Protein 3C01 (pdb70)

CATH classification: 3.40.1690.10

Structure (mmCIF, N/CA/C/O backbone):
data_3C01
#
_entry.id   3C01
#
_cell.length_a   96.663
_cell.length_b   96.663
_cell.length_c   217.511
_cell.angle_alpha   90.00
_cell.angle_beta   90.00
_cell.angle_gamma   120.00
#
_symmetry.space_group_name_H-M   'P 32 2 1'
#
loop_
_entity.id
_entity.type
_entity.pdbx_description
1 polymer 'Surface presentation of antigens protein spaS'
2 polymer 'Surface presentation of antigens protein spaS'
3 non-polymer 'SULFATE ION'
4 non-polymer CYSTEINE
5 non-polymer (4S)-2-METHYL-2,4-PENTANEDIOL
6 water water
#
loop_
_atom_site.group_PDB
_atom_site.id
_atom_site.type_symbol
_atom_site.label_atom_id
_atom_site.label_alt_id
_atom_site.label_comp_id
_atom_site.label_asym_id
_atom_site.label_entity_id
_atom_site.label_seq_id
_atom_site.pdbx_PDB_ins_code
_atom_site.Cartn_x
_atom_site.Cartn_y
_atom_site.Cartn_z
_atom_site.occupancy
_atom_site.B_iso_or_equiv
_atom_site.auth_seq_id
_atom_site.auth_comp_id
_atom_site.auth_asym_id
_atom_site.auth_atom_id
_atom_site.pdbx_PDB_model_num
ATOM 1 N N . GLU A 1 29 ? 12.282 -56.975 20.880 1.00 23.80 239 GLU A N 1
ATOM 2 C CA . GLU A 1 29 ? 11.592 -55.746 21.337 1.00 24.14 239 GLU A CA 1
ATOM 3 C C . GLU A 1 29 ? 12.533 -54.516 21.269 1.00 22.85 239 GLU A C 1
ATOM 4 O O . GLU A 1 29 ? 13.710 -54.639 20.944 1.00 23.24 239 GLU A O 1
ATOM 10 N N . ILE A 1 30 ? 12.020 -53.347 21.644 1.00 20.76 240 ILE A N 1
ATOM 11 C CA . ILE A 1 30 ? 12.449 -52.110 21.038 1.00 18.75 240 ILE A CA 1
ATOM 12 C C . ILE A 1 30 ? 13.337 -51.250 21.932 1.00 18.27 240 ILE A C 1
ATOM 13 O O . ILE A 1 30 ? 13.884 -50.264 21.473 1.00 18.00 240 ILE A O 1
ATOM 18 N N . LEU A 1 31 ? 13.460 -51.592 23.214 1.00 17.29 241 LEU A N 1
ATOM 19 C CA . LEU A 1 31 ? 14.380 -50.906 24.103 1.00 16.18 241 LEU A CA 1
ATOM 20 C C . LEU A 1 31 ? 15.525 -51.832 24.464 1.00 15.18 241 LEU A C 1
ATOM 21 O O . LEU A 1 31 ? 15.308 -52.930 24.910 1.00 14.75 241 LEU A O 1
ATOM 26 N N . SER A 1 32 ? 16.746 -51.377 24.279 1.00 14.70 242 SER A N 1
ATOM 27 C CA . SER A 1 32 ? 17.915 -52.195 24.563 1.00 14.76 242 SER A CA 1
ATOM 28 C C . SER A 1 32 ? 18.153 -52.251 26.052 1.00 14.42 242 SER A C 1
ATOM 29 O O . SER A 1 32 ? 17.580 -51.456 26.814 1.00 13.92 242 SER A O 1
ATOM 32 N N . GLU A 1 33 ? 19.012 -53.174 26.485 1.00 13.97 243 GLU A N 1
ATOM 33 C CA A GLU A 1 33 ? 19.245 -53.251 27.910 0.50 13.56 243 GLU A CA 1
ATOM 34 C CA B GLU A 1 33 ? 19.371 -53.283 27.900 0.50 13.79 243 GLU A CA 1
ATOM 35 C C . GLU A 1 33 ? 19.924 -51.942 28.368 1.00 13.32 243 GLU A C 1
ATOM 36 O O . GLU A 1 33 ? 19.673 -51.470 29.484 1.00 12.53 243 GLU A O 1
ATOM 47 N N . GLN A 1 34 ? 20.714 -51.316 27.508 1.00 13.03 244 GLN A N 1
ATOM 48 C CA . GLN A 1 34 ? 21.289 -50.017 27.884 1.00 13.30 244 GLN A CA 1
ATOM 49 C C . GLN A 1 34 ? 20.233 -48.973 28.304 1.00 13.09 244 GLN A C 1
ATOM 50 O O . GLN A 1 34 ? 20.350 -48.314 29.338 1.00 12.47 244 GLN A O 1
ATOM 56 N N . VAL A 1 35 ? 19.220 -48.797 27.484 1.00 12.91 245 VAL A N 1
ATOM 57 C CA . VAL A 1 35 ? 18.202 -47.783 27.800 1.00 12.45 245 VAL A CA 1
ATOM 58 C C . VAL A 1 35 ? 17.369 -48.179 28.998 1.00 12.70 245 VAL A C 1
ATOM 59 O O . VAL A 1 35 ? 16.999 -47.314 29.817 1.00 13.36 245 VAL A O 1
ATOM 63 N N . LYS A 1 36 ? 17.066 -49.469 29.122 1.00 11.68 246 LYS A N 1
ATOM 64 C CA . LYS A 1 36 ? 16.391 -49.926 30.307 1.00 11.15 246 LYS A CA 1
ATOM 65 C C . LYS A 1 36 ? 17.156 -49.489 31.560 1.00 10.99 246 LYS A C 1
ATOM 66 O O . LYS A 1 36 ? 16.590 -48.928 32.509 1.00 10.93 246 LYS A O 1
ATOM 72 N N . SER A 1 37 ? 18.454 -49.705 31.530 1.00 10.53 247 SER A N 1
ATOM 73 C CA . SER A 1 37 ? 19.322 -49.373 32.642 1.00 10.68 247 SER A CA 1
ATOM 74 C C . SER A 1 37 ? 19.283 -47.867 32.882 1.00 10.98 247 SER A C 1
ATOM 75 O O . SER A 1 37 ? 19.174 -47.392 34.029 1.00 10.66 247 SER A O 1
ATOM 78 N N . ASP A 1 38 ? 19.331 -47.112 31.793 1.00 11.10 248 ASP A N 1
ATOM 79 C CA . ASP A 1 38 ? 19.313 -45.675 31.899 1.00 11.65 248 ASP A CA 1
ATOM 80 C C . ASP A 1 38 ? 17.997 -45.206 32.558 1.00 11.64 248 ASP A C 1
ATOM 81 O O . ASP A 1 38 ? 18.011 -44.334 33.409 1.00 12.04 248 ASP A O 1
ATOM 86 N N . ILE A 1 39 ? 16.868 -45.818 32.212 1.00 11.32 249 ILE A N 1
ATOM 87 C CA . ILE A 1 39 ? 15.593 -45.507 32.859 1.00 10.99 249 ILE A CA 1
ATOM 88 C C . ILE A 1 39 ? 15.657 -45.866 34.323 1.00 11.69 249 ILE A C 1
ATOM 89 O O . ILE A 1 39 ? 15.298 -45.055 35.182 1.00 12.15 249 ILE A O 1
ATOM 94 N N . GLU A 1 40 ? 16.163 -47.051 34.636 1.00 12.42 250 GLU A N 1
ATOM 95 C CA . GLU A 1 40 ? 16.191 -47.468 36.027 1.00 14.07 250 GLU A CA 1
ATOM 96 C C . GLU A 1 40 ? 16.968 -46.486 36.899 1.00 14.45 250 GLU A C 1
ATOM 97 O O . GLU A 1 40 ? 16.650 -46.274 38.051 1.00 15.01 250 GLU A O 1
ATOM 103 N N . ASN A 1 41 ? 17.971 -45.851 36.332 1.00 15.69 251 ASN A N 1
ATOM 104 C CA . ASN A 1 41 ? 18.801 -44.932 37.088 1.00 15.99 251 ASN A CA 1
ATOM 105 C C . ASN A 1 41 ? 18.381 -43.481 37.031 1.00 16.12 251 ASN A C 1
ATOM 106 O O . ASN A 1 41 ? 19.086 -42.618 37.567 1.00 15.87 251 ASN A O 1
ATOM 111 N N . SER A 1 42 ? 17.234 -43.207 36.411 1.00 15.65 252 SER A N 1
ATOM 112 C CA . SER A 1 42 ? 16.768 -41.830 36.308 1.00 15.75 252 SER A CA 1
ATOM 113 C C . SER A 1 42 ? 15.943 -41.491 37.532 1.00 15.09 252 SER A C 1
ATOM 114 O O . SER A 1 42 ? 15.387 -42.363 38.127 1.00 14.81 252 SER A O 1
ATOM 117 N N . ARG A 1 43 ? 15.900 -40.220 37.910 1.00 15.55 253 ARG A N 1
ATOM 118 C CA . ARG A 1 43 ? 14.993 -39.718 38.940 1.00 15.79 253 ARG A CA 1
ATOM 119 C C . ARG A 1 43 ? 13.595 -39.640 38.376 1.00 15.51 253 ARG A C 1
ATOM 120 O O . ARG A 1 43 ? 12.635 -39.965 39.054 1.00 14.40 253 ARG A O 1
ATOM 128 N N . LEU A 1 44 ? 13.489 -39.088 37.166 1.00 15.70 254 LEU A N 1
ATOM 129 C CA . LEU A 1 44 ? 12.228 -39.032 36.489 1.00 16.26 254 LEU A CA 1
ATOM 130 C C . LEU A 1 44 ? 12.304 -39.085 34.986 1.00 16.05 254 LEU A C 1
ATOM 131 O O . LEU A 1 44 ? 13.343 -38.887 34.404 1.00 16.78 254 LEU A O 1
ATOM 136 N N . ILE A 1 45 ? 11.174 -39.368 34.360 1.00 15.90 255 ILE A N 1
ATOM 137 C CA . ILE A 1 45 ? 11.018 -39.164 32.922 1.00 15.75 255 ILE A CA 1
ATOM 138 C C . ILE A 1 45 ? 10.057 -38.001 32.666 1.00 15.56 255 ILE A C 1
ATOM 139 O O . ILE A 1 45 ? 8.951 -37.988 33.195 1.00 14.99 255 ILE A O 1
ATOM 144 N N . VAL A 1 46 ? 10.469 -37.037 31.857 1.00 15.48 256 VAL A N 1
ATOM 145 C CA . VAL A 1 46 ? 9.568 -35.984 31.452 1.00 16.70 256 VAL A CA 1
ATOM 146 C C . VAL A 1 46 ? 8.984 -36.328 30.094 1.00 17.07 256 VAL A C 1
ATOM 147 O O . VAL A 1 46 ? 9.727 -36.612 29.208 1.00 18.96 256 VAL A O 1
ATOM 151 N N . ALA A 1 47 ? 7.678 -36.296 29.920 1.00 17.63 257 ALA A N 1
ATOM 152 C CA . ALA A 1 47 ? 7.063 -36.705 28.670 1.00 18.47 257 ALA A CA 1
ATOM 153 C C . ALA A 1 47 ? 6.083 -35.659 28.187 1.00 19.27 257 ALA A C 1
ATOM 154 O O . ALA A 1 47 ? 5.619 -34.800 28.963 1.00 18.99 257 ALA A O 1
ATOM 156 N N . ASN A 1 48 ? 5.777 -35.742 26.899 1.00 20.42 258 ASN A N 1
ATOM 157 C CA . ASN A 1 48 ? 4.651 -35.011 26.314 1.00 21.61 258 ASN A CA 1
ATOM 158 C C . ASN A 1 48 ? 3.479 -35.959 26.078 1.00 23.37 258 ASN A C 1
ATOM 159 O O . ASN A 1 48 ? 3.518 -37.168 26.352 1.00 24.68 258 ASN A O 1
ATOM 165 N N . PRO B 2 1 ? 8.356 -34.749 16.196 1.00 23.16 259 PRO E N 1
ATOM 166 C CA . PRO B 2 1 ? 8.059 -35.953 16.951 1.00 22.93 259 PRO E CA 1
ATOM 167 C C . PRO B 2 1 ? 6.727 -35.832 17.597 1.00 22.17 259 PRO E C 1
ATOM 168 O O . PRO B 2 1 ? 6.399 -34.831 18.168 1.00 22.49 259 PRO E O 1
ATOM 172 N N . THR B 2 2 ? 5.929 -36.858 17.499 1.00 21.66 260 THR E N 1
ATOM 173 C CA . THR B 2 2 ? 4.641 -36.718 18.054 1.00 21.00 260 THR E CA 1
ATOM 174 C C . THR B 2 2 ? 4.660 -37.168 19.481 1.00 20.63 260 THR E C 1
ATOM 175 O O . THR B 2 2 ? 3.891 -36.689 20.271 1.00 21.76 260 THR E O 1
ATOM 179 N N . HIS B 2 3 ? 5.566 -38.058 19.831 1.00 19.25 261 HIS E N 1
ATOM 180 C CA . HIS B 2 3 ? 5.830 -38.274 21.276 1.00 18.57 261 HIS E CA 1
ATOM 181 C C . HIS B 2 3 ? 7.279 -38.087 21.652 1.00 17.56 261 HIS E C 1
ATOM 182 O O . HIS B 2 3 ? 8.170 -38.432 20.875 1.00 17.16 261 HIS E O 1
ATOM 189 N N . ILE B 2 4 ? 7.496 -37.588 22.865 1.00 16.46 262 ILE E N 1
ATOM 190 C CA . ILE B 2 4 ? 8.841 -37.342 23.367 1.00 16.93 262 ILE E CA 1
ATOM 191 C C . ILE B 2 4 ? 8.985 -37.881 24.764 1.00 16.48 262 ILE E C 1
ATOM 192 O O . ILE B 2 4 ? 8.119 -37.704 25.581 1.00 15.49 262 ILE E O 1
ATOM 197 N N . THR B 2 5 ? 10.151 -38.426 25.070 1.00 17.56 263 THR E N 1
ATOM 198 C CA . THR B 2 5 ? 10.416 -38.923 26.430 1.00 17.24 263 THR E CA 1
ATOM 199 C C . THR B 2 5 ? 11.839 -38.553 26.791 1.00 17.19 263 THR E C 1
ATOM 200 O O . THR B 2 5 ? 12.741 -38.990 26.112 1.00 18.49 263 THR E O 1
ATOM 204 N N . ILE B 2 6 ? 12.040 -37.665 27.769 1.00 16.66 264 ILE E N 1
ATOM 205 C CA . ILE B 2 6 ? 13.378 -37.234 28.212 1.00 16.68 264 ILE E CA 1
ATOM 206 C C . ILE B 2 6 ? 13.612 -37.680 29.655 1.00 17.09 264 ILE E C 1
ATOM 207 O O . ILE B 2 6 ? 12.773 -37.446 30.498 1.00 17.88 264 ILE E O 1
ATOM 212 N N . GLY B 2 7 ? 14.730 -38.344 29.941 1.00 17.32 265 GLY E N 1
ATOM 213 C CA . GLY B 2 7 ? 14.984 -38.877 31.270 1.00 16.84 265 GLY E CA 1
ATOM 214 C C . GLY B 2 7 ? 15.977 -37.974 31.969 1.00 17.14 265 GLY E C 1
ATOM 215 O O . GLY B 2 7 ? 16.896 -37.475 31.319 1.00 16.47 265 GLY E O 1
ATOM 216 N N . ILE B 2 8 ? 15.770 -37.747 33.275 1.00 16.67 266 ILE E N 1
ATOM 217 C CA . ILE B 2 8 ? 16.660 -36.943 34.089 1.00 16.70 266 ILE E CA 1
ATOM 218 C C . ILE B 2 8 ? 17.324 -37.801 35.144 1.00 16.75 266 ILE E C 1
ATOM 219 O O . ILE B 2 8 ? 16.638 -38.437 35.955 1.00 15.92 266 ILE E O 1
ATOM 224 N N . TYR B 2 9 ? 18.656 -37.812 35.125 1.00 17.03 267 TYR E N 1
ATOM 225 C CA . TYR B 2 9 ? 19.455 -38.464 36.156 1.00 17.68 267 TYR E CA 1
ATOM 226 C C . TYR B 2 9 ? 19.902 -37.355 37.088 1.00 18.70 267 TYR E C 1
ATOM 227 O O . TYR B 2 9 ? 20.408 -36.317 36.631 1.00 19.42 267 TYR E O 1
ATOM 236 N N . PHE B 2 10 ? 19.716 -37.562 38.388 1.00 19.36 268 PHE E N 1
ATOM 237 C CA . PHE B 2 10 ? 20.206 -36.614 39.392 1.00 19.74 268 PHE E CA 1
ATOM 238 C C . PHE B 2 10 ? 20.639 -37.358 40.653 1.00 20.19 268 PHE E C 1
ATOM 239 O O . PHE B 2 10 ? 19.805 -37.907 41.366 1.00 20.08 268 PHE E O 1
ATOM 247 N N . LYS B 2 11 ? 21.942 -37.398 40.909 1.00 21.24 269 LYS E N 1
ATOM 248 C CA . LYS B 2 11 ? 22.470 -37.937 42.169 1.00 21.88 269 LYS E CA 1
ATOM 249 C C . LYS B 2 11 ? 23.520 -36.981 42.676 1.00 22.31 269 LYS E C 1
ATOM 250 O O . LYS B 2 11 ? 24.678 -37.085 42.282 1.00 22.45 269 LYS E O 1
ATOM 256 N N . PRO B 2 12 ? 23.123 -36.043 43.557 1.00 22.90 270 PRO E N 1
ATOM 257 C CA . PRO B 2 12 ? 24.077 -35.044 44.079 1.00 23.42 270 PRO E CA 1
ATOM 258 C C . PRO B 2 12 ? 25.242 -35.609 44.896 1.00 23.68 270 PRO E C 1
ATOM 259 O O . PRO B 2 12 ? 26.238 -34.922 45.040 1.00 23.65 270 PRO E O 1
ATOM 263 N N . GLU B 2 13 ? 25.115 -36.832 45.414 1.00 24.31 271 GLU E N 1
ATOM 264 C CA . GLU B 2 13 ? 26.220 -37.508 46.130 1.00 25.00 271 GLU E CA 1
ATOM 265 C C . GLU B 2 13 ? 27.388 -37.710 45.168 1.00 25.17 271 GLU E C 1
ATOM 266 O O . GLU B 2 13 ? 28.531 -37.687 45.551 1.00 24.71 271 GLU E O 1
ATOM 272 N N . LEU B 2 14 ? 27.053 -37.954 43.908 1.00 25.64 272 LEU E N 1
ATOM 273 C CA . LEU B 2 14 ? 28.022 -38.221 42.863 1.00 25.60 272 LEU E CA 1
ATOM 274 C C . LEU B 2 14 ? 28.361 -36.976 42.052 1.00 25.89 272 LEU E C 1
ATOM 275 O O . LEU B 2 14 ? 29.493 -36.776 41.679 1.00 25.74 272 LEU E O 1
ATOM 280 N N . MET B 2 15 ? 27.374 -36.138 41.773 1.00 26.71 273 MET E N 1
ATOM 281 C CA . MET B 2 15 ? 27.541 -35.067 40.799 1.00 26.97 273 MET E CA 1
ATOM 282 C C . MET B 2 15 ? 26.514 -33.965 41.008 1.00 26.62 273 MET E C 1
ATOM 283 O O . MET B 2 15 ? 25.354 -34.240 41.181 1.00 26.81 273 MET E O 1
ATOM 288 N N . PRO B 2 16 ? 26.942 -32.706 40.972 1.00 26.06 274 PRO E N 1
ATOM 289 C CA . PRO B 2 16 ? 26.016 -31.629 41.370 1.00 25.59 274 PRO E CA 1
ATOM 290 C C . PRO B 2 16 ? 24.914 -31.279 40.359 1.00 25.06 274 PRO E C 1
ATOM 291 O O . PRO B 2 16 ? 23.848 -30.819 40.766 1.00 25.80 274 PRO E O 1
ATOM 295 N N . ILE B 2 17 ? 25.158 -31.495 39.071 1.00 23.72 275 ILE E N 1
ATOM 296 C CA . ILE B 2 17 ? 24.211 -31.085 38.030 1.00 22.59 275 ILE E CA 1
ATOM 297 C C . ILE B 2 17 ? 23.460 -32.298 37.440 1.00 21.78 275 ILE E C 1
ATOM 298 O O . ILE B 2 17 ? 24.012 -33.397 37.311 1.00 21.72 275 ILE E O 1
ATOM 303 N N . PRO B 2 18 ? 22.176 -32.140 37.130 1.00 20.67 276 PRO E N 1
ATOM 304 C CA . PRO B 2 18 ? 21.458 -33.284 36.526 1.00 19.94 276 PRO E CA 1
ATOM 305 C C . PRO B 2 18 ? 21.851 -33.574 35.091 1.00 18.87 276 PRO E C 1
ATOM 306 O O . PRO B 2 18 ? 22.465 -32.760 34.470 1.00 19.17 276 PRO E O 1
ATOM 310 N N . MET B 2 19 ? 21.486 -34.740 34.588 1.00 17.83 277 MET E N 1
ATOM 311 C CA . MET B 2 19 ? 21.883 -35.170 33.267 1.00 17.75 277 MET E CA 1
ATOM 312 C C . MET B 2 19 ? 20.701 -35.775 32.495 1.00 16.08 277 MET E C 1
ATOM 313 O O . MET B 2 19 ? 19.777 -36.318 33.077 1.00 15.41 277 MET E O 1
ATOM 318 N N . ILE B 2 20 ? 20.765 -35.667 31.176 1.00 14.81 278 ILE E N 1
ATOM 319 C CA . ILE B 2 20 ? 19.804 -36.270 30.302 1.00 14.13 278 ILE E CA 1
ATOM 320 C C . ILE B 2 20 ? 20.172 -37.742 30.154 1.00 14.11 278 ILE E C 1
ATOM 321 O O . ILE B 2 20 ? 21.117 -38.060 29.415 1.00 14.54 278 ILE E O 1
ATOM 326 N N . SER B 2 21 ? 19.436 -38.612 30.861 1.00 12.47 279 SER E N 1
ATOM 327 C CA . SER B 2 21 ? 19.707 -40.020 30.905 1.00 12.12 279 SER E CA 1
ATOM 328 C C . SER B 2 21 ? 19.087 -40.783 29.756 1.00 11.80 279 SER E C 1
ATOM 329 O O . SER B 2 21 ? 19.599 -41.814 29.368 1.00 11.48 279 SER E O 1
ATOM 332 N N . VAL B 2 22 ? 17.935 -40.312 29.275 1.00 11.92 280 VAL E N 1
ATOM 333 C CA . VAL B 2 22 ? 17.129 -41.006 28.287 1.00 10.74 280 VAL E CA 1
ATOM 334 C C . VAL B 2 22 ? 16.688 -39.971 27.276 1.00 10.47 280 VAL E C 1
ATOM 335 O O . VAL B 2 22 ? 16.335 -38.857 27.658 1.00 9.25 280 VAL E O 1
ATOM 339 N N . TYR B 2 23 ? 16.708 -40.331 25.988 1.00 10.36 281 TYR E N 1
ATOM 340 C CA . TYR B 2 23 ? 16.256 -39.407 24.948 1.00 10.52 281 TYR E CA 1
ATOM 341 C C . TYR B 2 23 ? 15.668 -40.200 23.772 1.00 10.50 281 TYR E C 1
ATOM 342 O O . TYR B 2 23 ? 16.411 -40.857 23.038 1.00 10.88 281 TYR E O 1
ATOM 351 N N . GLU B 2 24 ? 14.349 -40.149 23.607 1.00 9.37 282 GLU E N 1
ATOM 352 C CA . GLU B 2 24 ? 13.677 -40.975 22.622 1.00 9.51 282 GLU E CA 1
ATOM 353 C C . GLU B 2 24 ? 12.415 -40.310 22.124 1.00 9.31 282 GLU E C 1
ATOM 354 O O . GLU B 2 24 ? 11.792 -39.535 22.832 1.00 10.62 282 GLU E O 1
ATOM 360 N N . THR B 2 25 ? 12.003 -40.646 20.912 1.00 9.20 283 THR E N 1
ATOM 361 C CA . THR B 2 25 ? 10.782 -40.103 20.382 1.00 8.88 283 THR E CA 1
ATOM 362 C C . THR B 2 25 ? 9.879 -41.216 19.869 1.00 8.35 283 THR E C 1
ATOM 363 O O . THR B 2 25 ? 10.288 -42.377 19.755 1.00 7.15 283 THR E O 1
ATOM 367 N N . ASN B 2 26 ? 8.630 -40.848 19.572 1.00 8.41 284 ASN E N 1
ATOM 368 C CA . ASN B 2 26 ? 7.655 -41.746 18.934 1.00 8.27 284 ASN E CA 1
ATOM 369 C C . ASN B 2 26 ? 7.580 -43.100 19.610 1.00 8.13 284 ASN E C 1
ATOM 370 O O . ASN B 2 26 ? 7.404 -43.141 20.821 1.00 8.08 284 ASN E O 1
ATOM 375 N N . GLN B 2 27 ? 7.686 -44.196 18.861 1.00 8.72 285 GLN E N 1
ATOM 376 C CA . GLN B 2 27 ? 7.499 -45.547 19.429 1.00 9.48 285 GLN E CA 1
ATOM 377 C C . GLN B 2 27 ? 8.413 -45.827 20.599 1.00 9.27 285 GLN E C 1
ATOM 378 O O . GLN B 2 27 ? 8.006 -46.405 21.600 1.00 10.19 285 GLN E O 1
ATOM 384 N N . ARG B 2 28 ? 9.644 -45.396 20.487 1.00 9.65 286 ARG E N 1
ATOM 385 C CA . ARG B 2 28 ? 10.593 -45.661 21.513 1.00 10.61 286 ARG E CA 1
ATOM 386 C C . ARG B 2 28 ? 10.176 -44.847 22.710 1.00 10.53 286 ARG E C 1
ATOM 387 O O . ARG B 2 28 ? 10.285 -45.335 23.844 1.00 9.38 286 ARG E O 1
ATOM 395 N N . ALA B 2 29 ? 9.610 -43.653 22.460 1.00 10.85 287 ALA E N 1
ATOM 396 C CA . ALA B 2 29 ? 9.088 -42.846 23.569 1.00 11.57 287 ALA E CA 1
ATOM 397 C C . ALA B 2 29 ? 7.964 -43.582 24.282 1.00 11.92 287 ALA E C 1
ATOM 398 O O . ALA B 2 29 ? 7.967 -43.692 25.514 1.00 12.88 287 ALA E O 1
ATOM 400 N N . LEU B 2 30 ? 7.024 -44.133 23.527 1.00 12.62 288 LEU E N 1
ATOM 401 C CA . LEU B 2 30 ? 5.938 -44.904 24.150 1.00 12.35 288 LEU E CA 1
ATOM 402 C C . LEU B 2 30 ? 6.496 -46.071 24.979 1.00 12.07 288 LEU E C 1
ATOM 403 O O . LEU B 2 30 ? 6.012 -46.324 26.080 1.00 12.84 288 LEU E O 1
ATOM 408 N N . ALA B 2 31 ? 7.546 -46.724 24.497 1.00 11.09 289 ALA E N 1
ATOM 409 C CA . ALA B 2 31 ? 8.086 -47.882 25.201 1.00 11.26 289 ALA E CA 1
ATOM 410 C C . ALA B 2 31 ? 8.817 -47.460 26.478 1.00 11.77 289 ALA E C 1
ATOM 411 O O . ALA B 2 31 ? 8.758 -48.148 27.493 1.00 13.42 289 ALA E O 1
ATOM 413 N N . VAL B 2 32 ? 9.465 -46.305 26.443 1.00 12.49 290 VAL E N 1
ATOM 414 C CA . VAL B 2 32 ? 10.131 -45.754 27.622 1.00 12.43 290 VAL E CA 1
ATOM 415 C C . VAL B 2 32 ? 9.152 -45.491 28.728 1.00 12.97 290 VAL E C 1
ATOM 416 O O . VAL B 2 32 ? 9.403 -45.868 29.845 1.00 13.52 290 VAL E O 1
ATOM 420 N N . ARG B 2 33 ? 8.036 -44.852 28.400 1.00 14.03 291 ARG E N 1
ATOM 421 C CA . ARG B 2 33 ? 6.923 -44.622 29.335 1.00 14.50 291 ARG E CA 1
ATOM 422 C C . ARG B 2 33 ? 6.421 -45.916 29.920 1.00 14.59 291 ARG E C 1
ATOM 423 O O . ARG B 2 33 ? 6.221 -46.018 31.123 1.00 15.88 291 ARG E O 1
ATOM 431 N N . ALA B 2 34 ? 6.160 -46.904 29.067 1.00 13.81 292 ALA E N 1
ATOM 432 C CA . ALA B 2 34 ? 5.605 -48.171 29.572 1.00 13.33 292 ALA E CA 1
ATOM 433 C C . ALA B 2 34 ? 6.666 -48.778 30.518 1.00 13.09 292 ALA E C 1
ATOM 434 O O . ALA B 2 34 ? 6.335 -49.267 31.577 1.00 12.82 292 ALA E O 1
ATOM 436 N N . TYR B 2 35 ? 7.948 -48.677 30.173 1.00 12.74 293 TYR E N 1
ATOM 437 C CA . TYR B 2 35 ? 8.952 -49.330 30.993 1.00 13.36 293 TYR E CA 1
ATOM 438 C C . TYR B 2 35 ? 9.171 -48.612 32.368 1.00 13.47 293 TYR E C 1
ATOM 439 O O . TYR B 2 35 ? 9.281 -49.253 33.378 1.00 12.48 293 TYR E O 1
ATOM 448 N N . ALA B 2 36 ? 9.222 -47.283 32.387 1.00 14.17 294 ALA E N 1
ATOM 449 C CA . ALA B 2 36 ? 9.304 -46.530 33.620 1.00 15.17 294 ALA E CA 1
ATOM 450 C C . ALA B 2 36 ? 8.102 -46.828 34.582 1.00 16.51 294 ALA E C 1
ATOM 451 O O . ALA B 2 36 ? 8.280 -46.966 35.812 1.00 15.27 294 ALA E O 1
ATOM 453 N N . GLU B 2 37 ? 6.901 -46.934 33.999 1.00 17.21 295 GLU E N 1
ATOM 454 C CA . GLU B 2 37 ? 5.715 -47.283 34.750 1.00 18.69 295 GLU E CA 1
ATOM 455 C C . GLU B 2 37 ? 5.883 -48.652 35.358 1.00 18.22 295 GLU E C 1
ATOM 456 O O . GLU B 2 37 ? 5.704 -48.805 36.535 1.00 19.28 295 GLU E O 1
ATOM 462 N N . LYS B 2 38 ? 6.257 -49.637 34.562 1.00 18.41 296 LYS E N 1
ATOM 463 C CA . LYS B 2 38 ? 6.517 -50.995 35.041 1.00 18.15 296 LYS E CA 1
ATOM 464 C C . LYS B 2 38 ? 7.543 -51.058 36.176 1.00 17.37 296 LYS E C 1
ATOM 465 O O . LYS B 2 38 ? 7.434 -51.822 37.112 1.00 18.17 296 LYS E O 1
ATOM 471 N N . VAL B 2 39 ? 8.552 -50.244 36.099 1.00 16.60 297 VAL E N 1
ATOM 472 C CA . VAL B 2 39 ? 9.692 -50.436 36.935 1.00 16.19 297 VAL E CA 1
ATOM 473 C C . VAL B 2 39 ? 9.674 -49.428 38.109 1.00 16.49 297 VAL E C 1
ATOM 474 O O . VAL B 2 39 ? 10.560 -49.469 38.961 1.00 16.45 297 VAL E O 1
ATOM 478 N N . GLY B 2 40 ? 8.664 -48.539 38.130 1.00 16.23 298 GLY E N 1
ATOM 479 C CA . GLY B 2 40 ? 8.423 -47.586 39.210 1.00 16.05 298 GLY E CA 1
ATOM 480 C C . GLY B 2 40 ? 9.141 -46.248 39.117 1.00 16.69 298 GLY E C 1
ATOM 481 O O . GLY B 2 40 ? 9.372 -45.619 40.145 1.00 17.31 298 GLY E O 1
ATOM 482 N N . VAL B 2 41 ? 9.536 -45.800 37.920 1.00 16.73 299 VAL E N 1
ATOM 483 C CA . VAL B 2 41 ? 10.243 -44.518 37.816 1.00 16.86 299 VAL E CA 1
ATOM 484 C C . VAL B 2 41 ? 9.234 -43.480 37.373 1.00 17.05 299 VAL E C 1
ATOM 485 O O . VAL B 2 41 ? 8.643 -43.655 36.342 1.00 17.57 299 VAL E O 1
ATOM 489 N N . PRO B 2 42 ? 9.034 -42.399 38.153 1.00 17.47 300 PRO E N 1
ATOM 490 C CA . PRO B 2 42 ? 7.932 -41.428 37.876 1.00 17.53 300 PRO E CA 1
ATOM 491 C C . PRO B 2 42 ? 7.962 -40.751 36.538 1.00 17.57 300 PRO E C 1
ATOM 492 O O . PRO B 2 42 ? 9.038 -40.370 36.076 1.00 18.77 300 PRO E O 1
ATOM 496 N N . VAL B 2 43 ? 6.776 -40.576 35.952 1.00 17.46 301 VAL E N 1
ATOM 497 C CA . VAL B 2 43 ? 6.581 -39.976 34.646 1.00 17.14 301 VAL E CA 1
ATOM 498 C C . VAL B 2 43 ? 5.810 -38.679 34.806 1.00 17.83 301 VAL E C 1
ATOM 499 O O . VAL B 2 43 ? 4.721 -38.674 35.337 1.00 19.09 301 VAL E O 1
ATOM 503 N N . ILE B 2 44 ? 6.375 -37.571 34.349 1.00 18.70 302 ILE E N 1
ATOM 504 C CA . ILE B 2 44 ? 5.748 -36.268 34.492 1.00 19.05 302 ILE E CA 1
ATOM 505 C C . ILE B 2 44 ? 5.377 -35.766 33.142 1.00 19.05 302 ILE E C 1
ATOM 506 O O . ILE B 2 44 ? 6.237 -35.556 32.328 1.00 19.71 302 ILE E O 1
ATOM 511 N N . VAL B 2 45 ? 4.096 -35.590 32.877 1.00 19.73 303 VAL E N 1
ATOM 512 C CA . VAL B 2 45 ? 3.689 -35.204 31.546 1.00 20.18 303 VAL E CA 1
ATOM 513 C C . VAL B 2 45 ? 3.637 -33.683 31.503 1.00 20.82 303 VAL E C 1
ATOM 514 O O . VAL B 2 45 ? 2.649 -33.056 31.912 1.00 20.08 303 VAL E O 1
ATOM 518 N N . ASP B 2 46 ? 4.749 -33.107 31.036 1.00 21.54 304 ASP E N 1
ATOM 519 C CA . ASP B 2 46 ? 4.940 -31.658 31.001 1.00 21.09 304 ASP E CA 1
ATOM 520 C C . ASP B 2 46 ? 5.380 -31.276 29.597 1.00 20.61 304 ASP E C 1
ATOM 521 O O . ASP B 2 46 ? 6.561 -31.318 29.243 1.00 19.68 304 ASP E O 1
ATOM 526 N N . ILE B 2 47 ? 4.394 -30.890 28.807 1.00 20.52 305 ILE E N 1
ATOM 527 C CA . ILE B 2 47 ? 4.563 -30.693 27.395 1.00 20.62 305 ILE E CA 1
ATOM 528 C C . ILE B 2 47 ? 5.609 -29.621 27.077 1.00 20.93 305 ILE E C 1
ATOM 529 O O . ILE B 2 47 ? 6.547 -29.891 26.325 1.00 21.17 305 ILE E O 1
ATOM 534 N N . LYS B 2 48 ? 5.506 -28.430 27.664 1.00 20.96 306 LYS E N 1
ATOM 535 C CA . LYS B 2 48 ? 6.458 -27.378 27.310 1.00 21.40 306 LYS E CA 1
ATOM 536 C C . LYS B 2 48 ? 7.864 -27.781 27.644 1.00 21.10 306 LYS E C 1
ATOM 537 O O . LYS B 2 48 ? 8.768 -27.578 26.848 1.00 20.31 306 LYS E O 1
ATOM 543 N N . LEU B 2 49 ? 8.042 -28.373 28.814 1.00 21.58 307 LEU E N 1
ATOM 544 C CA . LEU B 2 49 ? 9.382 -28.806 29.241 1.00 21.41 307 LEU E CA 1
ATOM 545 C C . LEU B 2 49 ? 9.940 -29.947 28.375 1.00 20.81 307 LEU E C 1
ATOM 546 O O . LEU B 2 49 ? 11.090 -29.898 27.951 1.00 20.66 307 LEU E O 1
ATOM 551 N N . ALA B 2 50 ? 9.120 -30.946 28.082 1.00 20.70 308 ALA E N 1
ATOM 552 C CA . ALA B 2 50 ? 9.537 -32.049 27.188 1.00 20.36 308 ALA E CA 1
ATOM 553 C C . ALA B 2 50 ? 10.013 -31.482 25.875 1.00 20.14 308 ALA E C 1
ATOM 554 O O . ALA B 2 50 ? 11.057 -31.866 25.344 1.00 19.03 308 ALA E O 1
ATOM 556 N N . ARG B 2 51 ? 9.220 -30.567 25.351 1.00 20.73 309 ARG E N 1
ATOM 557 C CA . ARG B 2 51 ? 9.475 -30.020 24.039 1.00 21.63 309 ARG E CA 1
ATOM 558 C C . ARG B 2 51 ? 10.771 -29.217 23.987 1.00 21.05 309 ARG E C 1
ATOM 559 O O . ARG B 2 51 ? 11.523 -29.288 23.026 1.00 21.04 309 ARG E O 1
ATOM 567 N N . SER B 2 52 ? 11.054 -28.464 25.028 1.00 20.35 310 SER E N 1
ATOM 568 C CA . SER B 2 52 ? 12.185 -27.616 24.955 1.00 20.15 310 SER E CA 1
ATOM 569 C C . SER B 2 52 ? 13.486 -28.366 25.304 1.00 20.01 310 SER E C 1
ATOM 570 O O . SER B 2 52 ? 14.519 -28.089 24.681 1.00 20.32 310 SER E O 1
ATOM 573 N N . LEU B 2 53 ? 13.463 -29.294 26.270 1.00 18.92 311 LEU E N 1
ATOM 574 C CA . LEU B 2 53 ? 14.618 -30.152 26.481 1.00 18.39 311 LEU E CA 1
ATOM 575 C C . LEU B 2 53 ? 14.944 -30.928 25.220 1.00 18.41 311 LEU E C 1
ATOM 576 O O . LEU B 2 53 ? 16.124 -31.036 24.844 1.00 18.89 311 LEU E O 1
ATOM 581 N N . PHE B 2 54 ? 13.918 -31.418 24.530 1.00 18.59 312 PHE E N 1
ATOM 582 C CA . PHE B 2 54 ? 14.125 -32.120 23.253 1.00 18.75 312 PHE E CA 1
ATOM 583 C C . PHE B 2 54 ? 14.872 -31.236 22.258 1.00 19.23 312 PHE E C 1
ATOM 584 O O . PHE B 2 54 ? 15.781 -31.683 21.582 1.00 19.16 312 PHE E O 1
ATOM 592 N N . LYS B 2 55 ? 14.512 -29.965 22.207 1.00 19.96 313 LYS E N 1
ATOM 593 C CA . LYS B 2 55 ? 15.068 -29.053 21.224 1.00 19.91 313 LYS E CA 1
ATOM 594 C C . LYS B 2 55 ? 16.475 -28.647 21.600 1.00 19.07 313 LYS E C 1
ATOM 595 O O . LYS B 2 55 ? 17.344 -28.650 20.779 1.00 18.30 313 LYS E O 1
ATOM 601 N N . THR B 2 56 ? 16.707 -28.368 22.871 1.00 19.43 314 THR E N 1
ATOM 602 C CA . THR B 2 56 ? 17.989 -27.796 23.329 1.00 19.32 314 THR E CA 1
ATOM 603 C C . THR B 2 56 ? 19.065 -28.848 23.642 1.00 19.35 314 THR E C 1
ATOM 604 O O . THR B 2 56 ? 20.216 -28.623 23.351 1.00 20.91 314 THR E O 1
ATOM 608 N N . HIS B 2 57 ? 18.687 -29.999 24.193 1.00 18.74 315 HIS E N 1
ATOM 609 C CA . HIS B 2 57 ? 19.639 -30.992 24.669 1.00 17.87 315 HIS E CA 1
ATOM 610 C C . HIS B 2 57 ? 19.684 -32.274 23.807 1.00 17.38 315 HIS E C 1
ATOM 611 O O . HIS B 2 57 ? 18.859 -32.469 22.939 1.00 17.54 315 HIS E O 1
ATOM 618 N N . ARG B 2 58 ? 20.662 -33.129 24.091 1.00 16.56 316 ARG E N 1
ATOM 619 C CA . ARG B 2 58 ? 20.836 -34.447 23.499 1.00 16.58 316 ARG E CA 1
ATOM 620 C C . ARG B 2 58 ? 21.192 -35.455 24.607 1.00 16.86 316 ARG E C 1
ATOM 621 O O . ARG B 2 58 ? 21.608 -35.082 25.733 1.00 16.22 316 ARG E O 1
ATOM 629 N N . ARG B 2 59 ? 21.048 -36.738 24.273 1.00 16.60 317 ARG E N 1
ATOM 630 C CA . ARG B 2 59 ? 21.347 -37.809 25.189 1.00 16.27 317 ARG E CA 1
ATOM 631 C C . ARG B 2 59 ? 22.706 -37.568 25.826 1.00 16.15 317 ARG E C 1
ATOM 632 O O . ARG B 2 59 ? 23.660 -37.279 25.139 1.00 16.25 317 ARG E O 1
ATOM 640 N N . TYR B 2 60 ? 22.754 -37.675 27.149 1.00 16.84 318 TYR E N 1
ATOM 641 C CA . TYR B 2 60 ? 23.967 -37.605 27.961 1.00 16.76 318 TYR E CA 1
ATOM 642 C C . TYR B 2 60 ? 24.542 -36.198 28.159 1.00 17.37 318 TYR E C 1
ATOM 643 O O . TYR B 2 60 ? 25.616 -36.039 28.746 1.00 17.81 318 TYR E O 1
ATOM 652 N N . ASP B 2 61 ? 23.807 -35.156 27.770 1.00 17.49 319 ASP E N 1
ATOM 653 C CA . ASP B 2 61 ? 24.203 -33.814 28.159 1.00 16.97 319 ASP E CA 1
ATOM 654 C C . ASP B 2 61 ? 23.922 -33.604 29.619 1.00 17.77 319 ASP E C 1
ATOM 655 O O . ASP B 2 61 ? 22.981 -34.165 30.188 1.00 18.21 319 ASP E O 1
ATOM 660 N N . LEU B 2 62 ? 24.701 -32.730 30.224 1.00 18.65 320 LEU E N 1
ATOM 661 C CA . LEU B 2 62 ? 24.266 -32.043 31.409 1.00 18.96 320 LEU E CA 1
ATOM 662 C C . LEU B 2 62 ? 23.171 -31.032 31.029 1.00 19.84 320 LEU E C 1
ATOM 663 O O . LEU B 2 62 ? 23.193 -30.423 29.940 1.00 19.48 320 LEU E O 1
ATOM 668 N N . VAL B 2 63 ? 22.214 -30.855 31.932 1.00 20.63 321 VAL E N 1
ATOM 669 C CA . VAL B 2 63 ? 21.200 -29.842 31.785 1.00 21.75 321 VAL E CA 1
ATOM 670 C C . VAL B 2 63 ? 21.855 -28.447 31.815 1.00 23.04 321 VAL E C 1
ATOM 671 O O . VAL B 2 63 ? 22.542 -28.101 32.761 1.00 23.93 321 VAL E O 1
ATOM 675 N N . SER B 2 64 ? 21.647 -27.649 30.772 1.00 24.10 322 SER E N 1
ATOM 676 C CA . SER B 2 64 ? 22.324 -26.370 30.605 1.00 24.49 322 SER E CA 1
ATOM 677 C C . SER B 2 64 ? 21.628 -25.279 31.407 1.00 25.06 322 SER E C 1
ATOM 678 O O . SER B 2 64 ? 20.497 -25.448 31.848 1.00 24.76 322 SER E O 1
ATOM 681 N N . LEU B 2 65 ? 22.306 -24.149 31.552 1.00 25.78 323 LEU E N 1
ATOM 682 C CA . LEU B 2 65 ? 21.845 -23.074 32.417 1.00 26.45 323 LEU E CA 1
ATOM 683 C C . LEU B 2 65 ? 20.487 -22.505 31.972 1.00 27.12 323 LEU E C 1
ATOM 684 O O . LEU B 2 65 ? 19.716 -22.010 32.769 1.00 27.75 323 LEU E O 1
ATOM 689 N N . GLU B 2 66 ? 20.204 -22.581 30.690 1.00 27.83 324 GLU E N 1
ATOM 690 C CA . GLU B 2 66 ? 18.905 -22.208 30.139 1.00 27.85 324 GLU E CA 1
ATOM 691 C C . GLU B 2 66 ? 17.760 -22.899 30.883 1.00 27.58 324 GLU E C 1
ATOM 692 O O . GLU B 2 66 ? 16.808 -22.259 31.297 1.00 27.68 324 GLU E O 1
ATOM 698 N N . GLU B 2 67 ? 17.865 -24.212 31.061 1.00 26.99 325 GLU E N 1
ATOM 699 C CA . GLU B 2 67 ? 16.764 -24.997 31.595 1.00 26.54 325 GLU E CA 1
ATOM 700 C C . GLU B 2 67 ? 16.962 -25.526 32.991 1.00 25.54 325 GLU E C 1
ATOM 701 O O . GLU B 2 67 ? 16.057 -26.167 33.537 1.00 24.79 325 GLU E O 1
ATOM 707 N N . ILE B 2 68 ? 18.124 -25.261 33.568 1.00 25.01 326 ILE E N 1
ATOM 708 C CA . ILE B 2 68 ? 18.485 -25.841 34.850 1.00 25.28 326 ILE E CA 1
ATOM 709 C C . ILE B 2 68 ? 17.485 -25.486 35.949 1.00 25.90 326 ILE E C 1
ATOM 710 O O . ILE B 2 68 ? 17.107 -26.362 36.735 1.00 26.36 326 ILE E O 1
ATOM 715 N N . ASP B 2 69 ? 17.059 -24.222 36.019 1.00 26.00 327 ASP E N 1
ATOM 716 C CA . ASP B 2 69 ? 16.190 -23.806 37.122 1.00 26.52 327 ASP E CA 1
ATOM 717 C C . ASP B 2 69 ? 14.829 -24.482 37.064 1.00 26.48 327 ASP E C 1
ATOM 718 O O . ASP B 2 69 ? 14.262 -24.861 38.101 1.00 26.41 327 ASP E O 1
ATOM 723 N N . GLU B 2 70 ? 14.305 -24.637 35.855 1.00 26.26 328 GLU E N 1
ATOM 724 C CA . GLU B 2 70 ? 13.034 -25.332 35.682 1.00 26.38 328 GLU E CA 1
ATOM 725 C C . GLU B 2 70 ? 13.153 -26.812 36.066 1.00 26.06 328 GLU E C 1
ATOM 726 O O . GLU B 2 70 ? 12.325 -27.323 36.785 1.00 25.08 328 GLU E O 1
ATOM 732 N N . VAL B 2 71 ? 14.208 -27.481 35.603 1.00 26.32 329 VAL E N 1
ATOM 733 C CA . VAL B 2 71 ? 14.444 -28.878 35.963 1.00 26.65 329 VAL E CA 1
ATOM 734 C C . VAL B 2 71 ? 14.602 -29.052 37.484 1.00 27.29 329 VAL E C 1
ATOM 735 O O . VAL B 2 71 ? 13.981 -29.942 38.093 1.00 27.58 329 VAL E O 1
ATOM 739 N N . LEU B 2 72 ? 15.423 -28.193 38.094 1.00 27.42 330 LEU E N 1
ATOM 740 C CA . LEU B 2 72 ? 15.594 -28.185 39.550 1.00 26.71 330 LEU E CA 1
ATOM 741 C C . LEU B 2 72 ? 14.259 -27.997 40.290 1.00 27.51 330 LEU E C 1
ATOM 742 O O . LEU B 2 72 ? 13.969 -28.729 41.247 1.00 28.94 330 LEU E O 1
ATOM 747 N N . ARG B 2 73 ? 13.421 -27.069 39.842 1.00 27.15 331 ARG E N 1
ATOM 748 C CA . ARG B 2 73 ? 12.088 -26.945 40.443 1.00 26.64 331 ARG E CA 1
ATOM 749 C C . ARG B 2 73 ? 11.297 -28.275 40.361 1.00 26.68 331 ARG E C 1
ATOM 750 O O . ARG B 2 73 ? 10.683 -28.692 41.342 1.00 26.93 331 ARG E O 1
ATOM 758 N N . LEU B 2 74 ? 11.354 -28.971 39.229 1.00 26.73 332 LEU E N 1
ATOM 759 C CA . LEU B 2 74 ? 10.655 -30.266 39.086 1.00 26.60 332 LEU E CA 1
ATOM 760 C C . LEU B 2 74 ? 11.196 -31.286 40.100 1.00 26.54 332 LEU E C 1
ATOM 761 O O . LEU B 2 74 ? 10.430 -32.045 40.715 1.00 25.86 332 LEU E O 1
ATOM 766 N N . LEU B 2 75 ? 12.522 -31.287 40.262 1.00 26.21 333 LEU E N 1
ATOM 767 C CA . LEU B 2 75 ? 13.200 -32.244 41.144 1.00 25.89 333 LEU E CA 1
ATOM 768 C C . LEU B 2 75 ? 12.860 -31.987 42.624 1.00 26.14 333 LEU E C 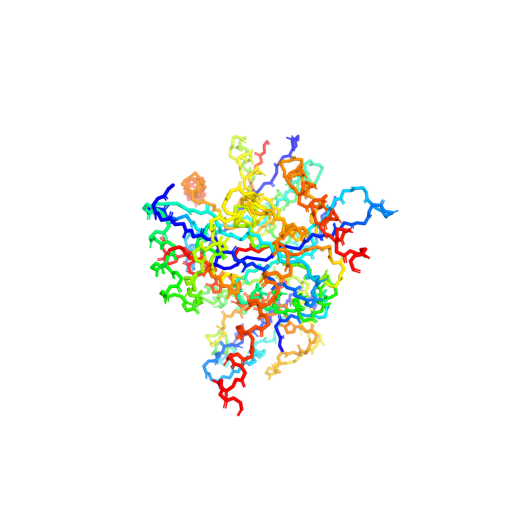1
ATOM 769 O O . LEU B 2 75 ? 12.593 -32.926 43.377 1.00 26.19 333 LEU E O 1
ATOM 774 N N . VAL B 2 76 ? 12.862 -30.719 43.033 1.00 25.59 334 VAL E N 1
ATOM 775 C CA . VAL B 2 76 ? 12.479 -30.376 44.396 1.00 25.28 334 VAL E CA 1
ATOM 776 C C . VAL B 2 76 ? 11.017 -30.748 44.591 1.00 25.46 334 VAL E C 1
ATOM 777 O O . VAL B 2 76 ? 10.632 -31.332 45.606 1.00 26.20 334 VAL E O 1
ATOM 781 N N . TRP B 2 77 ? 10.200 -30.429 43.607 1.00 24.93 335 TRP E N 1
ATOM 782 C CA . TRP B 2 77 ? 8.802 -30.729 43.717 1.00 24.59 335 TRP E CA 1
ATOM 783 C C . TRP B 2 77 ? 8.588 -32.235 43.919 1.00 24.51 335 TRP E C 1
ATOM 784 O O . TRP B 2 77 ? 7.851 -32.653 44.781 1.00 23.36 335 TRP E O 1
ATOM 795 N N . LEU B 2 78 ? 9.267 -33.047 43.127 1.00 25.77 336 LEU E N 1
ATOM 796 C CA . LEU B 2 78 ? 9.123 -34.494 43.235 1.00 26.46 336 LEU E CA 1
ATOM 797 C C . LEU B 2 78 ? 9.561 -35.017 44.593 1.00 27.18 336 LEU E C 1
ATOM 798 O O . LEU B 2 78 ? 8.938 -35.921 45.143 1.00 26.74 336 LEU E O 1
ATOM 803 N N . GLU B 2 79 ? 10.598 -34.416 45.153 1.00 28.61 337 GLU E N 1
ATOM 804 C CA . GLU B 2 79 ? 11.108 -34.852 46.440 1.00 30.33 337 GLU E CA 1
ATOM 805 C C . GLU B 2 79 ? 10.113 -34.531 47.569 1.00 31.59 337 GLU E C 1
ATOM 806 O O . GLU B 2 79 ? 9.795 -35.406 48.395 1.00 32.55 337 GLU E O 1
ATOM 812 N N . GLU B 2 80 ? 9.599 -33.295 47.576 1.00 32.20 338 GLU E N 1
ATOM 813 C CA . GLU B 2 80 ? 8.543 -32.887 48.502 1.00 32.62 338 GLU E CA 1
ATOM 814 C C . GLU B 2 80 ? 7.359 -33.845 48.423 1.00 33.45 338 GLU E C 1
ATOM 815 O O . GLU B 2 80 ? 6.820 -34.275 49.444 1.00 34.36 338 GLU E O 1
ATOM 821 N N . VAL B 2 81 ? 6.958 -34.176 47.204 1.00 34.14 339 VAL E N 1
ATOM 822 C CA . VAL B 2 81 ? 5.786 -35.001 46.971 1.00 34.38 339 VAL E CA 1
ATOM 823 C C . VAL B 2 81 ? 6.043 -36.392 47.514 1.00 35.13 339 VAL E C 1
ATOM 824 O O . VAL B 2 81 ? 5.209 -36.951 48.203 1.00 34.62 339 VAL E O 1
ATOM 828 N N . GLU B 2 82 ? 7.220 -36.940 47.241 1.00 35.94 340 GLU E N 1
ATOM 829 C CA . GLU B 2 82 ? 7.565 -38.222 47.829 1.00 36.70 340 GLU E CA 1
ATOM 830 C C . GLU B 2 82 ? 7.526 -38.172 49.349 1.00 37.31 340 GLU E C 1
ATOM 831 O O . GLU B 2 82 ? 6.970 -39.066 49.984 1.00 37.31 340 GLU E O 1
ATOM 837 N N . ASN B 2 83 ? 8.099 -37.115 49.918 1.00 38.00 341 ASN E N 1
ATOM 838 C CA . ASN B 2 83 ? 8.127 -36.926 51.380 1.00 38.32 341 ASN E CA 1
ATOM 839 C C . ASN B 2 83 ? 6.765 -36.803 52.052 1.00 38.42 341 ASN E C 1
ATOM 840 O O . ASN B 2 83 ? 6.575 -37.288 53.160 1.00 38.08 341 ASN E O 1
ATOM 845 N N . ALA B 2 84 ? 5.832 -36.145 51.379 1.00 38.98 342 ALA E N 1
ATOM 846 C CA . ALA B 2 84 ? 4.453 -36.048 51.847 1.00 39.34 342 ALA E CA 1
ATOM 847 C C . ALA B 2 84 ? 3.807 -37.429 51.971 1.00 39.96 342 ALA E C 1
ATOM 848 O O . ALA B 2 84 ? 2.979 -37.679 52.874 1.00 39.91 342 ALA E O 1
ATOM 850 N N . GLY B 2 85 ? 4.185 -38.322 51.058 1.00 40.54 343 GLY E N 1
ATOM 851 C CA . GLY B 2 85 ? 3.622 -39.664 51.021 1.00 41.01 343 GLY E CA 1
ATOM 852 C C . GLY B 2 85 ? 4.450 -40.688 51.760 1.00 41.53 343 GLY E C 1
ATOM 853 O O . GLY B 2 85 ? 4.072 -41.852 51.827 1.00 42.05 343 GLY E O 1
ATOM 854 N N . LYS B 2 86 ? 5.581 -40.264 52.317 1.00 42.24 344 LYS E N 1
ATOM 855 C CA . LYS B 2 86 ? 6.527 -41.186 52.956 1.00 42.41 344 LYS E CA 1
ATOM 856 C C . LYS B 2 86 ? 6.205 -41.378 54.436 1.00 42.73 344 LYS E C 1
ATOM 857 O O . LYS B 2 86 ? 6.652 -42.348 55.054 1.00 42.73 344 LYS E O 1
ATOM 863 N N . ASP B 2 87 ? 5.420 -40.455 54.986 1.00 43.19 345 ASP E N 1
ATOM 864 C CA . ASP B 2 87 ? 5.014 -40.498 56.398 1.00 43.64 345 ASP E CA 1
ATOM 865 C C . ASP B 2 87 ? 3.594 -41.067 56.601 1.00 43.91 345 ASP E C 1
ATOM 866 O O . ASP B 2 87 ? 3.290 -41.623 57.675 1.00 44.18 345 ASP E O 1
ATOM 871 N N . VAL B 2 88 ? 2.742 -40.922 55.578 1.00 43.85 346 VAL E N 1
ATOM 872 C CA . VAL B 2 88 ? 1.387 -41.473 55.588 1.00 43.77 346 VAL E CA 1
ATOM 873 C C . VAL B 2 88 ? 1.434 -43.008 55.568 1.00 43.64 346 VAL E C 1
ATOM 874 O O . VAL B 2 88 ? 1.772 -43.650 56.560 1.00 43.17 346 VAL E O 1
ATOM 878 N N . GLU C 1 29 ? -8.129 -22.626 20.739 1.00 35.85 239 GLU B N 1
ATOM 879 C CA . GLU C 1 29 ? -9.158 -23.434 21.444 1.00 35.47 239 GLU B CA 1
ATOM 880 C C . GLU C 1 29 ? -9.018 -23.279 22.959 1.00 35.46 239 GLU B C 1
ATOM 881 O O . GLU C 1 29 ? -7.906 -23.181 23.490 1.00 35.78 239 GLU B O 1
ATOM 887 N N . ILE C 1 30 ? -10.158 -23.326 23.646 1.00 34.90 240 ILE B N 1
ATOM 888 C CA . ILE C 1 30 ? -10.264 -22.855 25.023 1.00 34.01 240 ILE B CA 1
ATOM 889 C C . ILE C 1 30 ? -9.323 -23.601 25.996 1.00 33.18 240 ILE B C 1
ATOM 890 O O . ILE C 1 30 ? -8.781 -22.965 26.887 1.00 33.16 240 ILE B O 1
ATOM 895 N N . LEU C 1 31 ? -9.120 -24.915 25.811 1.00 32.34 241 LEU B N 1
ATOM 896 C CA . LEU C 1 31 ? -7.977 -25.698 26.430 1.00 31.46 241 LEU B CA 1
ATOM 897 C C . LEU C 1 31 ? -7.115 -26.048 25.218 1.00 30.15 241 LEU B C 1
ATOM 898 O O . LEU C 1 31 ? -7.723 -26.452 24.220 1.00 31.38 241 LEU B O 1
ATOM 903 N N . SER C 1 32 ? -5.783 -25.936 25.122 1.00 28.08 242 SER B N 1
ATOM 904 C CA . SER C 1 32 ? -4.659 -25.920 26.054 1.00 25.27 242 SER B CA 1
ATOM 905 C C . SER C 1 32 ? -4.145 -27.337 26.042 1.00 24.27 242 SER B C 1
ATOM 906 O O . SER C 1 32 ? -4.786 -28.240 26.549 1.00 24.40 242 SER B O 1
ATOM 909 N N . GLU C 1 33 ? -3.000 -27.553 25.418 1.00 22.55 243 GLU B N 1
ATOM 910 C CA . GLU C 1 33 ? -2.565 -28.918 25.154 1.00 21.49 243 GLU B CA 1
ATOM 911 C C . GLU C 1 33 ? -2.160 -29.592 26.464 1.00 19.90 243 GLU B C 1
ATOM 912 O O . GLU C 1 33 ? -2.406 -30.778 26.646 1.00 18.57 243 GLU B O 1
ATOM 918 N N . GLN C 1 34 ? -1.564 -28.813 27.364 1.00 18.91 244 GLN B N 1
ATOM 919 C CA . GLN C 1 34 ? -1.218 -29.278 28.718 1.00 18.90 244 GLN B CA 1
ATOM 920 C C . GLN C 1 34 ? -2.463 -29.728 29.505 1.00 18.66 244 GLN B C 1
ATOM 921 O O . GLN C 1 34 ? -2.443 -30.750 30.178 1.00 17.94 244 GLN B O 1
ATOM 927 N N . VAL C 1 35 ? -3.533 -28.950 29.414 1.00 18.68 245 VAL B N 1
ATOM 928 C CA . VAL C 1 35 ? -4.761 -29.267 30.126 1.00 18.78 245 VAL B CA 1
ATOM 929 C C . VAL C 1 35 ? -5.448 -30.472 29.502 1.00 18.97 245 VAL B C 1
ATOM 930 O O . VAL C 1 35 ? -5.906 -31.357 30.225 1.00 19.78 245 VAL B O 1
ATOM 934 N N . LYS C 1 36 ? -5.567 -30.504 28.176 1.00 18.32 246 LYS B N 1
ATOM 935 C CA . LYS C 1 36 ? -6.003 -31.737 27.523 1.00 18.38 246 LYS B CA 1
ATOM 936 C C . LYS C 1 36 ? -5.210 -32.949 28.042 1.00 17.92 246 LYS B C 1
ATOM 937 O O . LYS C 1 36 ? -5.805 -33.996 28.320 1.00 18.42 246 LYS B O 1
ATOM 943 N N . SER C 1 37 ? -3.893 -32.810 28.178 1.00 16.99 247 SER B N 1
ATOM 944 C CA . SER C 1 37 ? -3.052 -33.912 28.614 1.00 17.41 247 SER B CA 1
ATOM 945 C C . SER C 1 37 ? -3.351 -34.269 30.089 1.00 17.99 247 SER B C 1
ATOM 946 O O . SER C 1 37 ? -3.404 -35.443 30.461 1.00 18.10 247 SER B O 1
ATOM 949 N N . ASP C 1 38 ? -3.575 -33.256 30.923 1.00 18.31 248 ASP B N 1
ATOM 950 C CA . ASP C 1 38 ? -3.858 -33.502 32.324 1.00 18.56 248 ASP B CA 1
ATOM 951 C C . ASP C 1 38 ? -5.197 -34.241 32.485 1.00 18.82 248 ASP B C 1
ATOM 952 O O . ASP C 1 38 ? -5.349 -35.044 33.413 1.00 19.31 248 ASP B O 1
ATOM 957 N N . ILE C 1 39 ? -6.159 -33.954 31.599 1.00 18.35 249 ILE B N 1
ATOM 958 C CA . ILE C 1 39 ? -7.451 -34.638 31.585 1.00 17.88 249 ILE B CA 1
ATOM 959 C C . ILE C 1 39 ? -7.210 -36.095 31.195 1.00 18.12 249 ILE B C 1
ATOM 960 O O . ILE C 1 39 ? -7.678 -37.003 31.884 1.00 17.89 249 ILE B O 1
ATOM 965 N N . GLU C 1 40 ? -6.474 -36.318 30.100 1.00 17.66 250 GLU B N 1
ATOM 966 C CA . GLU C 1 40 ? -6.227 -37.684 29.627 1.00 18.59 250 GLU B CA 1
ATOM 967 C C . GLU C 1 40 ? -5.602 -38.582 30.704 1.00 17.81 250 GLU B C 1
ATOM 968 O O . GLU C 1 40 ? -5.820 -39.775 30.690 1.00 17.21 250 GLU B O 1
ATOM 974 N N . ASN C 1 41 ? -4.824 -37.998 31.611 1.00 17.86 251 ASN B N 1
ATOM 975 C CA . ASN C 1 41 ? -4.055 -38.756 32.558 1.00 18.45 251 ASN B CA 1
ATOM 976 C C . ASN C 1 41 ? -4.772 -38.828 33.902 1.00 18.73 251 ASN B C 1
ATOM 977 O O . ASN C 1 41 ? -4.269 -39.450 34.850 1.00 18.53 251 ASN B O 1
ATOM 982 N N . SER C 1 42 ? -5.968 -38.246 33.977 1.00 18.76 252 SER B N 1
ATOM 983 C CA . SER C 1 42 ? -6.745 -38.262 35.207 1.00 19.19 252 SER B CA 1
ATOM 984 C C . SER C 1 42 ? -7.486 -39.573 35.406 1.00 19.23 252 SER B C 1
ATOM 985 O O . SER C 1 42 ? -7.894 -40.163 34.463 1.00 20.01 252 SER B O 1
ATOM 988 N N . ARG C 1 43 ? -7.648 -40.015 36.646 1.00 19.36 253 ARG B N 1
ATOM 989 C CA . ARG C 1 43 ? -8.507 -41.135 36.958 1.00 19.49 253 ARG B CA 1
ATOM 990 C C . ARG C 1 43 ? -9.981 -40.727 36.751 1.00 19.19 253 ARG B C 1
ATOM 991 O O . ARG C 1 43 ? -10.778 -41.500 36.250 1.00 18.44 253 ARG B O 1
ATOM 999 N N . LEU C 1 44 ? -10.324 -39.519 37.198 1.00 18.87 254 LEU B N 1
ATOM 1000 C CA . LEU C 1 44 ? -11.620 -38.969 36.981 1.00 18.85 254 LEU B CA 1
ATOM 1001 C C . LEU C 1 44 ? -11.648 -37.458 37.083 1.00 18.50 254 LEU B C 1
ATOM 1002 O O . LEU C 1 44 ? -10.676 -36.814 37.467 1.00 18.95 254 LEU B O 1
ATOM 1007 N N . ILE C 1 45 ? -12.794 -36.920 36.689 1.00 17.92 255 ILE B N 1
ATOM 1008 C CA . ILE C 1 45 ? -13.170 -35.545 36.884 1.00 17.21 255 ILE B CA 1
ATOM 1009 C C . ILE C 1 45 ? -14.393 -35.505 37.811 1.00 17.10 255 ILE B C 1
ATOM 1010 O O . ILE C 1 45 ? -15.402 -36.223 37.606 1.00 16.78 255 ILE B O 1
ATOM 1015 N N . VAL C 1 46 ? -14.293 -34.666 38.832 1.00 17.10 256 VAL B N 1
ATOM 1016 C CA . VAL C 1 46 ? -15.399 -34.383 39.720 1.00 17.48 256 VAL B CA 1
ATOM 1017 C C . VAL C 1 46 ? -16.010 -33.081 39.238 1.00 17.81 256 VAL B C 1
ATOM 1018 O O . VAL C 1 46 ? -15.292 -32.092 39.092 1.00 18.91 256 VAL B O 1
ATOM 1022 N N . ALA C 1 47 ? -17.304 -33.104 38.944 1.00 17.78 257 ALA B N 1
ATOM 1023 C CA . ALA C 1 47 ? -18.054 -31.916 38.516 1.00 17.92 257 ALA B CA 1
ATOM 1024 C C . ALA C 1 47 ? -19.168 -31.592 39.492 1.00 17.74 257 ALA B C 1
ATOM 1025 O O . ALA C 1 47 ? -19.615 -32.440 40.265 1.00 16.33 257 ALA B O 1
ATOM 1027 N N . ASN C 1 48 ? -19.602 -30.341 39.444 1.00 19.31 258 ASN B N 1
ATOM 1028 C CA . ASN C 1 48 ? -20.805 -29.895 40.141 1.00 20.39 258 ASN B CA 1
ATOM 1029 C C . ASN C 1 48 ? -21.996 -29.839 39.165 1.00 22.29 258 ASN B C 1
ATOM 1030 O O . ASN C 1 48 ? -22.041 -30.528 38.129 1.00 23.43 258 ASN B O 1
ATOM 1036 N N . PRO D 2 1 ? -18.876 -19.800 41.440 1.00 29.97 259 PRO F N 1
ATOM 1037 C CA . PRO D 2 1 ? -18.862 -20.159 40.031 1.00 29.69 259 PRO F CA 1
ATOM 1038 C C . PRO D 2 1 ? -20.012 -21.067 39.747 1.00 29.52 259 PRO F C 1
ATOM 1039 O O . PRO D 2 1 ? -20.499 -21.694 40.650 1.00 29.99 259 PRO F O 1
ATOM 1043 N N . THR D 2 2 ? -20.455 -21.146 38.514 1.00 28.51 260 THR F N 1
ATOM 1044 C CA . THR D 2 2 ? -21.638 -21.905 38.264 1.00 27.79 260 THR F CA 1
ATOM 1045 C C . THR D 2 2 ? -21.329 -23.304 37.825 1.00 26.91 260 THR F C 1
ATOM 1046 O O . THR D 2 2 ? -22.028 -24.223 38.163 1.00 26.53 260 THR F O 1
ATOM 1050 N N . HIS D 2 3 ? -20.251 -23.470 37.092 1.00 25.88 261 HIS F N 1
ATOM 1051 C CA . HIS D 2 3 ? -19.721 -24.818 36.793 1.00 25.22 261 HIS F CA 1
ATOM 1052 C C . HIS D 2 3 ? -18.301 -25.025 37.321 1.00 23.64 261 HIS F C 1
ATOM 1053 O O . HIS D 2 3 ? -17.472 -24.117 37.275 1.00 22.65 261 HIS F O 1
ATOM 1060 N N . ILE D 2 4 ? -18.054 -26.224 37.842 1.00 22.06 262 ILE F N 1
ATOM 1061 C CA . ILE D 2 4 ? -16.756 -26.583 38.442 1.00 21.95 262 ILE F CA 1
ATOM 1062 C C . ILE D 2 4 ? -16.296 -27.946 37.944 1.00 20.77 262 ILE F C 1
ATOM 1063 O O . ILE D 2 4 ? -17.066 -28.824 37.650 1.00 20.32 262 ILE F O 1
ATOM 1068 N N . THR D 2 5 ? -15.014 -28.129 37.867 1.00 21.01 263 THR F N 1
ATOM 1069 C CA . THR D 2 5 ? -14.482 -29.325 37.226 1.00 21.38 263 THR F CA 1
ATOM 1070 C C . THR D 2 5 ? -13.123 -29.460 37.835 1.00 21.37 263 THR F C 1
ATOM 1071 O O . THR D 2 5 ? -12.276 -28.580 37.674 1.00 21.42 263 THR F O 1
ATOM 1075 N N . ILE D 2 6 ? -12.996 -30.473 38.685 1.00 21.37 264 ILE F N 1
ATOM 1076 C CA . ILE D 2 6 ? -11.747 -30.800 39.368 1.00 21.32 264 ILE F CA 1
ATOM 1077 C C . ILE D 2 6 ? -11.313 -32.203 38.930 1.00 20.94 264 ILE F C 1
ATOM 1078 O O . ILE D 2 6 ? -12.061 -33.159 39.076 1.00 20.65 264 ILE F O 1
ATOM 1083 N N . GLY D 2 7 ? -10.110 -32.313 38.399 1.00 20.34 265 GLY F N 1
ATOM 1084 C CA . GLY D 2 7 ? -9.576 -33.591 38.017 1.00 20.30 265 GLY F CA 1
ATOM 1085 C C . GLY D 2 7 ? -8.728 -34.165 39.109 1.00 19.90 265 GLY F C 1
ATOM 1086 O O . GLY D 2 7 ? -8.109 -33.413 39.866 1.00 20.42 265 GLY F O 1
ATOM 1087 N N . ILE D 2 8 ? -8.722 -35.498 39.191 1.00 19.02 266 ILE F N 1
ATOM 1088 C CA . ILE D 2 8 ? -7.901 -36.221 40.113 1.00 18.65 266 ILE F CA 1
ATOM 1089 C C . ILE D 2 8 ? -6.955 -37.180 39.358 1.00 18.93 266 ILE F C 1
ATOM 1090 O O . ILE D 2 8 ? -7.379 -37.987 38.486 1.00 18.87 266 ILE F O 1
ATOM 1095 N N . TYR D 2 9 ? -5.694 -37.096 39.758 1.00 18.25 267 TYR F N 1
ATOM 1096 C CA . TYR D 2 9 ? -4.640 -37.958 39.332 1.00 18.86 267 TYR F CA 1
ATOM 1097 C C . TYR D 2 9 ? -4.190 -38.824 40.508 1.00 18.97 267 TYR F C 1
ATOM 1098 O O . TYR D 2 9 ? -3.933 -38.331 41.589 1.00 18.52 267 TYR F O 1
ATOM 1107 N N . PHE D 2 10 ? -4.058 -40.116 40.290 1.00 19.86 268 PHE F N 1
ATOM 1108 C CA . PHE D 2 10 ? -3.731 -41.025 41.366 1.00 20.18 268 PHE F CA 1
ATOM 1109 C C . PHE D 2 10 ? -2.856 -42.111 40.801 1.00 20.37 268 PHE F C 1
ATOM 1110 O O . PHE D 2 10 ? -3.194 -42.734 39.809 1.00 19.59 268 PHE F O 1
ATOM 1118 N N . LYS D 2 11 ? -1.703 -42.295 41.428 1.00 21.61 269 LYS F N 1
ATOM 1119 C CA . LYS D 2 11 ? -0.732 -43.286 41.012 1.00 21.87 269 LYS F CA 1
ATOM 1120 C C . LYS D 2 11 ? -0.270 -44.030 42.261 1.00 21.95 269 LYS F C 1
ATOM 1121 O O . LYS D 2 11 ? 0.856 -43.857 42.730 1.00 20.90 269 LYS F O 1
ATOM 1127 N N . PRO D 2 12 ? -1.175 -44.885 42.801 1.00 22.66 270 PRO F N 1
ATOM 1128 C CA . PRO D 2 12 ? -0.985 -45.614 44.044 1.00 23.30 270 PRO F CA 1
ATOM 1129 C C . PRO D 2 12 ? 0.241 -46.492 44.016 1.00 24.10 270 PRO F C 1
ATOM 1130 O O . PRO D 2 12 ? 0.906 -46.630 45.022 1.00 24.82 270 PRO F O 1
ATOM 1134 N N . GLU D 2 13 ? 0.565 -47.094 42.891 1.00 25.05 271 GLU F N 1
ATOM 1135 C CA . GLU D 2 13 ? 1.818 -47.837 42.854 1.00 26.32 271 GLU F CA 1
ATOM 1136 C C . GLU D 2 13 ? 3.028 -46.973 43.200 1.00 26.03 271 GLU F C 1
ATOM 1137 O O . GLU D 2 13 ? 3.957 -47.451 43.826 1.00 26.05 271 GLU F O 1
ATOM 1143 N N . LEU D 2 14 ? 3.004 -45.702 42.835 1.00 26.19 272 LEU F N 1
ATOM 1144 C CA . LEU D 2 14 ? 4.105 -44.795 43.201 1.00 26.52 272 LEU F CA 1
ATOM 1145 C C . LEU D 2 14 ? 3.907 -44.208 44.579 1.00 26.91 272 LEU F C 1
ATOM 1146 O O . LEU D 2 14 ? 4.836 -44.130 45.352 1.00 26.70 272 LEU F O 1
ATOM 1151 N N . MET D 2 15 ? 2.693 -43.750 44.871 1.00 27.98 273 MET F N 1
ATOM 1152 C CA . MET D 2 15 ? 2.421 -43.103 46.162 1.00 28.45 273 MET F CA 1
ATOM 1153 C C . MET D 2 15 ? 0.937 -42.841 46.430 1.00 28.11 273 MET F C 1
ATOM 1154 O O . MET D 2 15 ? 0.138 -42.680 45.504 1.00 28.20 273 MET F O 1
ATOM 1159 N N . PRO D 2 16 ? 0.574 -42.737 47.720 1.00 27.92 274 PRO F N 1
ATOM 1160 C CA . PRO D 2 16 ? -0.831 -42.959 48.071 1.00 27.22 274 PRO F CA 1
ATOM 1161 C C . PRO D 2 16 ? -1.689 -41.705 48.168 1.00 26.91 274 PRO F C 1
ATOM 1162 O O . PRO D 2 16 ? -2.908 -41.820 48.426 1.00 27.78 274 PRO F O 1
ATOM 1166 N N . ILE D 2 17 ? -1.093 -40.529 47.972 1.00 25.67 275 ILE F N 1
ATOM 1167 C CA . ILE D 2 17 ? -1.877 -39.299 47.889 1.00 24.69 275 ILE F CA 1
ATOM 1168 C C . ILE D 2 17 ? -2.204 -38.916 46.419 1.00 24.15 275 ILE F C 1
ATOM 1169 O O . ILE D 2 17 ? -1.349 -38.876 45.522 1.00 23.80 275 ILE F O 1
ATOM 1174 N N . PRO D 2 18 ? -3.467 -38.666 46.157 1.00 23.04 276 PRO F N 1
ATOM 1175 C CA . PRO D 2 18 ? -3.907 -38.111 44.886 1.00 22.59 276 PRO F CA 1
ATOM 1176 C C . PRO D 2 18 ? -3.561 -36.653 44.722 1.00 21.53 276 PRO F C 1
ATOM 1177 O O . PRO D 2 18 ? -3.278 -36.020 45.709 1.00 21.02 276 PRO F O 1
ATOM 1181 N N . MET D 2 19 ? -3.643 -36.129 43.496 1.00 20.89 277 MET F N 1
ATOM 1182 C CA . MET D 2 19 ? -3.508 -34.709 43.283 1.00 21.70 277 MET F CA 1
ATOM 1183 C C . MET D 2 19 ? -4.504 -34.146 42.296 1.00 21.18 277 MET F C 1
ATOM 1184 O O . MET D 2 19 ? -5.061 -34.873 41.463 1.00 21.31 277 MET F O 1
ATOM 1189 N N . ILE D 2 20 ? -4.720 -32.833 42.420 1.00 20.19 278 ILE F N 1
ATOM 1190 C CA . ILE D 2 20 ? -5.578 -32.091 41.534 1.00 20.01 278 ILE F CA 1
ATOM 1191 C C . ILE D 2 20 ? -4.881 -31.916 40.193 1.00 19.62 278 ILE F C 1
ATOM 1192 O O . ILE D 2 20 ? -3.886 -31.181 40.072 1.00 19.78 278 ILE F O 1
ATOM 1197 N N . SER D 2 21 ? -5.423 -32.582 39.189 1.00 18.62 279 SER F N 1
ATOM 1198 C CA . SER D 2 21 ? -4.822 -32.621 37.890 1.00 18.72 279 SER F CA 1
ATOM 1199 C C . SER D 2 21 ? -5.436 -31.567 37.001 1.00 19.07 279 SER F C 1
ATOM 1200 O O . SER D 2 21 ? -4.808 -31.079 36.084 1.00 19.81 279 SER F O 1
ATOM 1203 N N . VAL D 2 22 ? -6.680 -31.230 37.263 1.00 19.51 280 VAL F N 1
ATOM 1204 C CA . VAL D 2 22 ? -7.412 -30.301 36.444 1.00 19.66 280 VAL F CA 1
ATOM 1205 C C . VAL D 2 22 ? -8.218 -29.402 37.389 1.00 19.66 280 VAL F C 1
ATOM 1206 O O . VAL D 2 22 ? -8.782 -29.874 38.367 1.00 19.34 280 VAL F O 1
ATOM 1210 N N . TYR D 2 23 ? -8.285 -28.118 37.082 1.00 19.20 281 TYR F N 1
ATOM 1211 C CA . TYR D 2 23 ? -8.946 -27.158 37.949 1.00 19.37 281 TYR F CA 1
ATOM 1212 C C . TYR D 2 23 ? -9.460 -25.992 37.091 1.00 19.76 281 TYR F C 1
ATOM 1213 O O . TYR D 2 23 ? -8.672 -25.111 36.666 1.00 20.06 281 TYR F O 1
ATOM 1222 N N . GLU D 2 24 ? -10.757 -26.021 36.809 1.00 19.71 282 GLU F N 1
ATOM 1223 C CA . GLU D 2 24 ? -11.388 -25.079 35.895 1.00 20.13 282 GLU F CA 1
ATOM 1224 C C . GLU D 2 24 ? -12.821 -24.802 36.301 1.00 20.50 282 GLU F C 1
ATOM 1225 O O . GLU D 2 24 ? -13.404 -25.509 37.118 1.00 20.86 282 GLU F O 1
ATOM 1231 N N . THR D 2 25 ? -13.379 -23.810 35.626 1.00 21.36 283 THR F N 1
ATOM 1232 C CA . THR D 2 25 ? -14.545 -23.068 36.017 1.00 21.40 283 THR F CA 1
ATOM 1233 C C . THR D 2 25 ? -15.347 -22.620 34.805 1.00 20.90 283 THR F C 1
ATOM 1234 O O . THR D 2 25 ? -14.825 -22.453 33.719 1.00 19.20 283 THR F O 1
ATOM 1238 N N . ASN D 2 26 ? -16.645 -22.438 35.019 1.00 22.26 284 ASN F N 1
ATOM 1239 C CA . ASN D 2 26 ? -17.553 -21.870 34.005 1.00 22.55 284 ASN F CA 1
ATOM 1240 C C . ASN D 2 26 ? -17.304 -22.429 32.588 1.00 23.13 284 ASN F C 1
ATOM 1241 O O . ASN D 2 26 ? -17.219 -23.657 32.431 1.00 23.44 284 ASN F O 1
ATOM 1246 N N . GLN D 2 27 ? -17.196 -21.586 31.565 1.00 23.72 285 GLN F N 1
ATOM 1247 C CA . GLN D 2 27 ? -17.117 -22.117 30.196 1.00 23.99 285 GLN F CA 1
ATOM 1248 C C . GLN D 2 27 ? -16.014 -23.149 30.041 1.00 23.66 285 GLN F C 1
ATOM 1249 O O . GLN D 2 27 ? -16.198 -24.145 29.361 1.00 23.97 285 GLN F O 1
ATOM 1255 N N . ARG D 2 28 ? -14.896 -22.959 30.718 1.00 23.48 286 ARG F N 1
ATOM 1256 C CA . ARG D 2 28 ? -13.807 -23.912 30.579 1.00 23.83 286 ARG F CA 1
ATOM 1257 C C . ARG D 2 28 ? -14.097 -25.233 31.304 1.00 23.41 286 ARG F C 1
ATOM 1258 O O . ARG D 2 28 ? -13.645 -26.290 30.874 1.00 23.36 286 ARG F O 1
ATOM 1266 N N . ALA D 2 29 ? -14.852 -25.174 32.400 1.00 23.33 287 ALA F N 1
ATOM 1267 C CA . ALA D 2 29 ? -15.378 -26.382 33.038 1.00 23.11 287 ALA F CA 1
ATOM 1268 C C . ALA D 2 29 ? -16.169 -27.198 32.057 1.00 22.93 287 ALA F C 1
ATOM 1269 O O . ALA D 2 29 ? -15.970 -28.396 31.958 1.00 22.95 287 ALA F O 1
ATOM 1271 N N . LEU D 2 30 ? -17.080 -26.547 31.336 1.00 23.50 288 LEU F N 1
ATOM 1272 C CA . LEU D 2 30 ? -17.882 -27.227 30.335 1.00 23.42 288 LEU F CA 1
ATOM 1273 C C . LEU D 2 30 ? -17.025 -27.843 29.216 1.00 22.90 288 LEU F C 1
ATOM 1274 O O . LEU D 2 30 ? -17.297 -28.945 28.746 1.00 23.15 288 LEU F O 1
ATOM 1279 N N . ALA D 2 31 ? -15.976 -27.168 28.801 1.00 22.56 289 ALA F N 1
ATOM 1280 C CA . ALA D 2 31 ? -15.076 -27.783 27.822 1.00 22.94 289 ALA F CA 1
ATOM 1281 C C . ALA D 2 31 ? -14.341 -29.011 28.403 1.00 23.08 289 ALA F C 1
ATOM 1282 O O . ALA D 2 31 ? -14.115 -29.984 27.681 1.00 24.10 289 ALA F O 1
ATOM 1284 N N . VAL D 2 32 ? -13.987 -28.976 29.691 1.00 23.06 290 VAL F N 1
ATOM 1285 C CA . VAL D 2 32 ? -13.334 -30.112 30.341 1.00 23.50 290 VAL F CA 1
ATOM 1286 C C . VAL D 2 32 ? -14.259 -31.328 30.363 1.00 23.59 290 VAL F C 1
ATOM 1287 O O . VAL D 2 32 ? -13.819 -32.454 30.133 1.00 23.11 290 VAL F O 1
ATOM 1291 N N . ARG D 2 33 ? -15.541 -31.108 30.627 1.00 23.88 291 ARG F N 1
ATOM 1292 C CA . ARG D 2 33 ? -16.509 -32.209 30.576 1.00 24.50 291 ARG F CA 1
ATOM 1293 C C . ARG D 2 33 ? -16.571 -32.782 29.181 1.00 23.77 291 ARG F C 1
ATOM 1294 O O . ARG D 2 33 ? -16.507 -33.984 29.013 1.00 24.45 291 ARG F O 1
ATOM 1302 N N . ALA D 2 34 ? -16.710 -31.930 28.171 1.00 22.99 292 ALA F N 1
ATOM 1303 C CA . ALA D 2 34 ? -16.841 -32.430 26.788 1.00 22.10 292 ALA F CA 1
ATOM 1304 C C . ALA D 2 34 ? -15.570 -33.190 26.436 1.00 20.98 292 ALA F C 1
ATOM 1305 O O . ALA D 2 34 ? -15.635 -34.284 25.900 1.00 20.71 292 ALA F O 1
ATOM 1307 N N . TYR D 2 35 ? -14.420 -32.657 26.823 1.00 20.28 293 TYR F N 1
ATOM 1308 C CA . TYR D 2 35 ? -13.159 -33.298 26.433 1.00 20.53 293 TYR F CA 1
ATOM 1309 C C . TYR D 2 35 ? -12.933 -34.656 27.134 1.00 20.34 293 TYR F C 1
ATOM 1310 O O . TYR D 2 35 ? -12.575 -35.637 26.487 1.00 19.61 293 TYR F O 1
ATOM 1319 N N . ALA D 2 36 ? -13.175 -34.708 28.447 1.00 20.36 294 ALA F N 1
ATOM 1320 C CA . ALA D 2 36 ? -13.114 -35.970 29.169 1.00 20.51 294 ALA F CA 1
ATOM 1321 C C . ALA D 2 3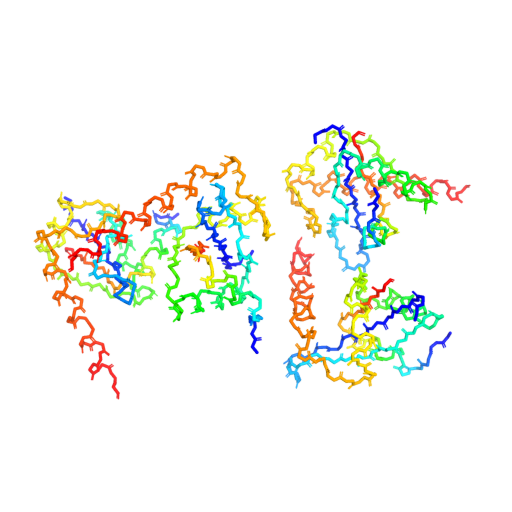6 ? -14.016 -37.020 28.498 1.00 20.21 294 ALA F C 1
ATOM 1322 O O . ALA D 2 36 ? -13.604 -38.168 28.270 1.00 18.86 294 ALA F O 1
ATOM 1324 N N . GLU D 2 37 ? -15.224 -36.612 28.145 1.00 20.79 295 GLU F N 1
ATOM 1325 C CA . GLU D 2 37 ? -16.182 -37.542 27.507 1.00 22.42 295 GLU F CA 1
ATOM 1326 C C . GLU D 2 37 ? -15.652 -38.088 26.182 1.00 22.24 295 GLU F C 1
ATOM 1327 O O . GLU D 2 37 ? -15.742 -39.288 25.924 1.00 22.52 295 GLU F O 1
ATOM 1333 N N . LYS D 2 38 ? -15.032 -37.210 25.396 1.00 22.15 296 LYS F N 1
ATOM 1334 C CA . LYS D 2 38 ? -14.478 -37.554 24.093 1.00 21.82 296 LYS F CA 1
ATOM 1335 C C . LYS D 2 38 ? -13.330 -38.535 24.213 1.00 21.29 296 LYS F C 1
ATOM 1336 O O . LYS D 2 38 ? -13.068 -39.305 23.313 1.00 21.50 296 LYS F O 1
ATOM 1342 N N . VAL D 2 39 ? -12.648 -38.498 25.341 1.00 20.76 297 VAL F N 1
ATOM 1343 C CA . VAL D 2 39 ? -11.443 -39.263 25.543 1.00 20.29 297 VAL F CA 1
ATOM 1344 C C . VAL D 2 39 ? -11.650 -40.434 26.521 1.00 19.80 297 VAL F C 1
ATOM 1345 O O . VAL D 2 39 ? -10.730 -41.181 26.786 1.00 19.51 297 VAL F O 1
ATOM 1349 N N . GLY D 2 40 ? -12.863 -40.584 27.054 1.00 19.99 298 GLY F N 1
ATOM 1350 C CA . GLY D 2 40 ? -13.225 -41.728 27.896 1.00 19.95 298 GLY F CA 1
ATOM 1351 C C . GLY D 2 40 ? -12.767 -41.676 29.349 1.00 20.08 298 GLY F C 1
ATOM 1352 O O . GLY D 2 40 ? -12.624 -42.704 29.981 1.00 20.13 298 GLY F O 1
ATOM 1353 N N . VAL D 2 41 ? -12.554 -40.479 29.879 1.00 20.17 299 VAL F N 1
ATOM 1354 C CA . VAL D 2 41 ? -12.222 -40.282 31.286 1.00 20.20 299 VAL F CA 1
ATOM 1355 C C . VAL D 2 41 ? -13.517 -40.018 32.053 1.00 20.50 299 VAL F C 1
ATOM 1356 O O . VAL D 2 41 ? -14.268 -39.143 31.668 1.00 21.15 299 VAL F O 1
ATOM 1360 N N . PRO D 2 42 ? -13.819 -40.791 33.107 1.00 20.82 300 PRO F N 1
ATOM 1361 C CA . PRO D 2 42 ? -15.175 -40.627 33.713 1.00 21.03 300 PRO F CA 1
ATOM 1362 C C . PRO D 2 42 ? -15.466 -39.267 34.362 1.00 21.46 300 PRO F C 1
ATOM 1363 O O . PRO D 2 42 ? -14.613 -38.690 35.038 1.00 21.89 300 PRO F O 1
ATOM 1367 N N . VAL D 2 43 ? -16.667 -38.757 34.121 1.00 21.89 301 VAL F N 1
ATOM 1368 C CA . VAL D 2 43 ? -17.138 -37.588 34.803 1.00 22.32 301 VAL F CA 1
ATOM 1369 C C . VAL D 2 43 ? -18.202 -37.948 35.833 1.00 23.01 301 VAL F C 1
ATOM 1370 O O . VAL D 2 43 ? -19.227 -38.556 35.509 1.00 23.92 301 VAL F O 1
ATOM 1374 N N . ILE D 2 44 ? -17.936 -37.553 37.077 1.00 23.50 302 ILE F N 1
ATOM 1375 C CA . ILE D 2 44 ? -18.812 -37.808 38.242 1.00 22.73 302 ILE F CA 1
ATOM 1376 C C . ILE D 2 44 ? -19.253 -36.469 38.842 1.00 22.09 302 ILE F C 1
ATOM 1377 O O . ILE D 2 44 ? -18.430 -35.621 39.204 1.00 21.60 302 ILE F O 1
ATOM 1382 N N . VAL D 2 45 ? -20.556 -36.271 38.905 1.00 21.59 303 VAL F N 1
ATOM 1383 C CA . VAL D 2 45 ? -21.136 -35.152 39.626 1.00 21.57 303 VAL F CA 1
ATOM 1384 C C . VAL D 2 45 ? -21.180 -35.479 41.136 1.00 21.06 303 VAL F C 1
ATOM 1385 O O . VAL D 2 45 ? -22.004 -36.282 41.545 1.00 20.72 303 VAL F O 1
ATOM 1389 N N . ASP D 2 46 ? -20.247 -34.934 41.922 1.00 21.69 304 ASP F N 1
ATOM 1390 C CA . ASP D 2 46 ? -20.363 -34.828 43.410 1.00 21.32 304 ASP F CA 1
ATOM 1391 C C . ASP D 2 46 ? -20.215 -33.365 43.753 1.00 19.76 304 ASP F C 1
ATOM 1392 O O . ASP D 2 46 ? -19.104 -32.846 43.869 1.00 18.66 304 ASP F O 1
ATOM 1397 N N . ILE D 2 47 ? -21.362 -32.718 43.890 1.00 18.14 305 ILE F N 1
ATOM 1398 C CA . ILE D 2 47 ? -21.464 -31.293 44.022 1.00 17.02 305 ILE F CA 1
ATOM 1399 C C . ILE D 2 47 ? -20.699 -30.856 45.262 1.00 16.91 305 ILE F C 1
ATOM 1400 O O . ILE D 2 47 ? -19.875 -29.993 45.159 1.00 16.69 305 ILE F O 1
ATOM 1405 N N . LYS D 2 48 ? -20.940 -31.456 46.424 1.00 17.52 306 LYS F N 1
ATOM 1406 C CA . LYS D 2 48 ? -20.287 -31.013 47.676 1.00 18.30 306 LYS F CA 1
ATOM 1407 C C . LYS D 2 48 ? -18.801 -31.154 47.567 1.00 18.26 306 LYS F C 1
ATOM 1408 O O . LYS D 2 48 ? -18.052 -30.300 48.026 1.00 17.41 306 LYS F O 1
ATOM 1414 N N . LEU D 2 49 ? -18.362 -32.284 47.025 1.00 18.33 307 LEU F N 1
ATOM 1415 C CA . LEU D 2 49 ? -16.939 -32.518 46.967 1.00 19.29 307 LEU F CA 1
ATOM 1416 C C . LEU D 2 49 ? -16.254 -31.563 45.963 1.00 19.46 307 LEU F C 1
ATOM 1417 O O . LEU D 2 49 ? -15.177 -31.026 46.242 1.00 18.92 307 LEU F O 1
ATOM 1422 N N . ALA D 2 50 ? -16.905 -31.354 44.819 1.00 20.42 308 ALA F N 1
ATOM 1423 C CA . ALA D 2 50 ? -16.408 -30.466 43.772 1.00 21.25 308 ALA F CA 1
ATOM 1424 C C . ALA D 2 50 ? -16.228 -29.096 44.372 1.00 22.53 308 ALA F C 1
ATOM 1425 O O . ALA D 2 50 ? -15.209 -28.446 44.187 1.00 22.35 308 ALA F O 1
ATOM 1427 N N . ARG D 2 51 ? -17.225 -28.677 45.134 1.00 23.35 309 ARG F N 1
ATOM 1428 C CA . ARG D 2 51 ? -17.162 -27.369 45.727 1.00 24.47 309 ARG F CA 1
ATOM 1429 C C . ARG D 2 51 ? -16.086 -27.237 46.769 1.00 24.20 309 ARG F C 1
ATOM 1430 O O . ARG D 2 51 ? -15.392 -26.242 46.772 1.00 25.05 309 ARG F O 1
ATOM 1438 N N . SER D 2 52 ? -15.922 -28.211 47.653 1.00 24.00 310 SER F N 1
ATOM 1439 C CA . SER D 2 52 ? -14.978 -27.999 48.729 1.00 24.13 310 SER F CA 1
ATOM 1440 C C . SER D 2 52 ? -13.558 -28.135 48.217 1.00 23.81 310 SER F C 1
ATOM 1441 O O . SER D 2 52 ? -12.701 -27.344 48.619 1.00 24.20 310 SER F O 1
ATOM 1444 N N . LEU D 2 53 ? -13.315 -29.036 47.271 1.00 23.12 311 LEU F N 1
ATOM 1445 C CA . LEU D 2 53 ? -11.996 -29.060 46.636 1.00 22.94 311 LEU F CA 1
ATOM 1446 C C . LEU D 2 53 ? -11.708 -27.742 45.910 1.00 23.50 311 LEU F C 1
ATOM 1447 O O . LEU D 2 53 ? -10.550 -27.301 45.837 1.00 24.10 311 LEU F O 1
ATOM 1452 N N . PHE D 2 54 ? -12.740 -27.108 45.367 1.00 23.44 312 PHE F N 1
ATOM 1453 C CA . PHE D 2 54 ? -12.526 -25.873 44.641 1.00 23.60 312 PHE F CA 1
ATOM 1454 C C . PHE D 2 54 ? -12.160 -24.788 45.624 1.00 23.46 312 PHE F C 1
ATOM 1455 O O . PHE D 2 54 ? -11.275 -24.010 45.378 1.00 23.95 312 PHE F O 1
ATOM 1463 N N . LYS D 2 55 ? -12.849 -24.746 46.741 1.00 23.66 313 LYS F N 1
ATOM 1464 C CA . LYS D 2 55 ? -12.601 -23.723 47.752 1.00 24.34 313 LYS F CA 1
ATOM 1465 C C . LYS D 2 55 ? -11.165 -23.801 48.294 1.00 23.99 313 LYS F C 1
ATOM 1466 O O . LYS D 2 55 ? -10.529 -22.784 48.477 1.00 24.08 313 LYS F O 1
ATOM 1472 N N . THR D 2 56 ? -10.680 -25.011 48.542 1.00 23.76 314 THR F N 1
ATOM 1473 C CA . THR D 2 56 ? -9.482 -25.218 49.356 1.00 24.28 314 THR F CA 1
ATOM 1474 C C . THR D 2 56 ? -8.229 -25.791 48.653 1.00 24.10 314 THR F C 1
ATOM 1475 O O . THR D 2 56 ? -7.219 -25.976 49.292 1.00 23.62 314 THR F O 1
ATOM 1479 N N . HIS D 2 57 ? -8.311 -26.104 47.371 1.00 24.31 315 HIS F N 1
ATOM 1480 C CA . HIS D 2 57 ? -7.166 -26.587 46.632 1.00 24.46 315 HIS F CA 1
ATOM 1481 C C . HIS D 2 57 ? -6.948 -25.696 45.440 1.00 24.99 315 HIS F C 1
ATOM 1482 O O . HIS D 2 57 ? -7.750 -24.810 45.132 1.00 25.26 315 HIS F O 1
ATOM 1489 N N . ARG D 2 58 ? -5.849 -25.946 44.768 1.00 25.59 316 ARG F N 1
ATOM 1490 C CA . ARG D 2 58 ? -5.460 -25.192 43.595 1.00 26.61 316 ARG F CA 1
ATOM 1491 C C . ARG D 2 58 ? -4.827 -26.195 42.604 1.00 25.92 316 ARG F C 1
ATOM 1492 O O . ARG D 2 58 ? -4.537 -27.332 42.950 1.00 25.90 316 ARG F O 1
ATOM 1500 N N . ARG D 2 59 ? -4.620 -25.801 41.374 1.00 25.41 317 ARG F N 1
ATOM 1501 C CA . ARG D 2 59 ? -4.158 -26.765 40.403 1.00 25.15 317 ARG F CA 1
ATOM 1502 C C . ARG D 2 59 ? -2.829 -27.352 40.833 1.00 24.29 317 ARG F C 1
ATOM 1503 O O . ARG D 2 59 ? -1.959 -26.636 41.279 1.00 24.90 317 ARG F O 1
ATOM 1511 N N . TYR D 2 60 ? -2.706 -28.671 40.700 1.00 23.62 318 TYR F N 1
ATOM 1512 C CA . TYR D 2 60 ? -1.511 -29.427 41.015 1.00 23.08 318 TYR F CA 1
ATOM 1513 C C . TYR D 2 60 ? -1.206 -29.625 42.478 1.00 22.52 318 TYR F C 1
ATOM 1514 O O . TYR D 2 60 ? -0.216 -30.256 42.785 1.00 22.86 318 TYR F O 1
ATOM 1523 N N . ASP D 2 61 ? -2.040 -29.138 43.383 1.00 22.29 319 ASP F N 1
ATOM 1524 C CA . ASP D 2 61 ? -1.854 -29.433 44.803 1.00 21.88 319 ASP F CA 1
ATOM 1525 C C . ASP D 2 61 ? -2.076 -30.916 45.040 1.00 21.65 319 ASP F C 1
ATOM 1526 O O . ASP D 2 61 ? -2.855 -31.572 44.351 1.00 21.17 319 ASP F O 1
ATOM 1531 N N . LEU D 2 62 ? -1.387 -31.424 46.042 1.00 21.81 320 LEU F N 1
ATOM 1532 C CA . LEU D 2 62 ? -1.739 -32.696 46.655 1.00 22.19 320 LEU F CA 1
ATOM 1533 C C . LEU D 2 62 ? -3.061 -32.508 47.370 1.00 22.31 320 LEU F C 1
ATOM 1534 O O . LEU D 2 62 ? -3.343 -31.414 47.876 1.00 22.52 320 LEU F O 1
ATOM 1539 N N . VAL D 2 63 ? -3.890 -33.548 47.410 1.00 22.35 321 VAL F N 1
ATOM 1540 C CA . VAL D 2 63 ? -5.166 -33.438 48.122 1.00 22.23 321 VAL F CA 1
ATOM 1541 C C . VAL D 2 63 ? -4.918 -33.476 49.620 1.00 22.46 321 VAL F C 1
ATOM 1542 O O . VAL D 2 63 ? -4.292 -34.394 50.093 1.00 23.91 321 VAL F O 1
ATOM 1546 N N . SER D 2 64 ? -5.446 -32.514 50.364 1.00 22.27 322 SER F N 1
ATOM 1547 C CA . SER D 2 64 ? -5.173 -32.355 51.797 1.00 21.86 322 SER F CA 1
ATOM 1548 C C . SER D 2 64 ? -5.823 -33.374 52.740 1.00 22.00 322 SER F C 1
ATOM 1549 O O . SER D 2 64 ? -6.746 -34.098 52.370 1.00 21.67 322 SER F O 1
ATOM 1552 N N . LEU D 2 65 ? -5.379 -33.342 53.994 1.00 22.19 323 LEU F N 1
ATOM 1553 C CA . LEU D 2 65 ? -5.904 -34.206 55.039 1.00 22.13 323 LEU F CA 1
ATOM 1554 C C . LEU D 2 65 ? -7.400 -34.083 55.165 1.00 22.28 323 LEU F C 1
ATOM 1555 O O . LEU D 2 65 ? -8.090 -35.101 55.367 1.00 22.33 323 LEU F O 1
ATOM 1560 N N . GLU D 2 66 ? -7.921 -32.861 55.040 1.00 22.39 324 GLU F N 1
ATOM 1561 C CA . GLU D 2 66 ? -9.357 -32.655 55.284 1.00 22.90 324 GLU F CA 1
ATOM 1562 C C . GLU D 2 66 ? -10.226 -33.367 54.243 1.00 21.65 324 GLU F C 1
ATOM 1563 O O . GLU D 2 66 ? -11.287 -33.859 54.564 1.00 20.98 324 GLU F O 1
ATOM 1569 N N . GLU D 2 67 ? -9.754 -33.474 53.017 1.00 21.16 325 GLU F N 1
ATOM 1570 C CA . GLU D 2 67 ? -10.564 -34.059 51.973 1.00 21.20 325 GLU F CA 1
ATOM 1571 C C . GLU D 2 67 ? -10.101 -35.423 51.480 1.00 20.19 325 GLU F C 1
ATOM 1572 O O . GLU D 2 67 ? -10.787 -36.022 50.696 1.00 20.61 325 GLU F O 1
ATOM 1578 N N . ILE D 2 68 ? -9.000 -35.944 51.998 1.00 19.65 326 ILE F N 1
ATOM 1579 C CA . ILE D 2 68 ? -8.396 -37.170 51.491 1.00 19.83 326 ILE F CA 1
ATOM 1580 C C . ILE D 2 68 ? -9.251 -38.432 51.639 1.00 19.52 326 ILE F C 1
ATOM 1581 O O . ILE D 2 68 ? -9.340 -39.224 50.717 1.00 20.33 326 ILE F O 1
ATOM 1586 N N . ASP D 2 69 ? -9.815 -38.673 52.806 1.00 18.73 327 ASP F N 1
ATOM 1587 C CA . ASP D 2 69 ? -10.607 -39.873 52.975 1.00 18.80 327 ASP F CA 1
ATOM 1588 C C . ASP D 2 69 ? -11.748 -39.907 51.978 1.00 18.12 327 ASP F C 1
ATOM 1589 O O . ASP D 2 69 ? -12.033 -40.958 51.418 1.00 17.53 327 ASP F O 1
ATOM 1594 N N . GLU D 2 70 ? -12.408 -38.766 51.760 1.00 18.61 328 GLU F N 1
ATOM 1595 C CA . GLU D 2 70 ? -13.541 -38.733 50.856 1.00 18.56 328 GLU F CA 1
ATOM 1596 C C . GLU D 2 70 ? -13.094 -38.989 49.430 1.00 17.95 328 GLU F C 1
ATOM 1597 O O . GLU D 2 70 ? -13.788 -39.671 48.694 1.00 17.10 328 GLU F O 1
ATOM 1603 N N . VAL D 2 71 ? -11.918 -38.489 49.052 1.00 17.81 329 VAL F N 1
ATOM 1604 C CA . VAL D 2 71 ? -11.444 -38.677 47.687 1.00 17.79 329 VAL F CA 1
ATOM 1605 C C . VAL D 2 71 ? -11.020 -40.113 47.444 1.00 17.41 329 VAL F C 1
ATOM 1606 O O . VAL D 2 71 ? -11.354 -40.689 46.389 1.00 16.22 329 VAL F O 1
ATOM 1610 N N . LEU D 2 72 ? -10.309 -40.688 48.425 1.00 17.72 330 LEU F N 1
ATOM 1611 C CA . LEU D 2 72 ? -9.925 -42.107 48.391 1.00 17.57 330 LEU F CA 1
ATOM 1612 C C . LEU D 2 72 ? -11.180 -43.031 48.280 1.00 18.39 330 LEU F C 1
ATOM 1613 O O . LEU D 2 72 ? -11.186 -43.990 47.489 1.00 19.16 330 LEU F O 1
ATOM 1618 N N . ARG D 2 73 ? -12.239 -42.747 49.041 1.00 18.06 331 ARG F N 1
ATOM 1619 C CA . ARG D 2 73 ? -13.462 -43.551 48.948 1.00 18.37 331 ARG F CA 1
ATOM 1620 C C . ARG D 2 73 ? -13.992 -43.555 47.492 1.00 18.32 331 ARG F C 1
ATOM 1621 O O . ARG D 2 73 ? -14.345 -44.607 46.952 1.00 19.21 331 ARG F O 1
ATOM 1629 N N . LEU D 2 74 ? -13.936 -42.401 46.834 1.00 17.73 332 LEU F N 1
ATOM 1630 C CA . LEU D 2 74 ? -14.370 -42.247 45.430 1.00 16.84 332 LEU F CA 1
ATOM 1631 C C . LEU D 2 74 ? -13.526 -43.108 44.504 1.00 16.21 332 LEU F C 1
ATOM 1632 O O . LEU D 2 74 ? -14.040 -43.751 43.577 1.00 14.31 332 LEU F O 1
ATOM 1637 N N . LEU D 2 75 ? -12.209 -43.067 44.745 1.00 16.10 333 LEU F N 1
ATOM 1638 C CA . LEU D 2 75 ? -11.266 -43.796 43.921 1.00 15.64 333 LEU F CA 1
ATOM 1639 C C . LEU D 2 75 ? -11.490 -45.290 44.086 1.00 15.89 333 LEU F C 1
ATOM 1640 O O . LEU D 2 75 ? -11.550 -46.030 43.099 1.00 16.49 333 LEU F O 1
ATOM 1645 N N . VAL D 2 76 ? -11.675 -45.738 45.324 1.00 16.05 334 VAL F N 1
ATOM 1646 C CA . VAL D 2 76 ? -11.904 -47.157 45.563 1.00 16.11 334 VAL F CA 1
ATOM 1647 C C . VAL D 2 76 ? -13.182 -47.609 44.863 1.00 16.84 334 VAL F C 1
ATOM 1648 O O . VAL D 2 76 ? -13.254 -48.729 44.350 1.00 16.86 334 VAL F O 1
ATOM 1652 N N . TRP D 2 77 ? -14.167 -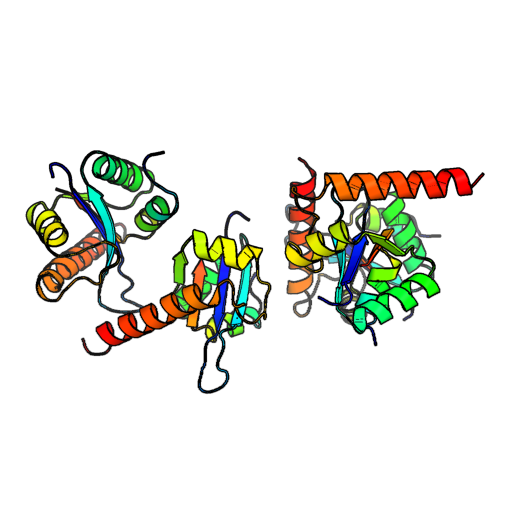46.715 44.768 1.00 16.60 335 TRP F N 1
ATOM 1653 C CA . TRP D 2 77 ? -15.458 -47.107 44.257 1.00 17.09 335 TRP F CA 1
ATOM 1654 C C . TRP D 2 77 ? -15.427 -47.173 42.741 1.00 17.85 335 TRP F C 1
ATOM 1655 O O . TRP D 2 77 ? -15.943 -48.116 42.142 1.00 18.43 335 TRP F O 1
ATOM 1666 N N . LEU D 2 78 ? -14.816 -46.172 42.125 1.00 19.22 336 LEU F N 1
ATOM 1667 C CA . LEU D 2 78 ? -14.545 -46.194 40.692 1.00 19.91 336 LEU F CA 1
ATOM 1668 C C . LEU D 2 78 ? -13.817 -47.488 40.304 1.00 20.61 336 LEU F C 1
ATOM 1669 O O . LEU D 2 78 ? -14.213 -48.154 39.360 1.00 20.63 336 LEU F O 1
ATOM 1674 N N . GLU D 2 79 ? -12.808 -47.864 41.076 1.00 21.95 337 GLU F N 1
ATOM 1675 C CA . GLU D 2 79 ? -12.081 -49.092 40.802 1.00 23.56 337 GLU F CA 1
ATOM 1676 C C . GLU D 2 79 ? -12.995 -50.323 40.857 1.00 24.41 337 GLU F C 1
ATOM 1677 O O . GLU D 2 79 ? -12.986 -51.129 39.949 1.00 24.96 337 GLU F O 1
ATOM 1683 N N . GLU D 2 80 ? -13.805 -50.448 41.902 1.00 25.44 338 GLU F N 1
ATOM 1684 C CA . GLU D 2 80 ? -14.706 -51.585 42.028 1.00 26.12 338 GLU F CA 1
ATOM 1685 C C . GLU D 2 80 ? -15.718 -51.628 40.890 1.00 27.72 338 GLU F C 1
ATOM 1686 O O . GLU D 2 80 ? -16.136 -52.719 40.451 1.00 28.71 338 GLU F O 1
ATOM 1692 N N . VAL D 2 81 ? -16.156 -50.448 40.441 1.00 28.61 339 VAL F N 1
ATOM 1693 C CA . VAL D 2 81 ? -17.175 -50.379 39.402 1.00 28.69 339 VAL F CA 1
ATOM 1694 C C . VAL D 2 81 ? -16.573 -50.900 38.110 1.00 29.52 339 VAL F C 1
ATOM 1695 O O . VAL D 2 81 ? -17.200 -51.695 37.416 1.00 30.44 339 VAL F O 1
ATOM 1699 N N . GLU D 2 82 ? -15.351 -50.484 37.819 1.00 29.83 340 GLU F N 1
ATOM 1700 C CA . GLU D 2 82 ? -14.658 -50.938 36.623 1.00 30.76 340 GLU F CA 1
ATOM 1701 C C . GLU D 2 82 ? -14.234 -52.412 36.654 1.00 31.24 340 GLU F C 1
ATOM 1702 O O . GLU D 2 82 ? -14.114 -53.045 35.602 1.00 31.10 340 GLU F O 1
ATOM 1708 N N . ASN D 2 83 ? -14.021 -52.961 37.847 1.00 32.06 341 ASN F N 1
ATOM 1709 C CA . ASN D 2 83 ? -13.702 -54.383 37.985 1.00 32.87 341 ASN F CA 1
ATOM 1710 C C . ASN D 2 83 ? -14.919 -55.306 37.919 1.00 33.32 341 ASN F C 1
ATOM 1711 O O . ASN D 2 83 ? -14.764 -56.519 37.859 1.00 33.77 341 ASN F O 1
ATOM 1716 N N . ALA D 2 84 ? -16.123 -54.754 37.928 1.00 33.95 342 ALA F N 1
ATOM 1717 C CA . ALA D 2 84 ? -17.315 -55.595 37.982 1.00 34.31 342 ALA F CA 1
ATOM 1718 C C . ALA D 2 84 ? -17.929 -56.089 36.649 1.00 35.13 342 ALA F C 1
ATOM 1719 O O . ALA D 2 84 ? -18.442 -57.209 36.627 1.00 34.81 342 ALA F O 1
ATOM 1721 N N . GLY D 2 85 ? -17.897 -55.350 35.537 1.00 36.23 343 GLY F N 1
ATOM 1722 C CA . GLY D 2 85 ? -16.932 -54.321 35.160 1.00 37.38 343 GLY F CA 1
ATOM 1723 C C . GLY D 2 85 ? -16.533 -54.832 33.769 1.00 38.72 343 GLY F C 1
ATOM 1724 O O . GLY D 2 85 ? -16.703 -54.178 32.736 1.00 39.29 343 GLY F O 1
ATOM 1725 N N . LYS D 2 86 ? -15.997 -56.042 33.779 1.00 39.42 344 LYS F N 1
ATOM 1726 C CA . LYS D 2 86 ? -16.115 -56.973 32.668 1.00 39.92 344 LYS F CA 1
ATOM 1727 C C . LYS D 2 86 ? -15.653 -58.329 33.196 1.00 40.38 344 LYS F C 1
ATOM 1728 O O . LYS D 2 86 ? -16.256 -59.367 32.880 1.00 40.45 344 LYS F O 1
ATOM 1734 N N . ASP D 2 87 ? -14.564 -58.297 33.974 1.00 40.63 345 ASP F N 1
ATOM 1735 C CA . ASP D 2 87 ? -14.129 -59.417 34.835 1.00 40.77 345 ASP F CA 1
ATOM 1736 C C . ASP D 2 87 ? -13.681 -60.702 34.063 1.00 40.57 345 ASP F C 1
ATOM 1737 O O . ASP D 2 87 ? -14.485 -61.498 33.560 1.00 40.04 345 ASP F O 1
ATOM 1742 N N . ILE E 1 30 ? 33.589 -54.091 -11.273 1.00 31.03 240 ILE C N 1
ATOM 1743 C CA . ILE E 1 30 ? 32.337 -54.491 -11.995 1.00 31.18 240 ILE C CA 1
ATOM 1744 C C . ILE E 1 30 ? 31.577 -55.577 -11.206 1.00 31.31 240 ILE C C 1
ATOM 1745 O O . ILE E 1 30 ? 32.119 -56.641 -10.907 1.00 31.59 240 ILE C O 1
ATOM 1750 N N . LEU E 1 31 ? 30.325 -55.285 -10.853 1.00 31.29 241 LEU C N 1
ATOM 1751 C CA . LEU E 1 31 ? 29.520 -56.131 -9.963 1.00 30.66 241 LEU C CA 1
ATOM 1752 C C . LEU E 1 31 ? 28.654 -57.064 -10.754 1.00 30.49 241 LEU C C 1
ATOM 1753 O O . LEU E 1 31 ? 28.186 -56.694 -11.845 1.00 30.46 241 LEU C O 1
ATOM 1758 N N . SER E 1 32 ? 28.394 -58.249 -10.178 1.00 29.67 242 SER C N 1
ATOM 1759 C CA . SER E 1 32 ? 27.514 -59.226 -10.792 1.00 29.08 242 SER C CA 1
ATOM 1760 C C . SER E 1 32 ? 26.105 -58.680 -10.821 1.00 28.10 242 SER C C 1
ATOM 1761 O O . SER E 1 32 ? 25.788 -57.723 -10.131 1.00 27.99 242 SER C O 1
ATOM 1764 N N . GLU E 1 33 ? 25.254 -59.311 -11.615 1.00 27.69 243 GLU C N 1
ATOM 1765 C CA . GLU E 1 33 ? 23.879 -58.859 -11.797 1.00 27.38 243 GLU C CA 1
ATOM 1766 C C . GLU E 1 33 ? 23.064 -59.035 -10.497 1.00 26.54 243 GLU C C 1
ATOM 1767 O O . GLU E 1 33 ? 22.111 -58.274 -10.231 1.00 25.97 243 GLU C O 1
ATOM 1773 N N . GLN E 1 34 ? 23.468 -60.041 -9.721 1.00 25.68 244 GLN C N 1
ATOM 1774 C CA . GLN E 1 34 ? 22.848 -60.412 -8.452 1.00 25.70 244 GLN C CA 1
ATOM 1775 C C . GLN E 1 34 ? 23.146 -59.336 -7.421 1.00 24.74 244 GLN C C 1
ATOM 1776 O O . GLN E 1 34 ? 22.236 -58.835 -6.745 1.00 25.72 244 GLN C O 1
ATOM 1782 N N . VAL E 1 35 ? 24.416 -58.970 -7.305 1.00 23.42 245 VAL C N 1
ATOM 1783 C CA . VAL E 1 35 ? 24.768 -57.923 -6.363 1.00 22.43 245 VAL C CA 1
ATOM 1784 C C . VAL E 1 35 ? 24.042 -56.641 -6.737 1.00 21.89 245 VAL C C 1
ATOM 1785 O O . VAL E 1 35 ? 23.560 -55.924 -5.862 1.00 21.49 245 VAL C O 1
ATOM 1789 N N . LYS E 1 36 ? 23.908 -56.369 -8.030 1.00 21.18 246 LYS C N 1
ATOM 1790 C CA . LYS E 1 36 ? 23.146 -55.183 -8.444 1.00 20.93 246 LYS C CA 1
ATOM 1791 C C . LYS E 1 36 ? 21.680 -55.267 -7.970 1.00 19.78 246 LYS C C 1
ATOM 1792 O O . LYS E 1 36 ? 21.150 -54.315 -7.408 1.00 19.13 246 LYS C O 1
ATOM 1798 N N . SER E 1 37 ? 21.047 -56.415 -8.164 1.00 19.32 247 SER C N 1
ATOM 1799 C CA . SER E 1 37 ? 19.658 -56.603 -7.755 1.00 19.36 247 SER C CA 1
ATOM 1800 C C . SER E 1 37 ? 19.554 -56.501 -6.217 1.00 19.02 247 SER C C 1
ATOM 1801 O O . SER E 1 37 ? 18.646 -55.870 -5.673 1.00 18.23 247 SER C O 1
ATOM 1804 N N . ASP E 1 38 ? 20.522 -57.090 -5.527 1.00 18.98 248 ASP C N 1
ATOM 1805 C CA . ASP E 1 38 ? 20.547 -57.053 -4.081 1.00 20.04 248 ASP C CA 1
ATOM 1806 C C . ASP E 1 38 ? 20.617 -55.610 -3.542 1.00 20.25 248 ASP C C 1
ATOM 1807 O O . ASP E 1 38 ? 19.913 -55.269 -2.589 1.00 20.88 248 ASP C O 1
ATOM 1812 N N . ILE E 1 39 ? 21.467 -54.780 -4.151 1.00 20.03 249 ILE C N 1
ATOM 1813 C CA . ILE E 1 39 ? 21.507 -53.353 -3.852 1.00 20.51 249 ILE C CA 1
ATOM 1814 C C . ILE E 1 39 ? 20.187 -52.657 -4.189 1.00 20.51 249 ILE C C 1
ATOM 1815 O O . ILE E 1 39 ? 19.687 -51.896 -3.389 1.00 20.50 249 ILE C O 1
ATOM 1820 N N . GLU E 1 40 ? 19.618 -52.922 -5.357 1.00 20.53 250 GLU C N 1
ATOM 1821 C CA . GLU E 1 40 ? 18.356 -52.310 -5.712 1.00 21.11 250 GLU C CA 1
ATOM 1822 C C . GLU E 1 40 ? 17.238 -52.621 -4.714 1.00 21.48 250 GLU C C 1
ATOM 1823 O O . GLU E 1 40 ? 16.377 -51.791 -4.487 1.00 22.17 250 GLU C O 1
ATOM 1829 N N . ASN E 1 41 ? 17.251 -53.805 -4.114 1.00 21.52 251 ASN C N 1
ATOM 1830 C CA . ASN E 1 41 ? 16.204 -54.199 -3.181 1.00 21.33 251 ASN C CA 1
ATOM 1831 C C . ASN E 1 41 ? 16.511 -53.829 -1.756 1.00 21.38 251 ASN C C 1
ATOM 1832 O O . ASN E 1 41 ? 15.718 -54.144 -0.853 1.00 21.02 251 ASN C O 1
ATOM 1837 N N . SER E 1 42 ? 17.667 -53.188 -1.553 1.00 21.01 252 SER C N 1
ATOM 1838 C CA . SER E 1 42 ? 18.060 -52.697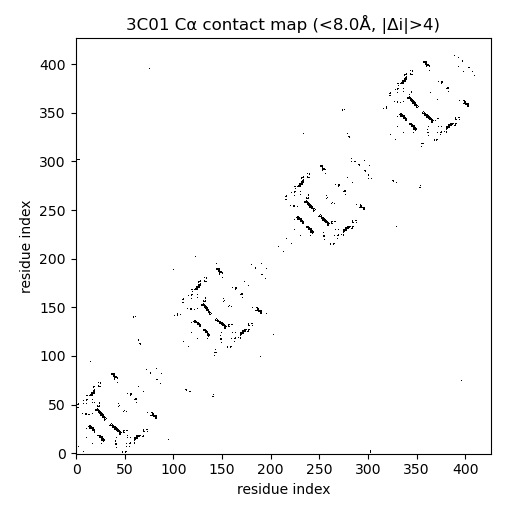 -0.228 1.00 21.08 252 SER C CA 1
ATOM 1839 C C . SER E 1 42 ? 17.435 -51.366 0.121 1.00 20.41 252 SER C C 1
ATOM 1840 O O . SER E 1 42 ? 17.125 -50.555 -0.734 1.00 21.34 252 SER C O 1
ATOM 1843 N N . ARG E 1 43 ? 17.254 -51.168 1.406 1.00 20.29 253 ARG C N 1
ATOM 1844 C CA . ARG E 1 43 ? 16.671 -49.953 1.949 1.00 20.50 253 ARG C CA 1
ATOM 1845 C C . ARG E 1 43 ? 17.773 -48.949 2.072 1.00 20.22 253 ARG C C 1
ATOM 1846 O O . ARG E 1 43 ? 17.564 -47.786 1.812 1.00 19.76 253 ARG C O 1
ATOM 1854 N N . LEU E 1 44 ? 18.920 -49.424 2.575 1.00 20.76 254 LEU C N 1
ATOM 1855 C CA . LEU E 1 44 ? 20.130 -48.635 2.697 1.00 21.08 254 LEU C CA 1
ATOM 1856 C C . LEU E 1 44 ? 21.426 -49.469 2.685 1.00 20.87 254 LEU C C 1
ATOM 1857 O O . LEU E 1 44 ? 21.390 -50.676 2.820 1.00 21.31 254 LEU C O 1
ATOM 1862 N N . ILE E 1 45 ? 22.550 -48.792 2.488 1.00 20.78 255 ILE C N 1
ATOM 1863 C CA . ILE E 1 45 ? 23.878 -49.346 2.640 1.00 21.16 255 ILE C CA 1
ATOM 1864 C C . ILE E 1 45 ? 24.611 -48.596 3.760 1.00 21.78 255 ILE C C 1
ATOM 1865 O O . ILE E 1 45 ? 24.566 -47.345 3.860 1.00 21.48 255 ILE C O 1
ATOM 1870 N N . VAL E 1 46 ? 25.338 -49.367 4.562 1.00 22.31 256 VAL C N 1
ATOM 1871 C CA . VAL E 1 46 ? 26.204 -48.832 5.617 1.00 22.42 256 VAL C CA 1
ATOM 1872 C C . VAL E 1 46 ? 27.647 -48.983 5.182 1.00 22.11 256 VAL C C 1
ATOM 1873 O O . VAL E 1 46 ? 28.060 -50.064 4.880 1.00 22.23 256 VAL C O 1
ATOM 1877 N N . ALA E 1 47 ? 28.410 -47.911 5.171 1.00 23.03 257 ALA C N 1
ATOM 1878 C CA . ALA E 1 47 ? 29.775 -47.952 4.672 1.00 23.71 257 ALA C CA 1
ATOM 1879 C C . ALA E 1 47 ? 30.737 -47.356 5.692 1.00 24.44 257 ALA C C 1
ATOM 1880 O O . ALA E 1 47 ? 30.306 -46.666 6.624 1.00 24.94 257 ALA C O 1
ATOM 1882 N N . ASN E 1 48 ? 32.030 -47.650 5.533 1.00 25.43 258 ASN C N 1
ATOM 1883 C CA . ASN E 1 48 ? 33.115 -47.005 6.300 1.00 25.91 258 ASN C CA 1
ATOM 1884 C C . ASN E 1 48 ? 33.914 -45.997 5.451 1.00 27.73 258 ASN C C 1
ATOM 1885 O O . ASN E 1 48 ? 33.611 -45.921 4.253 1.00 28.74 258 ASN C O 1
ATOM 1891 N N . PRO F 2 1 ? 38.774 -55.094 5.425 1.00 29.66 259 PRO G N 1
ATOM 1892 C CA . PRO F 2 1 ? 39.790 -54.184 5.939 1.00 29.38 259 PRO G CA 1
ATOM 1893 C C . PRO F 2 1 ? 39.654 -52.710 5.491 1.00 29.22 259 PRO G C 1
ATOM 1894 O O . PRO F 2 1 ? 39.112 -51.927 6.264 1.00 29.52 259 PRO G O 1
ATOM 1898 N N . THR F 2 2 ? 40.106 -52.300 4.303 1.00 28.62 260 THR G N 1
ATOM 1899 C CA . THR F 2 2 ? 40.122 -50.847 4.024 1.00 28.16 260 THR G CA 1
ATOM 1900 C C . THR F 2 2 ? 38.720 -50.256 3.876 1.00 27.87 260 THR G C 1
ATOM 1901 O O . THR F 2 2 ? 38.332 -49.384 4.650 1.00 29.09 260 THR G O 1
ATOM 1905 N N . HIS F 2 3 ? 37.965 -50.707 2.891 1.00 26.83 261 HIS G N 1
ATOM 1906 C CA . HIS F 2 3 ? 36.604 -50.235 2.725 1.00 25.72 261 HIS G CA 1
ATOM 1907 C C . HIS F 2 3 ? 35.629 -51.391 2.941 1.00 24.78 261 HIS G C 1
ATOM 1908 O O . HIS F 2 3 ? 35.926 -52.535 2.603 1.00 23.94 261 HIS G O 1
ATOM 1915 N N . ILE F 2 4 ? 34.469 -51.059 3.510 1.00 23.89 262 ILE G N 1
ATOM 1916 C CA . ILE F 2 4 ? 33.415 -52.003 3.806 1.00 23.65 262 ILE G CA 1
ATOM 1917 C C . ILE F 2 4 ? 32.078 -51.424 3.387 1.00 23.61 262 ILE G C 1
ATOM 1918 O O . ILE F 2 4 ? 31.800 -50.262 3.594 1.00 24.01 262 ILE G O 1
ATOM 1923 N N . THR F 2 5 ? 31.209 -52.274 2.882 1.00 23.90 263 THR G N 1
ATOM 1924 C CA . THR F 2 5 ? 29.915 -51.837 2.388 1.00 23.27 263 THR G CA 1
ATOM 1925 C C . THR F 2 5 ? 28.994 -52.936 2.785 1.00 22.77 263 THR G C 1
ATOM 1926 O O . THR F 2 5 ? 29.281 -54.077 2.454 1.00 22.82 263 THR G O 1
ATOM 1930 N N . ILE F 2 6 ? 27.976 -52.631 3.595 1.00 22.02 264 ILE G N 1
ATOM 1931 C CA . ILE F 2 6 ? 27.014 -53.660 4.080 1.00 21.90 264 ILE G CA 1
ATOM 1932 C C . ILE F 2 6 ? 25.556 -53.267 3.790 1.00 21.02 264 ILE G C 1
ATOM 1933 O O . ILE F 2 6 ? 25.084 -52.227 4.233 1.00 20.77 264 ILE G O 1
ATOM 1938 N N . GLY F 2 7 ? 24.838 -54.104 3.071 1.00 20.60 265 GLY G N 1
ATOM 1939 C CA . GLY F 2 7 ? 23.469 -53.753 2.649 1.00 20.38 265 GLY G CA 1
ATOM 1940 C C . GLY F 2 7 ? 22.424 -54.239 3.622 1.00 19.66 265 GLY G C 1
ATOM 1941 O O . GLY F 2 7 ? 22.590 -55.276 4.207 1.00 18.57 265 GLY G O 1
ATOM 1942 N N . ILE F 2 8 ? 21.354 -53.469 3.793 1.00 19.59 266 ILE G N 1
ATOM 1943 C CA . ILE F 2 8 ? 20.274 -53.832 4.682 1.00 19.85 266 ILE G CA 1
ATOM 1944 C C . ILE F 2 8 ? 18.960 -53.852 3.895 1.00 20.31 266 ILE G C 1
ATOM 1945 O O . ILE F 2 8 ? 18.515 -52.819 3.365 1.00 19.47 266 ILE G O 1
ATOM 1950 N N . TYR F 2 9 ? 18.354 -55.045 3.868 1.00 20.53 267 TYR G N 1
ATOM 1951 C CA . TYR F 2 9 ? 17.030 -55.273 3.329 1.00 20.94 267 TYR G CA 1
ATOM 1952 C C . TYR F 2 9 ? 16.087 -55.202 4.483 1.00 21.65 267 TYR G C 1
ATOM 1953 O O . TYR F 2 9 ? 16.343 -55.776 5.523 1.00 21.57 267 TYR G O 1
ATOM 1962 N N . PHE F 2 10 ? 14.985 -54.495 4.314 1.00 22.36 268 PHE G N 1
ATOM 1963 C CA . PHE F 2 10 ? 13.981 -54.442 5.355 1.00 22.57 268 PHE G CA 1
ATOM 1964 C C . PHE F 2 10 ? 12.644 -54.132 4.694 1.00 22.84 268 PHE G C 1
ATOM 1965 O O . PHE F 2 10 ? 12.433 -53.025 4.215 1.00 23.84 268 PHE G O 1
ATOM 1973 N N . LYS F 2 11 ? 11.798 -55.144 4.592 1.00 22.82 269 LYS G N 1
ATOM 1974 C CA . LYS F 2 11 ? 10.424 -55.002 4.084 1.00 23.26 269 LYS G CA 1
ATOM 1975 C C . LYS F 2 11 ? 9.515 -55.539 5.173 1.00 23.06 269 LYS G C 1
ATOM 1976 O O . LYS F 2 11 ? 9.126 -56.707 5.143 1.00 22.00 269 LYS G O 1
ATOM 1982 N N . PRO F 2 12 ? 9.214 -54.689 6.169 1.00 23.64 270 PRO G N 1
ATOM 1983 C CA . PRO F 2 12 ? 8.440 -55.101 7.344 1.00 24.21 270 PRO G CA 1
ATOM 1984 C C . PRO F 2 12 ? 7.034 -55.616 7.049 1.00 24.48 270 PRO G C 1
ATOM 1985 O O . PRO F 2 12 ? 6.439 -56.227 7.911 1.00 24.54 270 PRO G O 1
ATOM 1989 N N . GLU F 2 13 ? 6.512 -55.340 5.859 1.00 25.32 271 GLU G N 1
ATOM 1990 C CA . GLU F 2 13 ? 5.283 -55.968 5.390 1.00 26.32 271 GLU G CA 1
ATOM 1991 C C . GLU F 2 13 ? 5.507 -57.490 5.232 1.00 26.62 271 GLU G C 1
ATOM 1992 O O . GLU F 2 13 ? 4.690 -58.294 5.664 1.00 27.29 271 GLU G O 1
ATOM 1998 N N . LEU F 2 14 ? 6.617 -57.868 4.612 1.00 26.83 272 LEU G N 1
ATOM 1999 C CA . LEU F 2 14 ? 6.942 -59.264 4.330 1.00 27.00 272 LEU G CA 1
ATOM 2000 C C . LEU F 2 14 ? 7.538 -59.981 5.517 1.00 27.09 272 LEU G C 1
ATOM 2001 O O . LEU F 2 14 ? 7.207 -61.126 5.763 1.00 27.19 272 LEU G O 1
ATOM 2006 N N . MET F 2 15 ? 8.472 -59.340 6.210 1.00 27.55 273 MET G N 1
ATOM 2007 C CA . MET F 2 15 ? 9.066 -59.938 7.409 1.00 28.08 273 MET G CA 1
ATOM 2008 C C . MET F 2 15 ? 9.692 -58.881 8.312 1.00 27.35 273 MET G C 1
ATOM 2009 O O . MET F 2 15 ? 10.114 -57.834 7.840 1.00 27.22 273 MET G O 1
ATOM 2014 N N . PRO F 2 16 ? 9.772 -59.172 9.617 1.00 27.02 274 PRO G N 1
ATOM 2015 C CA . PRO F 2 16 ? 10.025 -58.113 10.596 1.00 26.40 274 PRO G CA 1
ATOM 2016 C C . PRO F 2 16 ? 11.475 -57.777 10.848 1.00 26.32 274 PRO G C 1
ATOM 2017 O O . PRO F 2 16 ? 11.753 -56.697 11.374 1.00 27.19 274 PRO G O 1
ATOM 2021 N N . ILE F 2 17 ? 12.398 -58.670 10.505 1.00 25.32 275 ILE G N 1
ATOM 2022 C CA . ILE F 2 17 ? 13.809 -58.483 10.861 1.00 24.15 275 ILE G CA 1
ATOM 2023 C C . ILE F 2 17 ? 14.539 -58.092 9.615 1.00 23.54 275 ILE G C 1
ATOM 2024 O O . ILE F 2 17 ? 14.332 -58.709 8.563 1.00 23.69 275 ILE G O 1
ATOM 2029 N N . PRO F 2 18 ? 15.394 -57.058 9.699 1.00 23.03 276 PRO G N 1
ATOM 2030 C CA . PRO F 2 18 ? 16.204 -56.709 8.547 1.00 22.92 276 PRO G CA 1
ATOM 2031 C C . PRO F 2 18 ? 17.262 -57.761 8.293 1.00 22.72 276 PRO G C 1
ATOM 2032 O O . PRO F 2 18 ? 17.566 -58.532 9.198 1.00 22.54 276 PRO G O 1
ATOM 2036 N N . MET F 2 19 ? 17.792 -57.807 7.067 1.00 22.97 277 MET G N 1
ATOM 2037 C CA . MET F 2 19 ? 18.814 -58.774 6.710 1.00 23.44 277 MET G CA 1
ATOM 2038 C C . MET F 2 19 ? 19.941 -58.130 5.928 1.00 22.59 277 MET G C 1
ATOM 2039 O O . MET F 2 19 ? 19.773 -57.071 5.323 1.00 22.26 277 MET G O 1
ATOM 2044 N N . ILE F 2 20 ? 21.086 -58.803 5.923 1.00 22.10 278 ILE G N 1
ATOM 2045 C CA . ILE F 2 20 ? 22.248 -58.341 5.199 1.00 22.27 278 ILE G CA 1
ATOM 2046 C C . ILE F 2 20 ? 22.049 -58.663 3.733 1.00 22.29 278 ILE G C 1
ATOM 2047 O O . ILE F 2 20 ? 22.033 -59.828 3.375 1.00 23.48 278 ILE G O 1
ATOM 2052 N N . SER F 2 21 ? 21.865 -57.652 2.897 1.00 21.94 279 SER G N 1
ATOM 2053 C CA . SER F 2 21 ? 21.593 -57.878 1.506 1.00 22.56 279 SER G CA 1
ATOM 2054 C C . SER F 2 21 ? 22.846 -57.820 0.652 1.00 23.16 279 SER G C 1
ATOM 2055 O O . SER F 2 21 ? 22.850 -58.320 -0.483 1.00 23.12 279 SER G O 1
ATOM 2058 N N . VAL F 2 22 ? 23.895 -57.188 1.188 1.00 23.32 280 VAL G N 1
ATOM 2059 C CA . VAL F 2 22 ? 25.115 -56.962 0.453 1.00 23.01 280 VAL G CA 1
ATOM 2060 C C . VAL F 2 22 ? 26.287 -57.010 1.432 1.00 23.20 280 VAL G C 1
ATOM 2061 O O . VAL F 2 22 ? 26.196 -56.469 2.510 1.00 23.05 280 VAL G O 1
ATOM 2065 N N . TYR F 2 23 ? 27.390 -57.631 1.033 1.00 23.60 281 TYR G N 1
ATOM 2066 C CA . TYR F 2 23 ? 28.557 -57.820 1.903 1.00 23.89 281 TYR G CA 1
ATOM 2067 C C . TYR F 2 23 ? 29.858 -57.809 1.068 1.00 24.05 281 TYR G C 1
ATOM 2068 O O . TYR F 2 23 ? 30.295 -58.851 0.561 1.00 24.05 281 TYR G O 1
ATOM 2077 N N . GLU F 2 24 ? 30.460 -56.641 0.918 1.00 24.09 282 GLU G N 1
ATOM 2078 C CA . GLU F 2 24 ? 31.639 -56.472 0.070 1.00 24.69 282 GLU G CA 1
ATOM 2079 C C . GLU F 2 24 ? 32.665 -55.580 0.719 1.00 25.15 282 GLU G C 1
ATOM 2080 O O . GLU F 2 24 ? 32.341 -54.759 1.594 1.00 25.87 282 GLU G O 1
ATOM 2086 N N . THR F 2 25 ? 33.897 -55.703 0.230 1.00 25.73 283 THR G N 1
ATOM 2087 C CA . THR F 2 25 ? 35.022 -54.991 0.775 1.00 26.15 283 THR G CA 1
ATOM 2088 C C . THR F 2 25 ? 35.887 -54.376 -0.305 1.00 26.79 283 THR G C 1
ATOM 2089 O O . THR F 2 25 ? 35.823 -54.732 -1.476 1.00 26.12 283 THR G O 1
ATOM 2093 N N . ASN F 2 26 ? 36.705 -53.425 0.122 1.00 27.87 284 ASN G N 1
ATOM 2094 C CA . ASN F 2 26 ? 37.698 -52.833 -0.733 1.00 28.74 284 ASN G CA 1
ATOM 2095 C C . ASN F 2 26 ? 37.161 -52.441 -2.122 1.00 29.02 284 ASN G C 1
ATOM 2096 O O . ASN F 2 26 ? 36.267 -51.607 -2.236 1.00 29.19 284 ASN G O 1
ATOM 2101 N N . GLN F 2 27 ? 37.686 -53.050 -3.175 1.00 29.45 285 GLN G N 1
ATOM 2102 C CA A GLN F 2 27 ? 37.409 -52.668 -4.566 0.50 29.42 285 GLN G CA 1
ATOM 2103 C CA B GLN F 2 27 ? 37.375 -52.520 -4.493 0.50 29.38 285 GLN G CA 1
ATOM 2104 C C . GLN F 2 27 ? 35.908 -52.776 -4.849 1.00 29.35 285 GLN G C 1
ATOM 2105 O O . GLN F 2 27 ? 35.273 -51.904 -5.430 1.00 29.09 285 GLN G O 1
ATOM 2116 N N . ARG F 2 28 ? 35.349 -53.897 -4.429 1.00 29.38 286 ARG G N 1
ATOM 2117 C CA . ARG F 2 28 ? 33.928 -54.145 -4.642 1.00 29.85 286 ARG G CA 1
ATOM 2118 C C . ARG F 2 28 ? 33.051 -53.268 -3.737 1.00 29.30 286 ARG G C 1
ATOM 2119 O O . ARG F 2 28 ? 31.946 -52.883 -4.114 1.00 28.97 286 ARG G O 1
ATOM 2127 N N . ALA F 2 29 ? 33.561 -52.938 -2.556 1.00 28.71 287 ALA G N 1
ATOM 2128 C CA . ALA F 2 29 ? 32.853 -52.067 -1.662 1.00 28.49 287 ALA G CA 1
ATOM 2129 C C . ALA F 2 29 ? 32.697 -50.733 -2.343 1.00 28.40 287 ALA G C 1
ATOM 2130 O O . ALA F 2 29 ? 31.630 -50.171 -2.316 1.00 28.97 287 ALA G O 1
ATOM 2132 N N . LEU F 2 30 ? 33.759 -50.229 -2.968 1.00 28.70 288 LEU G N 1
ATOM 2133 C CA . LEU F 2 30 ? 33.679 -48.970 -3.715 1.00 28.27 288 LEU G CA 1
ATOM 2134 C C . LEU F 2 30 ? 32.730 -49.027 -4.917 1.00 28.26 288 LEU G C 1
ATOM 2135 O O . LEU F 2 30 ? 32.062 -48.039 -5.220 1.00 28.93 288 LEU G O 1
ATOM 2140 N N . ALA F 2 31 ? 32.634 -50.175 -5.585 1.00 28.09 289 ALA G N 1
ATOM 2141 C CA . ALA F 2 31 ? 31.705 -50.257 -6.701 1.00 27.93 289 ALA G CA 1
ATOM 2142 C C . ALA F 2 31 ? 30.252 -50.326 -6.180 1.00 28.36 289 ALA G C 1
ATOM 2143 O O . ALA F 2 31 ? 29.330 -49.760 -6.790 1.00 29.79 289 ALA G O 1
ATOM 2145 N N . VAL F 2 32 ? 30.034 -50.972 -5.038 1.00 28.01 290 VAL G N 1
ATOM 2146 C CA . VAL F 2 32 ? 28.699 -50.986 -4.434 1.00 27.44 290 VAL G CA 1
ATOM 2147 C C . VAL F 2 32 ? 28.231 -49.575 -4.129 1.00 27.18 290 VAL G C 1
ATOM 2148 O O . VAL F 2 32 ? 27.070 -49.231 -4.288 1.00 27.48 290 VAL G O 1
ATOM 2152 N N . ARG F 2 33 ? 29.151 -48.744 -3.713 1.00 27.09 291 ARG G N 1
ATOM 2153 C CA . ARG F 2 33 ? 28.796 -47.399 -3.328 1.00 27.42 291 ARG G CA 1
ATOM 2154 C C . ARG F 2 33 ? 28.441 -46.601 -4.561 1.00 27.05 291 ARG G C 1
ATOM 2155 O O . ARG F 2 33 ? 27.345 -46.055 -4.651 1.00 28.05 291 ARG G O 1
ATOM 2163 N N . ALA F 2 34 ? 29.313 -46.614 -5.555 1.00 26.38 292 ALA G N 1
ATOM 2164 C CA . ALA F 2 34 ? 28.984 -45.958 -6.810 1.00 26.26 292 ALA G CA 1
ATOM 2165 C C . ALA F 2 34 ? 27.625 -46.450 -7.320 1.00 26.05 292 ALA G C 1
ATOM 2166 O O . ALA F 2 34 ? 26.823 -45.652 -7.787 1.00 26.29 292 ALA G O 1
ATOM 2168 N N . TYR F 2 35 ? 27.320 -47.738 -7.177 1.00 26.18 293 TYR G N 1
ATOM 2169 C CA . TYR F 2 35 ? 26.057 -48.224 -7.726 1.00 26.67 293 TYR G CA 1
ATOM 2170 C C . TYR F 2 35 ? 24.841 -47.786 -6.899 1.00 26.97 293 TYR G C 1
ATOM 2171 O O . TYR F 2 35 ? 23.797 -47.467 -7.459 1.00 26.51 293 TYR G O 1
ATOM 2180 N N . ALA F 2 36 ? 24.978 -47.720 -5.577 1.00 28.06 294 ALA G N 1
ATOM 2181 C CA . ALA F 2 36 ? 23.838 -47.287 -4.751 1.00 28.63 294 ALA G CA 1
ATOM 2182 C C . ALA F 2 36 ? 23.521 -45.836 -5.088 1.00 28.93 294 ALA G C 1
ATOM 2183 O O . ALA F 2 36 ? 22.354 -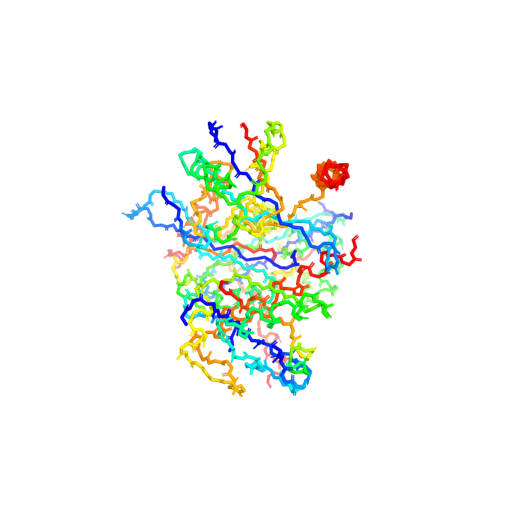45.460 -5.212 1.00 28.59 294 ALA G O 1
ATOM 2185 N N . GLU F 2 37 ? 24.571 -45.047 -5.281 1.00 29.32 295 GLU G N 1
ATOM 2186 C CA . GLU F 2 37 ? 24.411 -43.648 -5.601 1.00 30.32 295 GLU G CA 1
ATOM 2187 C C . GLU F 2 37 ? 23.757 -43.457 -6.961 1.00 30.37 295 GLU G C 1
ATOM 2188 O O . GLU F 2 37 ? 22.879 -42.629 -7.113 1.00 30.76 295 GLU G O 1
ATOM 2194 N N . LYS F 2 38 ? 24.138 -44.260 -7.940 1.00 30.76 296 LYS G N 1
ATOM 2195 C CA . LYS F 2 38 ? 23.532 -44.156 -9.264 1.00 30.71 296 LYS G CA 1
ATOM 2196 C C . LYS F 2 38 ? 22.048 -44.520 -9.198 1.00 29.53 296 LYS G C 1
ATOM 2197 O O . LYS F 2 38 ? 21.189 -43.849 -9.751 1.00 30.04 296 LYS G O 1
ATOM 2203 N N . VAL F 2 39 ? 21.743 -45.580 -8.500 1.00 28.05 297 VAL G N 1
ATOM 2204 C CA . VAL F 2 39 ? 20.411 -46.120 -8.568 1.00 27.06 297 VAL G CA 1
ATOM 2205 C C . VAL F 2 39 ? 19.489 -45.543 -7.454 1.00 26.79 297 VAL G C 1
ATOM 2206 O O . VAL F 2 39 ? 18.288 -45.804 -7.449 1.00 26.97 297 VAL G O 1
ATOM 2210 N N . GLY F 2 40 ? 20.060 -44.775 -6.522 1.00 25.82 298 GLY G N 1
ATOM 2211 C CA . GLY F 2 40 ? 19.294 -43.978 -5.557 1.00 25.14 298 GLY G CA 1
ATOM 2212 C C . GLY F 2 40 ? 19.050 -44.629 -4.210 1.00 24.40 298 GLY G C 1
ATOM 2213 O O . GLY F 2 40 ? 18.105 -44.280 -3.517 1.00 23.73 298 GLY G O 1
ATOM 2214 N N . VAL F 2 41 ? 19.902 -45.574 -3.838 1.00 24.01 299 VAL G N 1
ATOM 2215 C CA . VAL F 2 41 ? 19.792 -46.241 -2.546 1.00 24.00 299 VAL G CA 1
ATOM 2216 C C . VAL F 2 41 ? 20.698 -45.522 -1.578 1.00 24.06 299 VAL G C 1
ATOM 2217 O O . VAL F 2 41 ? 21.901 -45.432 -1.830 1.00 24.68 299 VAL G O 1
ATOM 2221 N N . PRO F 2 42 ? 20.135 -45.025 -0.456 1.00 23.61 300 PRO G N 1
ATOM 2222 C CA . PRO F 2 42 ? 20.880 -44.170 0.482 1.00 23.42 300 PRO G CA 1
ATOM 2223 C C . PRO F 2 42 ? 22.104 -44.831 1.110 1.00 23.27 300 PRO G C 1
ATOM 2224 O O . PRO F 2 42 ? 22.037 -45.987 1.529 1.00 24.04 300 PRO G O 1
ATOM 2228 N N . VAL F 2 43 ? 23.198 -44.078 1.190 1.00 22.99 301 VAL G N 1
ATOM 2229 C CA . VAL F 2 43 ? 24.446 -44.548 1.762 1.00 22.89 301 VAL G CA 1
ATOM 2230 C C . VAL F 2 43 ? 24.791 -43.858 3.102 1.00 23.12 301 VAL G C 1
ATOM 2231 O O . VAL F 2 43 ? 24.796 -42.650 3.237 1.00 24.07 301 VAL G O 1
ATOM 2235 N N . ILE F 2 44 ? 25.072 -44.642 4.114 1.00 23.03 302 ILE G N 1
ATOM 2236 C CA . ILE F 2 44 ? 25.342 -44.072 5.393 1.00 22.55 302 ILE G CA 1
ATOM 2237 C C . ILE F 2 44 ? 26.709 -44.511 5.869 1.00 21.87 302 ILE G C 1
ATOM 2238 O O . ILE F 2 44 ? 26.979 -45.685 6.010 1.00 20.99 302 ILE G O 1
ATOM 2243 N N . VAL F 2 45 ? 27.576 -43.542 6.090 1.00 22.06 303 VAL G N 1
ATOM 2244 C CA . VAL F 2 45 ? 28.944 -43.820 6.467 1.00 22.16 303 VAL G CA 1
ATOM 2245 C C . VAL F 2 45 ? 29.040 -43.805 7.995 1.00 22.36 303 VAL G C 1
ATOM 2246 O O . VAL F 2 45 ? 29.166 -42.745 8.617 1.00 20.04 303 VAL G O 1
ATOM 2250 N N . ASP F 2 46 ? 28.870 -45.003 8.588 1.00 24.05 304 ASP G N 1
ATOM 2251 C CA . ASP F 2 46 ? 28.981 -45.189 10.055 1.00 24.04 304 ASP G CA 1
ATOM 2252 C C . ASP F 2 46 ? 30.046 -46.216 10.284 1.00 23.49 304 ASP G C 1
ATOM 2253 O O . ASP F 2 46 ? 29.810 -47.390 10.197 1.00 23.44 304 ASP G O 1
ATOM 2258 N N . ILE F 2 47 ? 31.232 -45.746 10.587 1.00 23.84 305 ILE G N 1
ATOM 2259 C CA . ILE F 2 47 ? 32.394 -46.594 10.621 1.00 24.32 305 ILE G CA 1
ATOM 2260 C C . ILE F 2 47 ? 32.218 -47.709 11.642 1.00 24.45 305 ILE G C 1
ATOM 2261 O O . ILE F 2 47 ? 32.435 -48.871 11.320 1.00 24.67 305 ILE G O 1
ATOM 2266 N N . LYS F 2 48 ? 31.787 -47.363 12.854 1.00 24.51 306 LYS G N 1
ATOM 2267 C CA . LYS F 2 48 ? 31.665 -48.350 13.913 1.00 25.08 306 LYS G CA 1
ATOM 2268 C C . LYS F 2 48 ? 30.652 -49.450 13.519 1.00 25.24 306 LYS G C 1
ATOM 2269 O O . LYS F 2 48 ? 30.946 -50.631 13.671 1.00 25.18 306 LYS G O 1
ATOM 2275 N N . LEU F 2 49 ? 29.491 -49.055 12.986 1.00 24.85 307 LEU G N 1
ATOM 2276 C CA . LEU F 2 49 ? 28.452 -50.004 12.621 1.00 24.76 307 LEU G CA 1
ATOM 2277 C C . LEU F 2 49 ? 28.869 -50.881 11.426 1.00 24.54 307 LEU G C 1
ATOM 2278 O O . LEU F 2 49 ? 28.688 -52.100 11.427 1.00 24.06 307 LEU G O 1
ATOM 2283 N N . ALA F 2 50 ? 29.441 -50.251 10.417 1.00 24.85 308 ALA G N 1
ATOM 2284 C CA . ALA F 2 50 ? 29.899 -50.962 9.251 1.00 25.26 308 ALA G CA 1
ATOM 2285 C C . ALA F 2 50 ? 30.874 -52.019 9.724 1.00 26.12 308 ALA G C 1
ATOM 2286 O O . ALA F 2 50 ? 30.804 -53.208 9.337 1.00 26.16 308 ALA G O 1
ATOM 2288 N N . ARG F 2 51 ? 31.760 -51.592 10.604 1.00 26.46 309 ARG G N 1
ATOM 2289 C CA . ARG F 2 51 ? 32.799 -52.469 11.092 1.00 27.73 309 ARG G CA 1
ATOM 2290 C C . ARG F 2 51 ? 32.274 -53.629 11.917 1.00 26.96 309 ARG G C 1
ATOM 2291 O O . ARG F 2 51 ? 32.780 -54.728 11.798 1.00 27.75 309 ARG G O 1
ATOM 2299 N N . SER F 2 52 ? 31.266 -53.422 12.751 1.00 26.51 310 SER G N 1
ATOM 2300 C CA . SER F 2 52 ? 30.836 -54.517 13.585 1.00 26.49 310 SER G CA 1
ATOM 2301 C C . SER F 2 52 ? 29.928 -55.454 12.848 1.00 26.18 310 SER G C 1
ATOM 2302 O O . SER F 2 52 ? 30.003 -56.663 13.074 1.00 26.93 310 SER G O 1
ATOM 2305 N N . LEU F 2 53 ? 29.074 -54.945 11.965 1.00 25.71 311 LEU G N 1
ATOM 2306 C CA . LEU F 2 53 ? 28.262 -55.853 11.165 1.00 25.34 311 LEU G CA 1
ATOM 2307 C C . LEU F 2 53 ? 29.175 -56.723 10.288 1.00 25.46 311 LEU G C 1
ATOM 2308 O O . LEU F 2 53 ? 28.920 -57.910 10.129 1.00 25.33 311 LEU G O 1
ATOM 2313 N N . PHE F 2 54 ? 30.259 -56.150 9.776 1.00 26.12 312 PHE G N 1
ATOM 2314 C CA . PHE F 2 54 ? 31.182 -56.903 8.934 1.00 26.92 312 PHE G CA 1
ATOM 2315 C C . PHE F 2 54 ? 31.711 -58.153 9.609 1.00 27.90 312 PHE G C 1
ATOM 2316 O O . PHE F 2 54 ? 31.786 -59.205 8.958 1.00 28.74 312 PHE G O 1
ATOM 2324 N N . LYS F 2 55 ? 32.073 -58.083 10.889 1.00 28.73 313 LYS G N 1
ATOM 2325 C CA . LYS F 2 55 ? 32.682 -59.278 11.526 1.00 29.82 313 LYS G CA 1
ATOM 2326 C C . LYS F 2 55 ? 31.680 -60.205 12.159 1.00 29.54 313 LYS G C 1
ATOM 2327 O O . LYS F 2 55 ? 31.965 -61.350 12.411 1.00 28.98 313 LYS G O 1
ATOM 2333 N N . THR F 2 56 ? 30.487 -59.701 12.381 1.00 30.14 314 THR G N 1
ATOM 2334 C CA . THR F 2 56 ? 29.487 -60.434 13.134 1.00 30.21 314 THR G CA 1
ATOM 2335 C C . THR F 2 56 ? 28.537 -61.206 12.216 1.00 30.05 314 THR G C 1
ATOM 2336 O O . THR F 2 56 ? 27.704 -61.980 12.681 1.00 30.08 314 THR G O 1
ATOM 2340 N N . HIS F 2 57 ? 28.682 -60.997 10.910 1.00 29.85 315 HIS G N 1
ATOM 2341 C CA . HIS F 2 57 ? 27.726 -61.487 9.937 1.00 29.71 315 HIS G CA 1
ATOM 2342 C C . HIS F 2 57 ? 28.371 -61.884 8.650 1.00 29.20 315 HIS G C 1
ATOM 2343 O O . HIS F 2 57 ? 29.510 -61.537 8.378 1.00 29.75 315 HIS G O 1
ATOM 2350 N N . ARG F 2 58 ? 27.570 -62.558 7.842 1.00 28.70 316 ARG G N 1
ATOM 2351 C CA . ARG F 2 58 ? 27.900 -62.919 6.493 1.00 28.20 316 ARG G CA 1
ATOM 2352 C C . ARG F 2 58 ? 26.669 -62.642 5.618 1.00 27.26 316 ARG G C 1
ATOM 2353 O O . ARG F 2 58 ? 25.587 -62.402 6.125 1.00 26.63 316 ARG G O 1
ATOM 2361 N N . ARG F 2 59 ? 26.852 -62.662 4.307 1.00 26.68 317 ARG G N 1
ATOM 2362 C CA . ARG F 2 59 ? 25.836 -62.219 3.346 1.00 26.09 317 ARG G CA 1
ATOM 2363 C C . ARG F 2 59 ? 24.561 -63.032 3.479 1.00 25.73 317 ARG G C 1
ATOM 2364 O O . ARG F 2 59 ? 24.615 -64.266 3.504 1.00 26.17 317 ARG G O 1
ATOM 2372 N N . TYR F 2 60 ? 23.416 -62.361 3.556 1.00 25.09 318 TYR G N 1
ATOM 2373 C CA . TYR F 2 60 ? 22.102 -63.026 3.704 1.00 25.42 318 TYR G CA 1
ATOM 2374 C C . TYR F 2 60 ? 21.786 -63.524 5.133 1.00 25.20 318 TYR G C 1
ATOM 2375 O O . TYR F 2 60 ? 20.749 -64.160 5.360 1.00 23.95 318 TYR G O 1
ATOM 2384 N N . ASP F 2 61 ? 22.643 -63.195 6.106 1.00 25.43 319 ASP G N 1
ATOM 2385 C CA . ASP F 2 61 ? 22.256 -63.342 7.520 1.00 25.59 319 ASP G CA 1
ATOM 2386 C C . ASP F 2 61 ? 21.150 -62.356 7.864 1.00 25.65 319 ASP G C 1
ATOM 2387 O O . ASP F 2 61 ? 21.078 -61.236 7.344 1.00 25.53 319 ASP G O 1
ATOM 2392 N N . LEU F 2 62 ? 20.278 -62.794 8.746 1.00 26.41 320 LEU G N 1
ATOM 2393 C CA . LEU F 2 62 ? 19.486 -61.883 9.549 1.00 26.82 320 LEU G CA 1
ATOM 2394 C C . LEU F 2 62 ? 20.393 -61.085 10.516 1.00 26.59 320 LEU G C 1
ATOM 2395 O O . LEU F 2 62 ? 21.386 -61.612 11.058 1.00 25.76 320 LEU G O 1
ATOM 2400 N N . VAL F 2 63 ? 20.056 -59.814 10.731 1.00 26.50 321 VAL G N 1
ATOM 2401 C CA . VAL F 2 63 ? 20.817 -59.016 11.664 1.00 27.02 321 VAL G CA 1
ATOM 2402 C C . VAL F 2 63 ? 20.659 -59.544 13.086 1.00 27.31 321 VAL G C 1
ATOM 2403 O O . VAL F 2 63 ? 19.552 -59.858 13.525 1.00 27.51 321 VAL G O 1
ATOM 2407 N N . SER F 2 64 ? 21.781 -59.634 13.797 1.00 27.40 322 SER G N 1
ATOM 2408 C CA . SER F 2 64 ? 21.849 -60.366 15.058 1.00 27.42 322 SER G CA 1
ATOM 2409 C C . SER F 2 64 ? 21.465 -59.500 16.264 1.00 27.48 322 SER G C 1
ATOM 2410 O O . SER F 2 64 ? 21.285 -58.273 16.162 1.00 27.08 322 SER G O 1
ATOM 2413 N N . LEU F 2 65 ? 21.383 -60.184 17.404 1.00 26.86 323 LEU G N 1
ATOM 2414 C CA . LEU F 2 65 ? 21.020 -59.604 18.669 1.00 26.54 323 LEU G CA 1
ATOM 2415 C C . LEU F 2 65 ? 21.955 -58.433 19.034 1.00 25.89 323 LEU G C 1
ATOM 2416 O O . LEU F 2 65 ? 21.524 -57.433 19.558 1.00 25.81 323 LEU G O 1
ATOM 2421 N N . GLU F 2 66 ? 23.242 -58.588 18.776 1.00 25.60 324 GLU G N 1
ATOM 2422 C CA . GLU F 2 66 ? 24.224 -57.598 19.178 1.00 25.07 324 GLU G CA 1
ATOM 2423 C C . GLU F 2 66 ? 23.987 -56.286 18.453 1.00 24.41 324 GLU G C 1
ATOM 2424 O O . GLU F 2 66 ? 24.121 -55.233 19.058 1.00 24.76 324 GLU G O 1
ATOM 2430 N N . GLU F 2 67 ? 23.621 -56.324 17.176 1.00 23.03 325 GLU G N 1
ATOM 2431 C CA . GLU F 2 67 ? 23.579 -55.091 16.408 1.00 22.16 325 GLU G CA 1
ATOM 2432 C C . GLU F 2 67 ? 22.190 -54.662 15.997 1.00 20.61 325 GLU G C 1
ATOM 2433 O O . GLU F 2 67 ? 22.034 -53.644 15.375 1.00 21.07 325 GLU G O 1
ATOM 2439 N N . ILE F 2 68 ? 21.169 -55.397 16.366 1.00 19.63 326 ILE G N 1
ATOM 2440 C CA . ILE F 2 68 ? 19.809 -55.095 15.900 1.00 19.17 326 ILE G CA 1
ATOM 2441 C C . ILE F 2 68 ? 19.327 -53.702 16.324 1.00 18.61 326 ILE G C 1
ATOM 2442 O O . ILE F 2 68 ? 18.735 -52.967 15.540 1.00 17.74 326 ILE G O 1
ATOM 2447 N N . ASP F 2 69 ? 19.580 -53.333 17.570 1.00 19.26 327 ASP G N 1
ATOM 2448 C CA . ASP F 2 69 ? 19.107 -52.061 18.060 1.00 19.05 327 ASP G CA 1
ATOM 2449 C C . ASP F 2 69 ? 19.613 -50.942 17.158 1.00 19.18 327 ASP G C 1
ATOM 2450 O O . ASP F 2 69 ? 18.823 -50.100 16.731 1.00 18.36 327 ASP G O 1
ATOM 2455 N N . GLU F 2 70 ? 20.919 -50.923 16.841 1.00 19.49 328 GLU G N 1
ATOM 2456 C CA . GLU F 2 70 ? 21.440 -49.777 16.082 1.00 19.72 328 GLU G CA 1
ATOM 2457 C C . GLU F 2 70 ? 20.921 -49.776 14.638 1.00 18.78 328 GLU G C 1
ATOM 2458 O O . GLU F 2 70 ? 20.587 -48.757 14.099 1.00 19.21 328 GLU G O 1
ATOM 2464 N N . VAL F 2 71 ? 20.781 -50.927 14.036 1.00 18.55 329 VAL G N 1
ATOM 2465 C CA . VAL F 2 71 ? 20.205 -51.013 12.688 1.00 18.22 329 VAL G CA 1
ATOM 2466 C C . VAL F 2 71 ? 18.752 -50.520 12.597 1.00 17.69 329 VAL G C 1
ATOM 2467 O O . VAL F 2 71 ? 18.399 -49.772 11.697 1.00 17.57 329 VAL G O 1
ATOM 2471 N N . LEU F 2 72 ? 17.917 -50.934 13.537 1.00 17.88 330 LEU G N 1
ATOM 2472 C CA . LEU F 2 72 ? 16.523 -50.440 13.644 1.00 17.08 330 LEU G CA 1
ATOM 2473 C C . LEU F 2 72 ? 16.456 -48.903 13.861 1.00 16.76 330 LEU G C 1
ATOM 2474 O O . LEU F 2 72 ? 15.539 -48.237 13.375 1.00 16.71 330 LEU G O 1
ATOM 2479 N N . ARG F 2 73 ? 17.414 -48.331 14.585 1.00 16.15 331 ARG G N 1
ATOM 2480 C CA . ARG F 2 73 ? 17.392 -46.878 14.805 1.00 15.62 331 ARG G CA 1
ATOM 2481 C C . ARG F 2 73 ? 17.720 -46.152 13.523 1.00 15.03 331 ARG G C 1
ATOM 2482 O O . ARG F 2 73 ? 17.089 -45.155 13.187 1.00 15.42 331 ARG G O 1
ATOM 2490 N N . LEU F 2 74 ? 18.703 -46.667 12.802 1.00 14.14 332 LEU G N 1
ATOM 2491 C CA . LEU F 2 74 ? 19.045 -46.143 11.484 1.00 14.07 332 LEU G CA 1
ATOM 2492 C C . LEU F 2 74 ? 17.822 -46.133 10.525 1.00 13.45 332 LEU G C 1
ATOM 2493 O O . LEU F 2 74 ? 17.549 -45.147 9.861 1.00 12.23 332 LEU G O 1
ATOM 2498 N N . LEU F 2 75 ? 17.091 -47.249 10.490 1.00 13.53 333 LEU G N 1
ATOM 2499 C CA . LEU F 2 75 ? 15.889 -47.382 9.677 1.00 13.72 333 LEU G CA 1
ATOM 2500 C C . LEU F 2 75 ? 14.802 -46.391 10.046 1.00 13.41 333 LEU G C 1
ATOM 2501 O O . LEU F 2 75 ? 14.224 -45.763 9.195 1.00 13.67 333 LEU G O 1
ATOM 2506 N N . VAL F 2 76 ? 14.517 -46.244 11.324 1.00 14.20 334 VAL G N 1
ATOM 2507 C CA . VAL F 2 76 ? 13.543 -45.271 11.741 1.00 14.64 334 VAL G CA 1
ATOM 2508 C C . VAL F 2 76 ? 14.062 -43.887 11.428 1.00 15.41 334 VAL G C 1
ATOM 2509 O O . VAL F 2 76 ? 13.317 -43.013 10.977 1.00 14.82 334 VAL G O 1
ATOM 2513 N N . TRP F 2 77 ? 15.347 -43.674 11.658 1.00 16.57 335 TRP G N 1
ATOM 2514 C CA . TRP F 2 77 ? 15.909 -42.364 11.383 1.00 17.06 335 TRP G CA 1
ATOM 2515 C C . TRP F 2 77 ? 15.722 -42.040 9.894 1.00 18.45 335 TRP G C 1
ATOM 2516 O O . TRP F 2 77 ? 15.353 -40.914 9.520 1.00 19.93 335 TRP G O 1
ATOM 2527 N N . LEU F 2 78 ? 15.964 -43.020 9.043 1.00 19.01 336 LEU G N 1
ATOM 2528 C CA . LEU F 2 78 ? 15.930 -42.785 7.609 1.00 19.40 336 LEU G CA 1
ATOM 2529 C C . LEU F 2 78 ? 14.492 -42.477 7.188 1.00 20.54 336 LEU G C 1
ATOM 2530 O O . LEU F 2 78 ? 14.269 -41.566 6.403 1.00 21.11 336 LEU G O 1
ATOM 2535 N N . GLU F 2 79 ? 13.523 -43.206 7.745 1.00 21.56 337 GLU G N 1
ATOM 2536 C CA . GLU F 2 79 ? 12.115 -42.939 7.492 1.00 22.28 337 GLU G CA 1
ATOM 2537 C C . GLU F 2 79 ? 11.675 -41.533 7.970 1.00 22.66 337 GLU G C 1
ATOM 2538 O O . GLU F 2 79 ? 10.946 -40.848 7.279 1.00 23.13 337 GLU G O 1
ATOM 2544 N N . GLU F 2 80 ? 12.104 -41.115 9.148 1.00 23.90 338 GLU G N 1
ATOM 2545 C CA . GLU F 2 80 ? 11.789 -39.780 9.659 1.00 25.38 338 GLU G CA 1
ATOM 2546 C C . GLU F 2 80 ? 12.431 -38.672 8.804 1.00 26.38 338 GLU G C 1
ATOM 2547 O O . GLU F 2 80 ? 11.802 -37.654 8.544 1.00 26.27 338 GLU G O 1
ATOM 2553 N N . VAL F 2 81 ? 13.658 -38.893 8.329 1.00 27.96 339 VAL G N 1
ATOM 2554 C CA . VAL F 2 81 ? 14.314 -37.952 7.410 1.00 29.04 339 VAL G CA 1
ATOM 2555 C C . VAL F 2 81 ? 13.567 -37.809 6.081 1.00 29.98 339 VAL G C 1
ATOM 2556 O O . VAL F 2 81 ? 13.466 -36.712 5.530 1.00 29.95 339 VAL G O 1
ATOM 2560 N N . GLU F 2 82 ? 13.020 -38.903 5.588 1.00 30.78 340 GLU G N 1
ATOM 2561 C CA . GLU F 2 82 ? 12.293 -38.866 4.323 1.00 32.01 340 GLU G CA 1
ATOM 2562 C C . GLU F 2 82 ? 10.989 -38.117 4.464 1.00 32.63 340 GLU G C 1
ATOM 2563 O O . GLU F 2 82 ? 10.562 -37.445 3.540 1.00 32.95 340 GLU G O 1
ATOM 2569 N N . ASN F 2 83 ? 10.373 -38.204 5.635 1.00 33.62 341 ASN G N 1
ATOM 2570 C CA . ASN F 2 83 ? 9.106 -37.529 5.849 1.00 34.22 341 ASN G CA 1
ATOM 2571 C C . ASN F 2 83 ? 9.297 -36.057 6.128 1.00 34.33 341 ASN G C 1
ATOM 2572 O O . ASN F 2 83 ? 8.456 -35.266 5.734 1.00 34.25 341 ASN G O 1
ATOM 2577 N N . ALA F 2 84 ? 10.397 -35.678 6.768 1.00 34.70 342 ALA G N 1
ATOM 2578 C CA . ALA F 2 84 ? 10.744 -34.256 6.820 1.00 35.72 342 ALA G CA 1
ATOM 2579 C C . ALA F 2 84 ? 10.924 -33.739 5.388 1.00 36.57 342 ALA G C 1
ATOM 2580 O O . ALA F 2 84 ? 10.554 -32.601 5.088 1.00 36.44 342 ALA G O 1
ATOM 2582 N N . GLY F 2 85 ? 11.459 -34.596 4.506 1.00 37.44 343 GLY G N 1
ATOM 2583 C CA . GLY F 2 85 ? 11.767 -34.221 3.120 1.00 37.94 343 GLY G CA 1
ATOM 2584 C C . GLY F 2 85 ? 10.617 -34.133 2.122 1.00 38.62 343 GLY G C 1
ATOM 2585 O O . GLY F 2 85 ? 10.735 -33.443 1.090 1.00 38.34 343 GLY G O 1
ATOM 2586 N N . LYS F 2 86 ? 9.508 -34.821 2.415 1.00 39.51 344 LYS G N 1
ATOM 2587 C CA . LYS F 2 86 ? 8.358 -34.867 1.492 1.00 40.02 344 LYS G CA 1
ATOM 2588 C C . LYS F 2 86 ? 7.593 -33.530 1.387 1.00 40.67 344 LYS G C 1
ATOM 2589 O O . LYS F 2 86 ? 6.800 -33.319 0.454 1.00 40.71 344 LYS G O 1
ATOM 2595 N N . ASP F 2 87 ? 7.885 -32.618 2.316 1.00 41.50 345 ASP G N 1
ATOM 2596 C CA . ASP F 2 87 ? 7.230 -31.302 2.399 1.00 41.75 345 ASP G CA 1
ATOM 2597 C C . ASP F 2 87 ? 8.258 -30.176 2.579 1.00 41.85 345 ASP G C 1
ATOM 2598 O O . ASP F 2 87 ? 8.366 -29.276 1.732 1.00 42.08 345 ASP G O 1
ATOM 2603 N N . ILE G 1 30 ? 42.946 -33.124 17.984 1.00 21.54 240 ILE D N 1
ATOM 2604 C CA . ILE G 1 30 ? 43.085 -34.469 17.331 1.00 21.53 240 ILE D CA 1
ATOM 2605 C C . ILE G 1 30 ? 41.758 -35.279 17.148 1.00 21.06 240 ILE D C 1
ATOM 2606 O O . ILE G 1 30 ? 41.119 -35.677 18.119 1.00 21.19 240 ILE D O 1
ATOM 2611 N N . LEU G 1 31 ? 41.405 -35.549 15.884 1.00 19.84 241 LEU D N 1
ATOM 2612 C CA . LEU G 1 31 ? 40.046 -35.959 15.476 1.00 18.46 241 LEU D CA 1
ATOM 2613 C C . LEU G 1 31 ? 39.830 -37.455 15.298 1.00 17.49 241 LEU D C 1
ATOM 2614 O O . LEU G 1 31 ? 40.729 -38.179 14.875 1.00 17.13 241 LEU D O 1
ATOM 2619 N N . SER G 1 32 ? 38.591 -37.890 15.527 1.00 15.99 242 SER D N 1
ATOM 2620 C CA . SER G 1 32 ? 38.259 -39.285 15.398 1.00 15.27 242 SER D CA 1
ATOM 2621 C C . SER G 1 32 ? 38.071 -39.643 13.921 1.00 14.33 242 SER D C 1
ATOM 2622 O O . SER G 1 32 ? 37.804 -38.798 13.102 1.00 13.32 242 SER D O 1
ATOM 2625 N N . GLU G 1 33 ? 38.178 -40.921 13.609 1.00 14.72 243 GLU D N 1
ATOM 2626 C CA . GLU G 1 33 ? 37.918 -41.423 12.272 1.00 15.38 243 GLU D CA 1
ATOM 2627 C C . GLU G 1 33 ? 36.519 -41.080 11.768 1.00 14.55 243 GLU D C 1
ATOM 2628 O O . GLU G 1 33 ? 36.332 -40.789 10.607 1.00 13.23 243 GLU D O 1
ATOM 2634 N N . GLN G 1 34 ? 35.529 -41.167 12.634 1.00 14.69 244 GLN D N 1
ATOM 2635 C CA . GLN G 1 34 ? 34.159 -40.914 12.200 1.00 15.10 244 GLN D CA 1
ATOM 2636 C C . GLN G 1 34 ? 34.020 -39.437 11.772 1.00 15.57 244 GLN D C 1
ATOM 2637 O O . GLN G 1 34 ? 33.414 -39.144 10.724 1.00 15.52 244 GLN D O 1
ATOM 2643 N N . VAL G 1 35 ? 34.609 -38.534 12.565 1.00 15.39 245 VAL D N 1
ATOM 2644 C CA . VAL G 1 35 ? 34.630 -37.101 12.221 1.00 15.58 245 VAL D CA 1
ATOM 2645 C C . VAL G 1 35 ? 35.485 -36.812 11.001 1.00 16.21 245 VAL D C 1
ATOM 2646 O O . VAL G 1 35 ? 35.156 -35.949 10.208 1.00 17.16 245 VAL D O 1
ATOM 2650 N N . LYS G 1 36 ? 36.587 -37.528 10.831 1.00 17.01 246 LYS D N 1
ATOM 2651 C CA . LYS G 1 36 ? 37.376 -37.395 9.592 1.00 17.12 246 LYS D CA 1
ATOM 2652 C C . LYS G 1 36 ? 36.498 -37.787 8.408 1.00 17.28 246 LYS D C 1
ATOM 2653 O O . LYS G 1 36 ? 36.443 -37.079 7.417 1.00 17.96 246 LYS D O 1
ATOM 2659 N N . SER G 1 37 ? 35.793 -38.902 8.528 1.00 17.41 247 SER D N 1
ATOM 2660 C CA . SER G 1 37 ? 34.946 -39.372 7.446 1.00 17.74 247 SER D CA 1
ATOM 2661 C C . SER G 1 37 ? 33.805 -38.376 7.201 1.00 17.67 247 SER D C 1
ATOM 2662 O O . SER G 1 37 ? 33.472 -38.055 6.044 1.00 15.80 247 SER D O 1
ATOM 2665 N N . ASP G 1 38 ? 33.228 -37.865 8.289 1.00 18.23 248 ASP D N 1
ATOM 2666 C CA . ASP G 1 38 ? 32.127 -36.903 8.158 1.00 19.32 248 ASP D CA 1
ATOM 2667 C C . ASP G 1 38 ? 32.569 -35.667 7.377 1.00 19.62 248 ASP D C 1
ATOM 2668 O O . ASP G 1 38 ? 31.815 -35.143 6.532 1.00 19.83 248 ASP D O 1
ATOM 2673 N N . ILE G 1 39 ? 33.787 -35.208 7.647 1.00 19.06 249 ILE D N 1
ATOM 2674 C CA . ILE G 1 39 ? 34.350 -34.103 6.881 1.00 19.33 249 ILE D CA 1
ATOM 2675 C C . ILE G 1 39 ? 34.524 -34.455 5.402 1.00 19.48 249 ILE D C 1
ATOM 2676 O O . ILE G 1 39 ? 34.148 -33.671 4.545 1.00 20.12 249 ILE D O 1
ATOM 2681 N N . GLU G 1 40 ? 35.075 -35.622 5.100 1.00 19.58 250 GLU D N 1
ATOM 2682 C CA . GLU G 1 40 ? 35.292 -36.002 3.697 1.00 20.64 250 GLU D CA 1
ATOM 2683 C C . GLU G 1 40 ? 33.992 -36.052 2.871 1.00 19.99 250 GLU D C 1
ATOM 2684 O O . GLU G 1 40 ? 34.016 -35.836 1.681 1.00 20.08 250 GLU D O 1
ATOM 2690 N N . ASN G 1 41 ? 32.871 -36.324 3.522 1.00 20.05 251 ASN D N 1
ATOM 2691 C CA . ASN G 1 41 ? 31.593 -36.436 2.862 1.00 19.97 251 ASN D CA 1
ATOM 2692 C C . ASN G 1 41 ? 30.789 -35.144 2.850 1.00 20.18 251 ASN D C 1
ATOM 2693 O O . ASN G 1 41 ? 29.696 -35.078 2.259 1.00 19.51 251 ASN D O 1
ATOM 2698 N N . SER G 1 42 ? 31.356 -34.098 3.442 1.00 20.65 252 SER D N 1
ATOM 2699 C CA . SER G 1 42 ? 30.670 -32.813 3.505 1.00 21.04 252 SER D CA 1
ATOM 2700 C C . SER G 1 42 ? 30.764 -32.067 2.202 1.00 21.13 252 SER D C 1
ATOM 2701 O O . SER G 1 42 ? 31.716 -32.242 1.471 1.00 21.68 252 SER D O 1
ATOM 2704 N N . ARG G 1 43 ? 29.760 -31.246 1.908 1.00 21.22 253 ARG D N 1
ATOM 2705 C CA . ARG G 1 43 ? 29.841 -30.382 0.771 1.00 21.29 253 ARG D CA 1
ATOM 2706 C C . ARG G 1 43 ? 30.689 -29.145 1.092 1.00 20.55 253 ARG D C 1
ATOM 2707 O O . ARG G 1 43 ? 31.464 -28.696 0.258 1.00 18.80 253 ARG D O 1
ATOM 2715 N N . LEU G 1 44 ? 30.531 -28.609 2.308 1.00 20.63 254 LEU D N 1
ATOM 2716 C CA . LEU G 1 44 ? 31.414 -27.578 2.813 1.00 20.27 254 LEU D CA 1
ATOM 2717 C C . LEU G 1 44 ? 31.452 -27.497 4.329 1.00 19.57 254 LEU D C 1
ATOM 2718 O O . LEU G 1 44 ? 30.709 -28.167 4.988 1.00 19.29 254 LEU D O 1
ATOM 2723 N N . ILE G 1 45 ? 32.391 -26.720 4.846 1.00 19.37 255 ILE D N 1
ATOM 2724 C CA . ILE G 1 45 ? 32.508 -26.387 6.262 1.00 19.77 255 ILE D CA 1
ATOM 2725 C C . ILE G 1 45 ? 32.314 -24.868 6.396 1.00 19.97 255 ILE D C 1
ATOM 2726 O O . ILE G 1 45 ? 33.001 -24.064 5.721 1.00 20.16 255 ILE D O 1
ATOM 2731 N N . VAL G 1 46 ? 31.395 -24.469 7.246 1.00 20.05 256 VAL D N 1
ATOM 2732 C CA . VAL G 1 46 ? 31.197 -23.065 7.539 1.00 20.33 256 VAL D CA 1
ATOM 2733 C C . VAL G 1 46 ? 32.009 -22.783 8.797 1.00 20.50 256 VAL D C 1
ATOM 2734 O O . VAL G 1 46 ? 31.848 -23.466 9.785 1.00 20.71 256 VAL D O 1
ATOM 2738 N N . ALA G 1 47 ? 32.883 -21.795 8.757 1.00 20.84 257 ALA D N 1
ATOM 2739 C CA . ALA G 1 47 ? 33.743 -21.451 9.889 1.00 21.76 257 ALA D CA 1
ATOM 2740 C C . ALA G 1 47 ? 33.492 -20.015 10.304 1.00 22.08 257 ALA D C 1
ATOM 2741 O O . ALA G 1 47 ? 33.051 -19.212 9.493 1.00 22.10 257 ALA D O 1
ATOM 2743 N N . ASN G 1 48 ? 33.781 -19.696 11.557 1.00 23.16 258 ASN D N 1
ATOM 2744 C CA . ASN G 1 48 ? 33.831 -18.298 11.995 1.00 24.43 258 ASN D CA 1
ATOM 2745 C C . ASN G 1 48 ? 35.218 -17.713 11.769 1.00 25.88 258 ASN D C 1
ATOM 2746 O O . ASN G 1 48 ? 36.126 -18.358 11.211 1.00 27.27 258 ASN D O 1
ATOM 2752 N N . PRO H 2 1 ? 32.301 -20.983 21.091 1.00 28.77 259 PRO H N 1
ATOM 2753 C CA . PRO H 2 1 ? 32.475 -19.544 21.241 1.00 28.86 259 PRO H CA 1
ATOM 2754 C C . PRO H 2 1 ? 33.589 -18.971 20.369 1.00 28.86 259 PRO H C 1
ATOM 2755 O O . PRO H 2 1 ? 33.277 -18.220 19.440 1.00 28.91 259 PRO H O 1
ATOM 2759 N N . THR H 2 2 ? 34.853 -19.333 20.619 1.00 28.53 260 THR H N 1
ATOM 2760 C CA . THR H 2 2 ? 35.966 -18.640 19.950 1.00 28.29 260 THR H CA 1
ATOM 2761 C C . THR H 2 2 ? 36.324 -19.153 18.510 1.00 27.58 260 THR H C 1
ATOM 2762 O O . THR H 2 2 ? 36.579 -18.350 17.607 1.00 28.63 260 THR H O 1
ATOM 2766 N N . HIS H 2 3 ? 36.322 -20.445 18.257 1.00 26.38 261 HIS H N 1
ATOM 2767 C CA . HIS H 2 3 ? 36.330 -20.940 16.860 1.00 25.25 261 HIS H CA 1
ATOM 2768 C C . HIS H 2 3 ? 35.178 -21.892 16.694 1.00 24.55 261 HIS H C 1
ATOM 2769 O O . HIS H 2 3 ? 34.966 -22.739 17.551 1.00 23.67 261 HIS H O 1
ATOM 2776 N N . ILE H 2 4 ? 34.442 -21.742 15.597 1.00 23.88 262 ILE H N 1
ATOM 2777 C CA . ILE H 2 4 ? 33.295 -22.603 15.282 1.00 23.78 262 ILE H CA 1
ATOM 2778 C C . ILE H 2 4 ? 33.507 -23.198 13.883 1.00 23.93 262 ILE H C 1
ATOM 2779 O O . ILE H 2 4 ? 34.027 -22.546 12.954 1.00 22.99 262 ILE H O 1
ATOM 2784 N N . THR H 2 5 ? 33.082 -24.442 13.743 1.00 24.26 263 THR H N 1
ATOM 2785 C CA . THR H 2 5 ? 33.209 -25.191 12.483 1.00 23.78 263 THR H CA 1
ATOM 2786 C C . THR H 2 5 ? 31.922 -26.018 12.346 1.00 23.36 263 THR H C 1
ATOM 2787 O O . THR H 2 5 ? 31.586 -26.816 13.242 1.00 23.23 263 THR H O 1
ATOM 2791 N N . ILE H 2 6 ? 31.148 -25.734 11.301 1.00 22.28 264 ILE H N 1
ATOM 2792 C CA . ILE H 2 6 ? 29.911 -26.481 11.010 1.00 22.04 264 ILE H CA 1
ATOM 2793 C C . ILE H 2 6 ? 29.932 -27.075 9.621 1.00 21.40 264 ILE H C 1
ATOM 2794 O O . ILE H 2 6 ? 30.009 -26.352 8.646 1.00 21.63 264 ILE H O 1
ATOM 2799 N N . GLY H 2 7 ? 29.843 -28.386 9.535 1.00 21.10 265 GLY H N 1
ATOM 2800 C CA . GLY H 2 7 ? 29.850 -29.062 8.236 1.00 20.68 265 GLY H CA 1
ATOM 2801 C C . GLY H 2 7 ? 28.438 -29.248 7.732 1.00 20.36 265 GLY H C 1
ATOM 2802 O O . GLY H 2 7 ? 27.528 -29.496 8.513 1.00 20.56 265 GLY H O 1
ATOM 2803 N N . ILE H 2 8 ? 28.262 -29.105 6.429 1.00 19.52 266 ILE H N 1
ATOM 2804 C CA . ILE H 2 8 ? 27.013 -29.348 5.765 1.00 19.26 266 ILE H CA 1
ATOM 2805 C C . ILE H 2 8 ? 27.190 -30.529 4.802 1.00 19.42 266 ILE H C 1
ATOM 2806 O O . ILE H 2 8 ? 28.130 -30.591 4.019 1.00 19.59 266 ILE H O 1
ATOM 2811 N N . TYR H 2 9 ? 26.270 -31.474 4.897 1.00 19.47 267 TYR H N 1
ATOM 2812 C CA . TYR H 2 9 ? 26.128 -32.573 3.960 1.00 19.43 267 TYR H CA 1
ATOM 2813 C C . TYR H 2 9 ? 24.857 -32.303 3.183 1.00 19.63 267 TYR H C 1
ATOM 2814 O O . TYR H 2 9 ? 23.853 -31.866 3.778 1.00 19.51 267 TYR H O 1
ATOM 2823 N N . PHE H 2 10 ? 24.896 -32.559 1.874 1.00 19.82 268 PHE H N 1
ATOM 2824 C CA . PHE H 2 10 ? 23.791 -32.221 0.980 1.00 20.18 268 PHE H CA 1
ATOM 2825 C C . PHE H 2 10 ? 23.774 -33.205 -0.165 1.00 20.27 268 PHE H C 1
ATOM 2826 O O . PHE H 2 10 ? 24.765 -33.383 -0.859 1.00 19.45 268 PHE H O 1
ATOM 2834 N N . LYS H 2 11 ? 22.639 -33.868 -0.314 1.00 21.34 269 LYS H N 1
ATOM 2835 C CA . LYS H 2 11 ? 22.438 -34.883 -1.353 1.00 22.41 269 LYS H CA 1
ATOM 2836 C C . LYS H 2 11 ? 21.043 -34.693 -1.944 1.00 22.79 269 LYS H C 1
ATOM 2837 O O . LYS H 2 11 ? 20.136 -35.479 -1.679 1.00 22.04 269 LYS H O 1
ATOM 2843 N N . PRO H 2 12 ? 20.884 -33.641 -2.761 1.00 23.62 270 PRO H N 1
ATOM 2844 C CA . PRO H 2 12 ? 19.589 -33.235 -3.316 1.00 24.28 270 PRO H CA 1
ATOM 2845 C C . PRO H 2 12 ? 18.947 -34.274 -4.223 1.00 24.73 270 PRO H C 1
ATOM 2846 O O . PRO H 2 12 ? 17.729 -34.399 -4.223 1.00 24.27 270 PRO H O 1
ATOM 2850 N N . GLU H 2 13 ? 19.767 -35.002 -4.982 1.00 25.92 271 GLU H N 1
ATOM 2851 C CA . GLU H 2 13 ? 19.304 -36.114 -5.847 1.00 26.96 271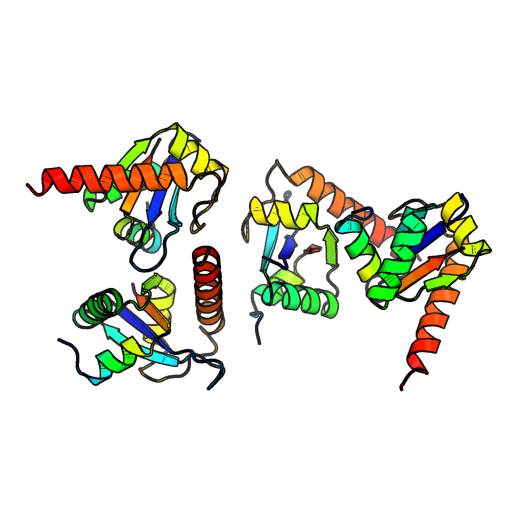 GLU H CA 1
ATOM 2852 C C . GLU H 2 13 ? 18.577 -37.211 -5.061 1.00 27.05 271 GLU H C 1
ATOM 2853 O O . GLU H 2 13 ? 18.136 -38.188 -5.644 1.00 27.46 271 GLU H O 1
ATOM 2859 N N . LEU H 2 14 ? 18.411 -37.004 -3.756 1.00 27.12 272 LEU H N 1
ATOM 2860 C CA . LEU H 2 14 ? 17.952 -38.028 -2.813 1.00 27.43 272 LEU H CA 1
ATOM 2861 C C . LEU H 2 14 ? 17.006 -37.420 -1.756 1.00 27.51 272 LEU H C 1
ATOM 2862 O O . LEU H 2 14 ? 16.001 -38.008 -1.386 1.00 27.20 272 LEU H O 1
ATOM 2867 N N . MET H 2 15 ? 17.349 -36.241 -1.261 1.00 28.03 273 MET H N 1
ATOM 2868 C CA . MET H 2 15 ? 16.407 -35.445 -0.499 1.00 28.61 273 MET H CA 1
ATOM 2869 C C . MET H 2 15 ? 16.843 -33.968 -0.391 1.00 28.15 273 MET H C 1
ATOM 2870 O O . MET H 2 15 ? 18.039 -33.655 -0.374 1.00 28.36 273 MET H O 1
ATOM 2875 N N . PRO H 2 16 ? 15.862 -33.058 -0.276 1.00 27.58 274 PRO H N 1
ATOM 2876 C CA . PRO H 2 16 ? 16.137 -31.638 -0.449 1.00 26.73 274 PRO H CA 1
ATOM 2877 C C . PRO H 2 16 ? 16.599 -30.862 0.801 1.00 26.13 274 PRO H C 1
ATOM 2878 O O . PRO H 2 16 ? 16.959 -29.680 0.660 1.00 26.34 274 PRO H O 1
ATOM 2882 N N . ILE H 2 17 ? 16.587 -31.472 1.996 1.00 24.86 275 ILE H N 1
ATOM 2883 C CA . ILE H 2 17 ? 17.124 -30.778 3.196 1.00 24.29 275 ILE H CA 1
ATOM 2884 C C . ILE H 2 17 ? 18.561 -31.196 3.540 1.00 23.23 275 ILE H C 1
ATOM 2885 O O . ILE H 2 17 ? 18.878 -32.381 3.537 1.00 22.69 275 ILE H O 1
ATOM 2890 N N . PRO H 2 18 ? 19.426 -30.225 3.843 1.00 22.06 276 PRO H N 1
ATOM 2891 C CA . PRO H 2 18 ? 20.800 -30.544 4.161 1.00 22.10 276 PRO H CA 1
ATOM 2892 C C . PRO H 2 18 ? 20.970 -30.857 5.634 1.00 21.24 276 PRO H C 1
ATOM 2893 O O . PRO H 2 18 ? 20.088 -30.598 6.406 1.00 21.25 276 PRO H O 1
ATOM 2897 N N . MET H 2 19 ? 22.123 -31.384 6.021 1.00 20.69 277 MET H N 1
ATOM 2898 C CA . MET H 2 19 ? 22.294 -31.873 7.377 1.00 20.51 277 MET H CA 1
ATOM 2899 C C . MET H 2 19 ? 23.636 -31.439 7.937 1.00 19.49 277 MET H C 1
ATOM 2900 O O . MET H 2 19 ? 24.620 -31.304 7.204 1.00 19.11 277 MET H O 1
ATOM 2905 N N . ILE H 2 20 ? 23.689 -31.276 9.245 1.00 18.63 278 ILE H N 1
ATOM 2906 C CA . ILE H 2 20 ? 24.927 -30.902 9.889 1.00 18.44 278 ILE H CA 1
ATOM 2907 C C . ILE H 2 20 ? 25.803 -32.143 10.024 1.00 18.26 278 ILE H C 1
ATOM 2908 O O . ILE H 2 20 ? 25.522 -33.008 10.825 1.00 19.08 278 ILE H O 1
ATOM 2913 N N . SER H 2 21 ? 26.872 -32.216 9.252 1.00 17.71 279 SER H N 1
ATOM 2914 C CA . SER H 2 21 ? 27.791 -33.342 9.299 1.00 17.34 279 SER H CA 1
ATOM 2915 C C . SER H 2 21 ? 28.861 -33.208 10.356 1.00 16.92 279 SER H C 1
ATOM 2916 O O . SER H 2 21 ? 29.464 -34.200 10.784 1.00 16.37 279 SER H O 1
ATOM 2919 N N . VAL H 2 22 ? 29.196 -31.963 10.688 1.00 16.99 280 VAL H N 1
ATOM 2920 C CA . VAL H 2 22 ? 30.326 -31.692 11.555 1.00 16.70 280 VAL H CA 1
ATOM 2921 C C . VAL H 2 22 ? 29.903 -30.579 12.478 1.00 17.02 280 VAL H C 1
ATOM 2922 O O . VAL H 2 22 ? 29.248 -29.600 12.041 1.00 16.38 280 VAL H O 1
ATOM 2926 N N . TYR H 2 23 ? 30.296 -30.721 13.747 1.00 16.88 281 TYR H N 1
ATOM 2927 C CA . TYR H 2 23 ? 29.950 -29.753 14.786 1.00 17.33 281 TYR H CA 1
ATOM 2928 C C . TYR H 2 23 ? 31.037 -29.758 15.818 1.00 18.09 281 TYR H C 1
ATOM 2929 O O . TYR H 2 23 ? 31.170 -30.686 16.598 1.00 18.55 281 TYR H O 1
ATOM 2938 N N . GLU H 2 24 ? 31.808 -28.710 15.850 1.00 19.63 282 GLU H N 1
ATOM 2939 C CA . GLU H 2 24 ? 33.074 -28.764 16.547 1.00 20.77 282 GLU H CA 1
ATOM 2940 C C . GLU H 2 24 ? 33.480 -27.356 16.905 1.00 20.42 282 GLU H C 1
ATOM 2941 O O . GLU H 2 24 ? 33.185 -26.418 16.180 1.00 20.37 282 GLU H O 1
ATOM 2947 N N . THR H 2 25 ? 34.185 -27.243 18.016 1.00 20.92 283 THR H N 1
ATOM 2948 C CA . THR H 2 25 ? 34.437 -25.985 18.693 1.00 20.35 283 THR H CA 1
ATOM 2949 C C . THR H 2 25 ? 35.922 -25.804 18.929 1.00 19.56 283 THR H C 1
ATOM 2950 O O . THR H 2 25 ? 36.672 -26.769 19.006 1.00 17.05 283 THR H O 1
ATOM 2954 N N . ASN H 2 26 ? 36.344 -24.541 19.012 1.00 21.00 284 ASN H N 1
ATOM 2955 C CA . ASN H 2 26 ? 37.717 -24.158 19.387 1.00 21.35 284 ASN H CA 1
ATOM 2956 C C . ASN H 2 26 ? 38.838 -25.019 18.793 1.00 21.60 284 ASN H C 1
ATOM 2957 O O . ASN H 2 26 ? 38.949 -25.132 17.602 1.00 21.61 284 ASN H O 1
ATOM 2962 N N . GLN H 2 27 ? 39.660 -25.621 19.630 1.00 22.71 285 GLN H N 1
ATOM 2963 C CA . GLN H 2 27 ? 40.813 -26.397 19.196 1.00 24.31 285 GLN H CA 1
ATOM 2964 C C . GLN H 2 27 ? 40.490 -27.478 18.177 1.00 25.28 285 GLN H C 1
ATOM 2965 O O . GLN H 2 27 ? 41.253 -27.715 17.231 1.00 25.92 285 GLN H O 1
ATOM 2971 N N . ARG H 2 28 ? 39.354 -28.136 18.357 1.00 26.17 286 ARG H N 1
ATOM 2972 C CA . ARG H 2 28 ? 38.941 -29.165 17.426 1.00 26.85 286 ARG H CA 1
ATOM 2973 C C . ARG H 2 28 ? 38.370 -28.551 16.159 1.00 26.18 286 ARG H C 1
ATOM 2974 O O . ARG H 2 28 ? 38.289 -29.222 15.121 1.00 26.07 286 ARG H O 1
ATOM 2982 N N . ALA H 2 29 ? 37.980 -27.282 16.243 1.00 25.19 287 ALA H N 1
ATOM 2983 C CA . ALA H 2 29 ? 37.531 -26.557 15.069 1.00 24.80 287 ALA H CA 1
ATOM 2984 C C . ALA H 2 29 ? 38.728 -26.307 14.166 1.00 24.19 287 ALA H C 1
ATOM 2985 O O . ALA H 2 29 ? 38.652 -26.534 12.961 1.00 24.13 287 ALA H O 1
ATOM 2987 N N . LEU H 2 30 ? 39.847 -25.889 14.752 1.00 24.25 288 LEU H N 1
ATOM 2988 C CA . LEU H 2 30 ? 41.103 -25.730 14.007 1.00 23.62 288 LEU H CA 1
ATOM 2989 C C . LEU H 2 30 ? 41.522 -27.065 13.368 1.00 23.23 288 LEU H C 1
ATOM 2990 O O . LEU H 2 30 ? 41.901 -27.100 12.198 1.00 23.49 288 LEU H O 1
ATOM 2995 N N . ALA H 2 31 ? 41.408 -28.170 14.101 1.00 22.39 289 ALA H N 1
ATOM 2996 C CA . ALA H 2 31 ? 41.781 -29.469 13.529 1.00 21.66 289 ALA H CA 1
ATOM 2997 C C . ALA H 2 31 ? 40.879 -29.795 12.346 1.00 21.15 289 ALA H C 1
ATOM 2998 O O . ALA H 2 31 ? 41.367 -30.368 11.353 1.00 21.15 289 ALA H O 1
ATOM 3000 N N . VAL H 2 32 ? 39.606 -29.377 12.425 1.00 20.47 290 VAL H N 1
ATOM 3001 C CA . VAL H 2 32 ? 38.647 -29.577 11.330 1.00 20.39 290 VAL H CA 1
ATOM 3002 C C . VAL H 2 32 ? 39.005 -28.783 10.106 1.00 20.64 290 VAL H C 1
ATOM 3003 O O . VAL H 2 32 ? 38.919 -29.305 9.022 1.00 20.27 290 VAL H O 1
ATOM 3007 N N . ARG H 2 33 ? 39.418 -27.518 10.254 1.00 21.71 291 ARG H N 1
ATOM 3008 C CA . ARG H 2 33 ? 39.847 -26.754 9.088 1.00 21.94 291 ARG H CA 1
ATOM 3009 C C . ARG H 2 33 ? 41.051 -27.404 8.466 1.00 21.70 291 ARG H C 1
ATOM 3010 O O . ARG H 2 33 ? 41.003 -27.770 7.300 1.00 22.22 291 ARG H O 1
ATOM 3018 N N . ALA H 2 34 ? 42.101 -27.604 9.255 1.00 21.07 292 ALA H N 1
ATOM 3019 C CA . ALA H 2 34 ? 43.353 -28.203 8.741 1.00 20.86 292 ALA H CA 1
ATOM 3020 C C . ALA H 2 34 ? 43.021 -29.459 7.959 1.00 20.53 292 ALA H C 1
ATOM 3021 O O . ALA H 2 34 ? 43.523 -29.660 6.861 1.00 20.63 292 ALA H O 1
ATOM 3023 N N . TYR H 2 35 ? 42.131 -30.281 8.504 1.00 20.46 293 TYR H N 1
ATOM 3024 C CA . TYR H 2 35 ? 41.768 -31.548 7.835 1.00 20.60 293 TYR H CA 1
ATOM 3025 C C . TYR H 2 35 ? 40.925 -31.391 6.556 1.00 20.64 293 TYR H C 1
ATOM 3026 O O . TYR H 2 35 ? 41.105 -32.159 5.601 1.00 20.92 293 TYR H O 1
ATOM 3035 N N . ALA H 2 36 ? 39.995 -30.437 6.545 1.00 20.70 294 ALA H N 1
ATOM 3036 C CA . ALA H 2 36 ? 39.216 -30.152 5.341 1.00 21.36 294 ALA H CA 1
ATOM 3037 C C . ALA H 2 36 ? 40.133 -29.648 4.194 1.00 21.85 294 ALA H C 1
ATOM 3038 O O . ALA H 2 36 ? 39.948 -29.980 3.013 1.00 21.74 294 ALA H O 1
ATOM 3040 N N . GLU H 2 37 ? 41.139 -28.877 4.548 1.00 21.85 295 GLU H N 1
ATOM 3041 C CA . GLU H 2 37 ? 42.033 -28.343 3.539 1.00 23.14 295 GLU H CA 1
ATOM 3042 C C . GLU H 2 37 ? 42.923 -29.459 2.956 1.00 22.59 295 GLU H C 1
ATOM 3043 O O . GLU H 2 37 ? 43.093 -29.554 1.741 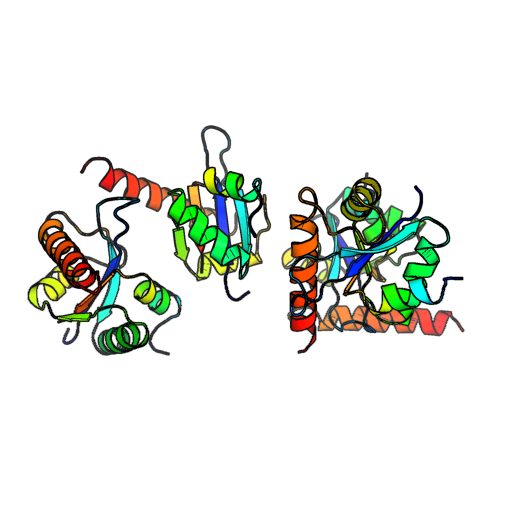1.00 21.06 295 GLU H O 1
ATOM 3049 N N . LYS H 2 38 ? 43.400 -30.344 3.827 1.00 22.91 296 LYS H N 1
ATOM 3050 C CA . LYS H 2 38 ? 44.190 -31.502 3.409 1.00 23.04 296 LYS H CA 1
ATOM 3051 C C . LYS H 2 38 ? 43.399 -32.388 2.427 1.00 23.03 296 LYS H C 1
ATOM 3052 O O . LYS H 2 38 ? 43.953 -32.980 1.526 1.00 23.89 296 LYS H O 1
ATOM 3058 N N . VAL H 2 39 ? 42.096 -32.446 2.578 1.00 22.29 297 VAL H N 1
ATOM 3059 C CA . VAL H 2 39 ? 41.296 -33.368 1.804 1.00 22.15 297 VAL H CA 1
ATOM 3060 C C . VAL H 2 39 ? 40.507 -32.652 0.683 1.00 22.09 297 VAL H C 1
ATOM 3061 O O . VAL H 2 39 ? 39.749 -33.269 -0.065 1.00 21.98 297 VAL H O 1
ATOM 3065 N N . GLY H 2 40 ? 40.692 -31.339 0.579 1.00 22.25 298 GLY H N 1
ATOM 3066 C CA . GLY H 2 40 ? 40.100 -30.533 -0.485 1.00 22.05 298 GLY H CA 1
ATOM 3067 C C . GLY H 2 40 ? 38.608 -30.311 -0.348 1.00 22.36 298 GLY H C 1
ATOM 3068 O O . GLY H 2 40 ? 37.903 -30.223 -1.348 1.00 22.05 298 GLY H O 1
ATOM 3069 N N . VAL H 2 41 ? 38.121 -30.212 0.887 1.00 22.43 299 VAL H N 1
ATOM 3070 C CA . VAL H 2 41 ? 36.744 -29.832 1.115 1.00 22.56 299 VAL H CA 1
ATOM 3071 C C . VAL H 2 41 ? 36.766 -28.361 1.479 1.00 22.82 299 VAL H C 1
ATOM 3072 O O . VAL H 2 41 ? 37.549 -27.959 2.327 1.00 22.85 299 VAL H O 1
ATOM 3076 N N . PRO H 2 42 ? 35.921 -27.546 0.822 1.00 22.73 300 PRO H N 1
ATOM 3077 C CA . PRO H 2 42 ? 36.029 -26.085 0.991 1.00 22.01 300 PRO H CA 1
ATOM 3078 C C . PRO H 2 42 ? 35.585 -25.587 2.335 1.00 21.74 300 PRO H C 1
ATOM 3079 O O . PRO H 2 42 ? 34.553 -26.035 2.848 1.00 23.97 300 PRO H O 1
ATOM 3083 N N . VAL H 2 43 ? 36.339 -24.653 2.881 1.00 20.75 301 VAL H N 1
ATOM 3084 C CA . VAL H 2 43 ? 36.055 -23.988 4.121 1.00 20.79 301 VAL H CA 1
ATOM 3085 C C . VAL H 2 43 ? 35.656 -22.555 3.854 1.00 21.33 301 VAL H C 1
ATOM 3086 O O . VAL H 2 43 ? 36.467 -21.780 3.396 1.00 22.77 301 VAL H O 1
ATOM 3090 N N . ILE H 2 44 ? 34.414 -22.197 4.161 1.00 22.26 302 ILE H N 1
ATOM 3091 C CA . ILE H 2 44 ? 33.876 -20.867 3.889 1.00 22.18 302 ILE H CA 1
ATOM 3092 C C . ILE H 2 44 ? 33.825 -20.125 5.216 1.00 22.52 302 ILE H C 1
ATOM 3093 O O . ILE H 2 44 ? 33.270 -20.636 6.161 1.00 22.88 302 ILE H O 1
ATOM 3098 N N . VAL H 2 45 ? 34.385 -18.925 5.286 1.00 22.57 303 VAL H N 1
ATOM 3099 C CA . VAL H 2 45 ? 34.321 -18.129 6.500 1.00 22.45 303 VAL H CA 1
ATOM 3100 C C . VAL H 2 45 ? 33.094 -17.226 6.483 1.00 22.53 303 VAL H C 1
ATOM 3101 O O . VAL H 2 45 ? 33.147 -16.132 5.900 1.00 21.66 303 VAL H O 1
ATOM 3105 N N . ASP H 2 46 ? 32.009 -17.702 7.122 1.00 22.99 304 ASP H N 1
ATOM 3106 C CA . ASP H 2 46 ? 30.731 -16.957 7.257 1.00 23.08 304 ASP H CA 1
ATOM 3107 C C . ASP H 2 46 ? 30.286 -16.865 8.720 1.00 22.86 304 ASP H C 1
ATOM 3108 O O . ASP H 2 46 ? 29.626 -17.751 9.255 1.00 21.43 304 ASP H O 1
ATOM 3113 N N . ILE H 2 47 ? 30.612 -15.734 9.339 1.00 23.08 305 ILE H N 1
ATOM 3114 C CA . ILE H 2 47 ? 30.561 -15.612 10.785 1.00 23.36 305 ILE H CA 1
ATOM 3115 C C . ILE H 2 47 ? 29.125 -15.692 11.331 1.00 23.26 305 ILE H C 1
ATOM 3116 O O . ILE H 2 47 ? 28.846 -16.566 12.110 1.00 23.74 305 ILE H O 1
ATOM 3121 N N . LYS H 2 48 ? 28.225 -14.820 10.894 1.00 23.54 306 LYS H N 1
ATOM 3122 C CA . LYS H 2 48 ? 26.813 -14.892 11.270 1.00 23.88 306 LYS H CA 1
ATOM 3123 C C . LYS H 2 48 ? 26.235 -16.271 11.053 1.00 23.79 306 LYS H C 1
ATOM 3124 O O . LYS H 2 48 ? 25.530 -16.805 11.918 1.00 24.09 306 LYS H O 1
ATOM 3130 N N . LEU H 2 49 ? 26.508 -16.873 9.909 1.00 23.86 307 LEU H N 1
ATOM 3131 C CA . LEU H 2 49 ? 25.911 -18.195 9.662 1.00 23.69 307 LEU H CA 1
ATOM 3132 C C . LEU H 2 49 ? 26.455 -19.277 10.614 1.00 23.35 307 LEU H C 1
ATOM 3133 O O . LEU H 2 49 ? 25.674 -20.068 11.169 1.00 22.95 307 LEU H O 1
ATOM 3138 N N . ALA H 2 50 ? 27.780 -19.294 10.804 1.00 23.09 308 ALA H N 1
ATOM 3139 C CA . ALA H 2 50 ? 28.439 -20.248 11.714 1.00 23.36 308 ALA H CA 1
ATOM 3140 C C . ALA H 2 50 ? 27.875 -20.126 13.113 1.00 23.61 308 ALA H C 1
ATOM 3141 O O . ALA H 2 50 ? 27.517 -21.147 13.757 1.00 22.63 308 ALA H O 1
ATOM 3143 N N . ARG H 2 51 ? 27.795 -18.865 13.562 1.00 23.36 309 ARG H N 1
ATOM 3144 C CA . ARG H 2 51 ? 27.242 -18.539 14.863 1.00 23.62 309 ARG H CA 1
ATOM 3145 C C . ARG H 2 51 ? 25.795 -18.988 15.043 1.00 23.08 309 ARG H C 1
ATOM 3146 O O . ARG H 2 51 ? 25.487 -19.587 16.053 1.00 23.45 309 ARG H O 1
ATOM 3154 N N . SER H 2 52 ? 24.916 -18.747 14.077 1.00 22.94 310 SER H N 1
ATOM 3155 C CA . SER H 2 52 ? 23.516 -19.218 14.199 1.00 23.35 310 SER H CA 1
ATOM 3156 C C . SER H 2 52 ? 23.339 -20.725 14.251 1.00 23.42 310 SER H C 1
ATOM 3157 O O . SER H 2 52 ? 22.569 -21.228 15.061 1.00 23.91 310 SER H O 1
ATOM 3160 N N . LEU H 2 53 ? 23.983 -21.438 13.333 1.00 23.68 311 LEU H N 1
ATOM 3161 C CA . LEU H 2 53 ? 23.875 -22.890 13.308 1.00 24.00 311 LEU H CA 1
ATOM 3162 C C . LEU H 2 53 ? 24.419 -23.411 14.612 1.00 24.48 311 LEU H C 1
ATOM 3163 O O . LEU H 2 53 ? 23.787 -24.225 15.257 1.00 25.12 311 LEU H O 1
ATOM 3168 N N . PHE H 2 54 ? 25.553 -22.889 15.051 1.00 25.62 312 PHE H N 1
ATOM 3169 C CA . PHE H 2 54 ? 26.125 -23.359 16.294 1.00 25.86 312 PHE H CA 1
ATOM 3170 C C . PHE H 2 54 ? 25.199 -23.203 17.473 1.00 26.28 312 PHE H C 1
ATOM 3171 O O . PHE H 2 54 ? 25.238 -24.027 18.375 1.00 25.91 312 PHE H O 1
ATOM 3179 N N . LYS H 2 55 ? 24.389 -22.150 17.491 1.00 26.52 313 LYS H N 1
ATOM 3180 C CA . LYS H 2 55 ? 23.543 -21.931 18.646 1.00 26.74 313 LYS H CA 1
ATOM 3181 C C . LYS H 2 55 ? 22.191 -22.639 18.565 1.00 26.55 313 LYS H C 1
ATOM 3182 O O . LYS H 2 55 ? 21.628 -22.939 19.604 1.00 26.72 313 LYS H O 1
ATOM 3188 N N . THR H 2 56 ? 21.697 -22.972 17.372 1.00 25.97 314 THR H N 1
ATOM 3189 C CA . THR H 2 56 ? 20.346 -23.569 17.259 1.00 25.36 314 THR H CA 1
ATOM 3190 C C . THR H 2 56 ? 20.327 -25.012 16.757 1.00 24.89 314 THR H C 1
ATOM 3191 O O . THR H 2 56 ? 19.265 -25.534 16.429 1.00 24.86 314 THR H O 1
ATOM 3195 N N . HIS H 2 57 ? 21.491 -25.641 16.679 1.00 24.03 315 HIS H N 1
ATOM 3196 C CA . HIS H 2 57 ? 21.639 -26.909 16.001 1.00 23.66 315 HIS H CA 1
ATOM 3197 C C . HIS H 2 57 ? 22.679 -27.744 16.688 1.00 22.18 315 HIS H C 1
ATOM 3198 O O . HIS H 2 57 ? 23.506 -27.239 17.449 1.00 22.46 315 HIS H O 1
ATOM 3205 N N . ARG H 2 58 ? 22.683 -29.012 16.336 1.00 20.46 316 ARG H N 1
ATOM 3206 C CA . ARG H 2 58 ? 23.580 -29.980 16.916 1.00 19.91 316 ARG H CA 1
ATOM 3207 C C . ARG H 2 58 ? 24.004 -31.023 15.871 1.00 20.27 316 ARG H C 1
ATOM 3208 O O . ARG H 2 58 ? 23.350 -31.204 14.827 1.00 19.17 316 ARG H O 1
ATOM 3216 N N . ARG H 2 59 ? 25.077 -31.746 16.187 1.00 20.47 317 ARG H N 1
ATOM 3217 C CA . ARG H 2 59 ? 25.622 -32.733 15.259 1.00 20.56 317 ARG H CA 1
ATOM 3218 C C . ARG H 2 59 ? 24.523 -33.613 14.690 1.00 19.70 317 ARG H C 1
ATOM 3219 O O . ARG H 2 59 ? 23.742 -34.127 15.447 1.00 20.14 317 ARG H O 1
ATOM 3227 N N . TYR H 2 60 ? 24.472 -33.735 13.365 1.00 19.83 318 TYR H N 1
ATOM 3228 C CA . TYR H 2 60 ? 23.570 -34.651 12.632 1.00 21.05 318 TYR H CA 1
ATOM 3229 C C . TYR H 2 60 ? 22.151 -34.129 12.501 1.00 22.06 318 TYR H C 1
ATOM 3230 O O . TYR H 2 60 ? 21.310 -34.807 11.937 1.00 23.63 318 TYR H O 1
ATOM 3239 N N . ASP H 2 61 ? 21.873 -32.915 12.952 1.00 22.97 319 ASP H N 1
ATOM 3240 C CA . ASP H 2 61 ? 20.550 -32.329 12.748 1.00 23.17 319 ASP H CA 1
ATOM 3241 C C . ASP H 2 61 ? 20.309 -32.091 11.273 1.00 24.01 319 ASP H C 1
ATOM 3242 O O . ASP H 2 61 ? 21.238 -31.863 10.522 1.00 24.73 319 ASP H O 1
ATOM 3247 N N . LEU H 2 62 ? 19.052 -32.099 10.866 1.00 24.81 320 LEU H N 1
ATOM 3248 C CA . LEU H 2 62 ? 18.654 -31.489 9.612 1.00 24.92 320 LEU H CA 1
ATOM 3249 C C . LEU H 2 62 ? 18.646 -30.027 9.877 1.00 26.33 320 LEU H C 1
ATOM 3250 O O . LEU H 2 62 ? 18.272 -29.611 10.976 1.00 25.18 320 LEU H O 1
ATOM 3255 N N . VAL H 2 63 ? 19.058 -29.243 8.875 1.00 27.87 321 VAL H N 1
ATOM 3256 C CA . VAL H 2 63 ? 19.003 -27.800 8.982 1.00 28.72 321 VAL H CA 1
ATOM 3257 C C . VAL H 2 63 ? 17.538 -27.393 9.121 1.00 29.29 321 VAL H C 1
ATOM 3258 O O . VAL H 2 63 ? 16.712 -27.817 8.337 1.00 30.03 321 VAL H O 1
ATOM 3262 N N . SER H 2 64 ? 17.243 -26.579 10.138 1.00 29.94 322 SER H N 1
ATOM 3263 C CA . SER H 2 64 ? 15.888 -26.133 10.499 1.00 29.97 322 SER H CA 1
ATOM 3264 C C . SER H 2 64 ? 15.306 -25.182 9.501 1.00 30.16 322 SER H C 1
ATOM 3265 O O . SER H 2 64 ? 16.044 -24.529 8.762 1.00 30.92 322 SER H O 1
ATOM 3268 N N . LEU H 2 65 ? 13.991 -25.028 9.570 1.00 30.73 323 LEU H N 1
ATOM 3269 C CA . LEU H 2 65 ? 13.259 -24.056 8.766 1.00 31.49 323 LEU H CA 1
ATOM 3270 C C . LEU H 2 65 ? 13.778 -22.630 8.903 1.00 31.87 323 LEU H C 1
ATOM 3271 O O . LEU H 2 65 ? 13.596 -21.824 8.016 1.00 31.49 323 LEU H O 1
ATOM 3276 N N . GLU H 2 66 ? 14.401 -22.312 10.027 1.00 32.91 324 GLU H N 1
ATOM 3277 C CA . GLU H 2 66 ? 14.887 -20.961 10.244 1.00 33.77 324 GLU H CA 1
ATOM 3278 C C . GLU H 2 66 ? 16.032 -20.650 9.308 1.00 34.25 324 GLU H C 1
ATOM 3279 O O . GLU H 2 66 ? 16.138 -19.536 8.828 1.00 34.07 324 GLU H O 1
ATOM 3285 N N . GLU H 2 67 ? 16.878 -21.644 9.035 1.00 34.80 325 GLU H N 1
ATOM 3286 C CA . GLU H 2 67 ? 18.133 -21.397 8.336 1.00 34.75 325 GLU H CA 1
ATOM 3287 C C . GLU H 2 67 ? 18.249 -22.023 6.956 1.00 34.51 325 GLU H C 1
ATOM 3288 O O . GLU H 2 67 ? 19.229 -21.737 6.275 1.00 33.92 325 GLU H O 1
ATOM 3294 N N . ILE H 2 68 ? 17.290 -22.865 6.532 1.00 34.47 326 ILE H N 1
ATOM 3295 C CA . ILE H 2 68 ? 17.454 -23.589 5.247 1.00 34.38 326 ILE H CA 1
ATOM 329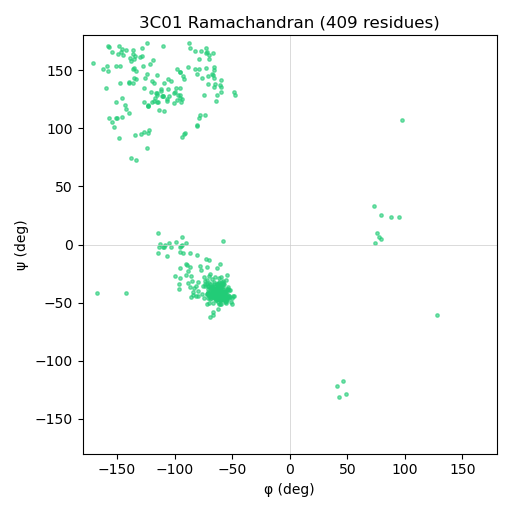6 C C . ILE H 2 68 ? 17.833 -22.600 4.153 1.00 34.49 326 ILE H C 1
ATOM 3297 O O . ILE H 2 68 ? 18.820 -22.826 3.448 1.00 35.09 326 ILE H O 1
ATOM 3302 N N . ASP H 2 69 ? 17.055 -21.522 4.025 1.00 33.94 327 ASP H N 1
ATOM 3303 C CA . ASP H 2 69 ? 17.200 -20.569 2.915 1.00 34.27 327 ASP H CA 1
ATOM 3304 C C . ASP H 2 69 ? 18.628 -20.013 2.750 1.00 34.34 327 ASP H C 1
ATOM 3305 O O . ASP H 2 69 ? 19.128 -19.895 1.626 1.00 33.74 327 ASP H O 1
ATOM 3310 N N . GLU H 2 70 ? 19.262 -19.654 3.869 1.00 34.50 328 GLU H N 1
ATOM 3311 C CA . GLU H 2 70 ? 20.646 -19.206 3.855 1.00 34.95 328 GLU H CA 1
ATOM 3312 C C . GLU H 2 70 ? 21.563 -20.341 3.456 1.00 34.59 328 GLU H C 1
ATOM 3313 O O . GLU H 2 70 ? 22.497 -20.141 2.656 1.00 35.27 328 GLU H O 1
ATOM 3319 N N . VAL H 2 71 ? 21.309 -21.531 3.987 1.00 33.70 329 VAL H N 1
ATOM 3320 C CA . VAL H 2 71 ? 22.185 -22.653 3.690 1.00 33.20 329 VAL H CA 1
ATOM 3321 C C . VAL H 2 71 ? 22.051 -23.052 2.213 1.00 33.06 329 VAL H C 1
ATOM 3322 O O . VAL H 2 71 ? 23.055 -23.191 1.525 1.00 33.61 329 VAL H O 1
ATOM 3326 N N . LEU H 2 72 ? 20.829 -23.158 1.707 1.00 32.86 330 LEU H N 1
ATOM 3327 C CA . LEU H 2 72 ? 20.602 -23.364 0.269 1.00 32.49 330 LEU H CA 1
ATOM 3328 C C . LEU H 2 72 ? 21.330 -22.324 -0.584 1.00 32.80 330 LEU H C 1
ATOM 3329 O O . LEU H 2 72 ? 21.979 -22.664 -1.590 1.00 33.88 330 LEU H O 1
ATOM 3334 N N . ARG H 2 73 ? 21.269 -21.062 -0.190 1.00 32.47 331 ARG H N 1
ATOM 3335 C CA . ARG H 2 73 ? 21.906 -20.010 -1.007 1.00 31.73 331 ARG H CA 1
ATOM 3336 C C . ARG H 2 73 ? 23.427 -20.177 -1.057 1.00 31.10 331 ARG H C 1
ATOM 3337 O O . ARG H 2 73 ? 24.030 -20.056 -2.120 1.00 31.29 331 ARG H O 1
ATOM 3345 N N . LEU H 2 74 ? 24.031 -20.493 0.081 1.00 30.37 332 LEU H N 1
ATOM 3346 C CA . LEU H 2 74 ? 25.460 -20.790 0.140 1.00 29.89 332 LEU H CA 1
ATOM 3347 C C . LEU H 2 74 ? 25.760 -21.988 -0.752 1.00 29.68 332 LEU H C 1
ATOM 3348 O O . LEU H 2 74 ? 26.739 -21.993 -1.491 1.00 27.82 332 LEU H O 1
ATOM 3353 N N . LEU H 2 75 ? 24.896 -23.011 -0.680 1.00 30.11 333 LEU H N 1
ATOM 3354 C CA . LEU H 2 75 ? 25.087 -24.224 -1.482 1.00 29.90 333 LEU H CA 1
ATOM 3355 C C . LEU H 2 75 ? 25.035 -23.904 -2.992 1.00 30.26 333 LEU H C 1
ATOM 3356 O O . LEU H 2 75 ? 25.861 -24.384 -3.753 1.00 30.92 333 LEU H O 1
ATOM 3361 N N . VAL H 2 76 ? 24.083 -23.067 -3.403 1.00 29.85 334 VAL H N 1
ATOM 3362 C CA . VAL H 2 76 ? 23.898 -22.710 -4.806 1.00 29.27 334 VAL H CA 1
ATOM 3363 C C . VAL H 2 76 ? 25.074 -21.867 -5.283 1.00 29.61 334 VAL H C 1
ATOM 3364 O O . VAL H 2 76 ? 25.615 -22.066 -6.375 1.00 30.01 334 VAL H O 1
ATOM 3368 N N . TRP H 2 77 ? 25.471 -20.916 -4.450 1.00 29.51 335 TRP H N 1
ATOM 3369 C CA . TRP H 2 77 ? 26.632 -20.077 -4.736 1.00 29.26 335 TRP H CA 1
ATOM 3370 C C . TRP H 2 77 ? 27.870 -20.947 -4.976 1.00 29.31 335 TRP H C 1
ATOM 3371 O O . TRP H 2 77 ? 28.587 -20.778 -5.965 1.00 28.85 335 TRP H O 1
ATOM 3382 N N . LEU H 2 78 ? 28.092 -21.899 -4.079 1.00 29.90 336 LEU H N 1
ATOM 3383 C CA . LEU H 2 78 ? 29.269 -22.752 -4.157 1.00 30.82 336 LEU H CA 1
ATOM 3384 C C . LEU H 2 78 ? 29.213 -23.579 -5.426 1.00 31.75 336 LEU H C 1
ATOM 3385 O O . LEU H 2 78 ? 30.199 -23.704 -6.131 1.00 32.42 336 LEU H O 1
ATOM 3390 N N . GLU H 2 79 ? 28.049 -24.106 -5.739 1.00 32.44 337 GLU H N 1
ATOM 3391 C CA . GLU H 2 79 ? 27.902 -24.844 -6.974 1.00 33.46 337 GLU H CA 1
ATOM 3392 C C . GLU H 2 79 ? 28.225 -23.968 -8.199 1.00 33.92 337 GLU H C 1
ATOM 3393 O O . GLU H 2 79 ? 28.859 -24.430 -9.147 1.00 33.74 337 GLU H O 1
ATOM 3399 N N . GLU H 2 80 ? 27.798 -22.711 -8.171 1.00 34.34 338 GLU H N 1
ATOM 3400 C CA . GLU H 2 80 ? 28.080 -21.808 -9.283 1.00 35.20 338 GLU H CA 1
ATOM 3401 C C . GLU H 2 80 ? 29.563 -21.514 -9.408 1.00 35.40 338 GLU H C 1
ATOM 3402 O O . GLU H 2 80 ? 30.088 -21.436 -10.506 1.00 35.76 338 GLU H O 1
ATOM 3408 N N . VAL H 2 81 ? 30.228 -21.327 -8.275 1.00 36.05 339 VAL H N 1
ATOM 3409 C CA . VAL H 2 81 ? 31.647 -20.975 -8.259 1.00 35.72 339 VAL H CA 1
ATOM 3410 C C . VAL H 2 81 ? 32.480 -22.148 -8.779 1.00 36.41 339 VAL H C 1
ATOM 3411 O O . VAL H 2 81 ? 33.441 -21.925 -9.538 1.00 36.29 339 VAL H O 1
ATOM 3415 N N . GLU H 2 82 ? 32.105 -23.380 -8.398 1.00 36.20 340 GLU H N 1
ATOM 3416 C CA . GLU H 2 82 ? 32.745 -24.585 -8.952 1.00 36.86 340 GLU H CA 1
ATOM 3417 C C . GLU H 2 82 ? 32.420 -24.823 -10.434 1.00 36.81 340 GLU H C 1
ATOM 3418 O O . GLU H 2 82 ? 33.186 -25.470 -11.150 1.00 36.87 340 GLU H O 1
ATOM 3424 N N . ASN H 2 83 ? 31.281 -24.306 -10.877 1.00 36.80 341 ASN H N 1
ATOM 3425 C CA . ASN H 2 83 ? 30.856 -24.413 -12.270 1.00 36.62 341 ASN H CA 1
ATOM 3426 C C . ASN H 2 83 ? 31.787 -23.614 -13.172 1.00 36.87 341 ASN H C 1
ATOM 3427 O O . ASN H 2 83 ? 32.431 -24.154 -14.075 1.00 36.56 341 ASN H O 1
ATOM 3432 N N . ALA H 2 84 ? 31.845 -22.312 -12.908 1.00 36.98 342 ALA H N 1
ATOM 3433 C CA . ALA H 2 84 ? 32.657 -21.389 -13.676 1.00 36.82 342 ALA H CA 1
ATOM 3434 C C . ALA H 2 84 ? 34.103 -21.872 -13.737 1.00 36.90 342 ALA H C 1
ATOM 3435 O O . ALA H 2 84 ? 34.761 -21.762 -14.774 1.00 37.06 342 ALA H O 1
ATOM 3437 N N . GLY H 2 85 ? 34.576 -22.425 -12.623 1.00 37.45 343 GLY H N 1
ATOM 3438 C CA . GLY H 2 85 ? 35.939 -22.946 -12.491 1.00 37.72 343 GLY H CA 1
ATOM 3439 C C . GLY H 2 85 ? 36.249 -24.239 -13.238 1.00 37.98 343 GLY H C 1
ATOM 3440 O O . GLY H 2 85 ? 37.419 -24.552 -13.477 1.00 37.63 343 GLY H O 1
ATOM 3441 N N . LYS H 2 86 ? 35.224 -25.007 -13.607 1.00 38.62 344 LYS H N 1
ATOM 3442 C CA . LYS H 2 86 ? 35.445 -26.178 -14.483 1.00 39.01 344 LYS H CA 1
ATOM 3443 C C . LYS H 2 86 ? 35.756 -25.763 -15.939 1.00 39.06 344 LYS H C 1
ATOM 3444 O O . LYS H 2 86 ? 36.222 -26.589 -16.734 1.00 39.25 344 LYS H O 1
ATOM 3450 N N . ASP H 2 87 ? 35.538 -24.484 -16.272 1.00 39.21 345 ASP H N 1
ATOM 3451 C CA . ASP H 2 87 ? 35.701 -23.973 -17.649 1.00 39.28 345 ASP H CA 1
ATOM 3452 C C . ASP H 2 87 ? 36.972 -23.130 -17.823 1.00 39.18 345 ASP H C 1
ATOM 3453 O O . ASP H 2 87 ? 38.063 -23.536 -17.422 1.00 39.02 345 ASP H O 1
#

Secondary structure (DSSP, 8-state):
--S-HHHHHHHHT-SEEEE-/--S-HHHHHHHHT-SEEEE-/---HHHHHHHHT-SEEEE-/---HHHHHHHHT-SEEEE-/---EEEEEE--TTT-SS-EEEEEEEHHHHHHHHHHHHHHT--EEE-HHHHHHHHHH--TTPBPPHHHHHHHHHHHHHHHHHHHHTT--/---EEEEEEEETTTEEEEEEEEEEEHHHHHHHHHHHHHHT--EEE-HHHHHHHHHH--TTPBPPHHHHHHHHHHHHHHHHHHHHS--/---EEEEEE--TTT-SS-EEEEEEEHHHHHHHHHHHHHHT--EEE-HHHHHHHHHH--TTPBPPTTTHHHHHHHHHHHHHHHHHHT-/--SEEEEEE--TTT-S--EEEEEEEHHHHHHHHHHHHHHT--EEE-HHHHHHHHHH--TTPBPPTTTHHHHHHHHHHHHHHHHHHT-

Nearest PDB structures (foldseek):
  3c01-assembly2_B  TM=1.053E+00  e=1.939E-01  Salmonella enterica subsp. enterica serovar Typhimurium
  2vt1-assembly1_A  TM=8.622E-01  e=1.963E+00  Shigella flexneri
  3c01-assembly4_H  TM=9.970E-01  e=6.859E-13  Salmonella enterica subsp. enterica serovar Typhimurium
  2vt1-assembly1_B  TM=9.555E-01  e=3.864E-09  Shigella flexneri
  5cul-assembly1_B  TM=9.589E-01  e=6.570E-06  Pseudomonas aeruginosa PAO1

Sequence (427 aa):
EILSEEQVKSDIENSRLIVANPTHITIGIYFKPELMPIPMISVYETNQRALAVRAYAEKVGVPVIVDIKLARSLFKTHRRYDLVSLEEIDEVLRLLVWLEEVENAGKDVEILSEQVKSDIENSRLIVANPTHITIGIYFKPELMPIPMISVYETNQRALAVRAYAEKVGVPVIVDIKLARSLFKTHRRYDLVSLEEIDEVLRLLVWLEEVENAGKDILSEQVKSDIENSRLIVANPTHITIGIYFKPELMPIPMISVYETNQQRALAVRAYAEKVGVPVIVDIKLARSLFKTHRRYDLVSLEEIDEVLRLLVWLEEVENAGKDILSEQVKSDIENSRLIVANPTHITIGIYFKPELMPIPMISVYETNQRALAVRAYAEKVGVPVIVDIKLARSLFKTHRRYDLVSLEEIDEVLRLLVWLEEVENAGKD

InterPro domains:
  IPR006135 Type III secretion system substrate exporter [PF01312] (4-335)
  IPR006135 Type III secretion system substrate exporter [PR00950] (6-28)
  IPR006135 Type III secretion system substrate exporter [PR00950] (197-215)
  IPR006135 Type III secretion system substrate exporter [PR00950] (217-234)
  IPR006135 Type III secretion system substrate exporter [PR00950] (261-276)
  IPR006135 Type III secretion system substrate exporter [PR00950] (291-312)
  IPR006135 Type III secretion system substrate exporter [PTHR30531] (2-342)
  IPR006307 Type III exporter system, secretion apparatus protein BsaZ-like [TIGR01404] (4-339)
  IPR029025 Type III secretion system substrate exporter, C-terminal [G3DSA:3.40.1690.10] (259-356)
  IPR029025 Type III secretion system substrate exporter, C-terminal [SSF160544] (239-342)

Organism: Salmonella typhimurium (strain LT2 / SGSC1412 / ATCC 700720) (NCBI:txid99287)

B-factor: mean 24.94, std 10.3, range [7.15, 92.89]

Radius of gyration: 26.86 Å; Cα contacts (8 Å, |Δi|>4): 729; chains: 8; bounding box: 66×48×74 Å

Solvent-accessible surface area: 23507 Å² total

Foldseek 3Di:
DPDDPVVVVVVVPDPDDDDD/DVAWDWDWDDDCVVPNFIWGADTDGDPVRVVVVVVCVVVVNDDDPDVVLRVVCNVPHDHGDTDDPVCRVVVVVVVVVVVVVVVVVVVD/DPDDVVVVVVCVPDPDDDDD/DPAWAWDWDADVVVNGWIWTADTDDDPVNVVVVVVCVVVVNDDDDDPVLRVVCNVPHDHGDTDDPVCGVVVVVVVVVVVVCCVVPVD/DDDPVVVVVVVPDPDDDDD/DAAWAWDWDADVVVPHFIWTADTDDDPVNVVVVVVCVVVVNDDDDDPVLRVVCNVVDDHGDTDDPVRRVVVVVVVVVVVVVVVVVVD/DDDPVVVVVVVPDPDDDDD/DPAWAWDWDQDVVVPHWIWTADTDDDPVNVVVVVVCVVVVNDDDDDPVVRVVCNVPHDHGGTDDPVCRVVVVVVVVVVVVVVVVVVD